Protein AF-A0A1V1TR47-F1 (afdb_monomer_lite)

Sequence (413 aa):
MALYGMLAWFSEFFIKKPSTKQRSQVPQNDSPTQLPVIQLMAPPERRSTASLETPLEGPSAFPPPSKTPSEALLAFPSSLDAPSTLAPSPQTPLEDPATLLSSSETSARTSRCYPDLIQFRRHVTSKYIKLQGGEKDFLPINLQKELVTRDSVLSAFKAIGETESAELDRIVDFVLRKGERVFLILVLMTYNNAEKVSALREFERAGVGDDKLPLELSNEELLKLMPKGWEDNDFELFRVHQWPLMAPTFGTNFVYHLHESQPLPYVELPSKPKGQGFFGEVSRAEIHEAHIIEKVRPAENARANNHPNGIAVAIKKAKDSQELTEFFNQEVEGLRRTNELDSPHIIKIIAAYQRGSDKCLLFLWADGGNFADYWREHNETRNMPETIRWSMEQVVCLCGALRDIHQNNGYVA

Secondary structure (DSSP, 8-state):
-HHHHHHHHGGG-BPPPP-----PPPPP----------PPPPPPP---------------PPPPPPP-----------------------------------------------HHHHHHHHHHHHTPBPPSTTPPPB--HHHHHHH--HHHHHHHHHHTT----HHHHHHHHHHHHH-HHHHHHHHHT-BTTB--GGGHHHHHHHT--GGG-S--TT-HHHHTTSPTT--HHHHHHHHHHHGGG----BTSSSEEEE-TTSPP-EEEPPPPPS-EETTEEEEEEEEEGGGB-GGGSPPGGG---SSTTEEEEEEEEPPS-HHHHHHHHHHHHHHHHHHHS--TTSPPEEEEEEETTEEEEEEE--TT-BHHHHHHHTTTTTTSHHHHHHHHHHHHHHHHHHHHHHHHHTT--

Structure (mmCIF, N/CA/C/O backbone):
data_AF-A0A1V1TR47-F1
#
_entry.id   AF-A0A1V1TR47-F1
#
loop_
_atom_site.group_PDB
_atom_site.id
_atom_site.type_symbol
_atom_site.label_atom_id
_atom_site.label_alt_id
_atom_site.label_comp_id
_atom_site.label_asym_id
_atom_site.label_entity_id
_atom_site.label_seq_id
_atom_site.pdbx_PDB_ins_code
_atom_site.Cartn_x
_atom_site.Cartn_y
_atom_site.Cartn_z
_atom_site.occupancy
_atom_site.B_iso_or_equiv
_atom_site.auth_seq_id
_atom_site.auth_comp_id
_atom_site.auth_asym_id
_atom_site.auth_atom_id
_atom_site.pdbx_PDB_model_num
ATOM 1 N N . MET A 1 1 ? 0.805 8.706 -34.583 1.00 30.09 1 MET A N 1
ATOM 2 C CA . MET A 1 1 ? 1.179 9.342 -33.298 1.00 30.09 1 MET A CA 1
ATOM 3 C C . MET A 1 1 ? 1.438 8.323 -32.186 1.00 30.09 1 MET A C 1
ATOM 5 O O . MET A 1 1 ? 2.530 8.353 -31.641 1.00 30.09 1 MET A O 1
ATOM 9 N N . ALA A 1 2 ? 0.547 7.357 -31.911 1.00 29.30 2 ALA A N 1
ATOM 10 C CA . ALA A 1 2 ? 0.787 6.317 -30.887 1.00 29.30 2 ALA A CA 1
ATOM 11 C C . ALA A 1 2 ? 2.051 5.454 -31.128 1.00 29.30 2 ALA A C 1
ATOM 13 O O . ALA A 1 2 ? 2.745 5.098 -30.180 1.00 29.30 2 ALA A O 1
ATOM 14 N N . LEU A 1 3 ? 2.403 5.184 -32.395 1.00 30.50 3 LEU A N 1
ATOM 15 C CA . LEU A 1 3 ? 3.641 4.473 -32.749 1.00 30.50 3 LEU A CA 1
ATOM 16 C C . LEU A 1 3 ? 4.918 5.262 -32.405 1.00 30.50 3 LEU A C 1
ATOM 18 O O . LEU A 1 3 ? 5.924 4.651 -32.077 1.00 30.50 3 LEU A O 1
ATOM 22 N N . TYR A 1 4 ? 4.885 6.600 -32.452 1.00 29.94 4 TYR A N 1
ATOM 23 C CA . TYR A 1 4 ? 6.047 7.440 -32.126 1.00 29.94 4 TYR A CA 1
ATOM 24 C C . TYR A 1 4 ? 6.319 7.459 -30.614 1.00 29.94 4 TYR A C 1
ATOM 26 O O . TYR A 1 4 ? 7.476 7.412 -30.211 1.00 29.94 4 TYR A O 1
ATOM 34 N N . GLY A 1 5 ? 5.266 7.433 -29.786 1.00 33.56 5 GLY A N 1
ATOM 35 C CA . GLY A 1 5 ? 5.393 7.249 -28.335 1.00 33.56 5 GLY A CA 1
ATOM 36 C C . GLY A 1 5 ? 5.932 5.864 -27.956 1.00 33.56 5 GLY A C 1
ATOM 37 O O . GLY A 1 5 ? 6.795 5.762 -27.091 1.00 33.56 5 GLY A O 1
ATOM 38 N N . MET A 1 6 ? 5.500 4.808 -28.659 1.00 34.94 6 MET A N 1
ATOM 39 C CA . MET A 1 6 ? 6.012 3.438 -28.478 1.00 34.94 6 MET A CA 1
ATOM 40 C C . MET A 1 6 ? 7.450 3.243 -28.998 1.00 34.94 6 MET A C 1
ATOM 42 O O . MET A 1 6 ? 8.230 2.524 -28.384 1.00 34.94 6 MET A O 1
ATOM 46 N N . LEU A 1 7 ? 7.837 3.891 -30.103 1.00 34.62 7 LEU A N 1
ATOM 47 C CA . LEU A 1 7 ? 9.195 3.803 -30.663 1.00 34.62 7 LEU A CA 1
ATOM 48 C C . LEU A 1 7 ? 10.224 4.633 -29.884 1.00 34.62 7 LEU A C 1
ATOM 50 O O . LEU A 1 7 ? 11.370 4.210 -29.770 1.00 34.62 7 LEU A O 1
ATOM 54 N N . ALA A 1 8 ? 9.826 5.762 -29.290 1.00 35.09 8 ALA A N 1
ATOM 55 C CA . ALA A 1 8 ? 10.679 6.509 -28.361 1.00 35.09 8 ALA A CA 1
ATOM 56 C C . ALA A 1 8 ? 10.956 5.730 -27.059 1.00 35.09 8 ALA A C 1
ATOM 58 O O . ALA A 1 8 ? 11.968 5.951 -26.406 1.00 35.09 8 ALA A O 1
ATOM 59 N N . TRP A 1 9 ? 10.084 4.783 -26.704 1.00 41.44 9 TRP A N 1
ATOM 60 C CA . TRP A 1 9 ? 10.283 3.846 -25.594 1.00 41.44 9 TRP A CA 1
ATOM 61 C C . TRP A 1 9 ? 11.318 2.765 -25.909 1.00 41.44 9 TRP A C 1
ATOM 63 O O . TRP A 1 9 ? 12.092 2.355 -25.047 1.00 41.44 9 TRP A O 1
ATOM 73 N N . PHE A 1 10 ? 11.388 2.357 -27.173 1.00 38.62 10 PHE A N 1
ATOM 74 C CA . PHE A 1 10 ? 12.374 1.401 -27.649 1.00 38.62 10 PHE A CA 1
ATOM 75 C C . PHE A 1 10 ? 13.815 1.941 -27.655 1.00 38.62 10 PHE A C 1
ATOM 77 O O . PHE A 1 10 ? 14.732 1.159 -27.860 1.00 38.62 10 PHE A O 1
ATOM 84 N N . SER A 1 11 ? 14.085 3.227 -27.394 1.00 32.88 11 SER A N 1
ATOM 85 C CA . SER A 1 11 ? 15.477 3.662 -27.168 1.00 32.88 11 SER A CA 1
ATOM 86 C C . SER A 1 11 ? 16.002 3.311 -25.771 1.00 32.88 11 SER A C 1
ATOM 88 O O . SER A 1 11 ? 17.212 3.315 -25.561 1.00 32.88 11 SER A O 1
ATOM 90 N N . GLU A 1 12 ? 15.118 2.959 -24.833 1.00 39.66 12 GLU A N 1
ATOM 91 C CA . GLU A 1 12 ? 15.466 2.466 -23.497 1.00 39.66 12 GLU A CA 1
ATOM 92 C C . GLU A 1 12 ? 15.141 0.971 -23.380 1.00 39.66 12 GLU A C 1
ATOM 94 O O . GLU A 1 12 ? 14.421 0.533 -22.483 1.00 39.66 12 GLU A O 1
ATOM 99 N N . PHE A 1 13 ? 15.671 0.154 -24.303 1.00 44.59 13 PHE A N 1
ATOM 100 C CA . PHE A 1 13 ? 15.720 -1.292 -24.076 1.00 44.59 13 PHE A CA 1
ATOM 101 C C . PHE A 1 13 ? 16.507 -1.554 -22.814 1.00 44.59 13 PHE A C 1
ATOM 103 O O . PHE A 1 13 ? 17.738 -1.472 -22.812 1.00 44.59 13 PHE A O 1
ATOM 110 N N . PHE A 1 14 ? 15.780 -1.886 -21.759 1.00 48.22 14 PHE A N 1
ATOM 111 C CA . PHE A 1 14 ? 16.411 -2.419 -20.591 1.00 48.22 14 PHE A CA 1
ATOM 112 C C . PHE A 1 14 ? 16.936 -3.814 -20.891 1.00 48.22 14 PHE A C 1
ATOM 114 O O . PHE A 1 14 ? 16.216 -4.717 -21.321 1.00 48.22 14 PHE A O 1
ATOM 121 N N . ILE A 1 15 ? 18.225 -3.967 -20.672 1.00 49.09 15 ILE A N 1
ATOM 122 C CA . ILE A 1 15 ? 18.946 -5.187 -20.942 1.00 49.09 15 ILE A CA 1
ATOM 123 C C . ILE A 1 15 ? 18.702 -6.192 -19.811 1.00 49.09 15 ILE A C 1
ATOM 125 O O . ILE A 1 15 ? 18.734 -5.845 -18.631 1.00 49.09 15 ILE A O 1
ATOM 129 N N . LYS A 1 16 ? 18.554 -7.471 -20.165 1.00 48.44 16 LYS A N 1
ATOM 130 C CA . LYS A 1 16 ? 18.774 -8.583 -19.234 1.00 48.44 16 LYS A CA 1
ATOM 131 C C . LYS A 1 16 ? 20.250 -8.973 -19.309 1.00 48.44 16 LYS A C 1
ATOM 133 O O . LYS A 1 16 ? 20.740 -9.270 -20.402 1.00 48.44 16 LYS A O 1
ATOM 138 N N . LYS A 1 17 ? 20.978 -8.938 -18.185 1.00 46.53 17 LYS A N 1
ATOM 139 C CA . LYS A 1 17 ? 22.417 -9.258 -18.183 1.00 46.53 17 LYS A CA 1
ATOM 140 C C . LYS A 1 17 ? 22.698 -10.633 -18.813 1.00 46.53 17 LYS A C 1
ATOM 142 O O . LYS A 1 17 ? 21.895 -11.557 -18.648 1.00 46.53 17 LYS A O 1
ATOM 147 N N . PRO A 1 18 ? 23.840 -10.802 -19.507 1.00 38.94 18 PRO A N 1
ATOM 148 C CA . PRO A 1 18 ? 24.266 -12.113 -19.976 1.00 38.94 18 PRO A CA 1
ATOM 149 C C . PRO A 1 18 ? 24.402 -13.072 -18.788 1.00 38.94 18 PRO A C 1
ATOM 151 O O . PRO A 1 18 ? 24.930 -12.708 -17.737 1.00 38.94 18 PRO A O 1
ATOM 154 N N . SER A 1 19 ? 23.912 -14.305 -18.948 1.00 35.81 19 SER A N 1
ATOM 155 C CA . SER A 1 19 ? 24.029 -15.347 -17.926 1.00 35.81 19 SER A CA 1
ATOM 156 C C . SER A 1 19 ? 25.505 -15.676 -17.698 1.00 35.81 19 SER A C 1
ATOM 158 O O . SER A 1 19 ? 26.128 -16.401 -18.473 1.00 35.81 19 SER A O 1
ATOM 160 N N . THR A 1 20 ? 26.079 -15.160 -16.616 1.00 34.38 20 THR A N 1
ATOM 161 C CA . THR A 1 20 ? 27.362 -15.626 -16.102 1.00 34.38 20 THR A CA 1
ATOM 162 C C . THR A 1 20 ? 27.140 -16.976 -15.437 1.00 34.38 20 THR A C 1
ATOM 164 O O . THR A 1 20 ? 26.911 -17.080 -14.234 1.00 34.38 20 THR A O 1
ATOM 167 N N . LYS A 1 21 ? 27.237 -18.059 -16.216 1.00 30.62 21 LYS A N 1
ATOM 168 C CA . LYS A 1 21 ? 27.599 -19.347 -15.621 1.00 30.62 21 LYS A CA 1
ATOM 169 C C . LYS A 1 21 ? 28.973 -19.157 -14.985 1.00 30.62 21 LYS A C 1
ATOM 171 O O . LYS A 1 21 ? 29.970 -19.051 -15.697 1.00 30.62 21 LYS A O 1
ATOM 176 N N . GLN A 1 22 ? 29.019 -19.077 -13.654 1.00 27.86 22 GLN A N 1
ATOM 177 C CA . GLN A 1 22 ? 30.261 -19.233 -12.907 1.00 27.86 22 GLN A CA 1
ATOM 178 C C . GLN A 1 22 ? 30.921 -20.522 -13.392 1.00 27.86 22 GLN A C 1
ATOM 180 O O . GLN A 1 22 ? 30.385 -21.621 -13.239 1.00 27.86 22 GLN A O 1
ATOM 185 N N . ARG A 1 23 ? 32.071 -20.374 -14.045 1.00 27.69 23 ARG A N 1
ATOM 186 C CA . ARG A 1 23 ? 32.917 -21.488 -14.444 1.00 27.69 23 ARG A CA 1
ATOM 187 C C . ARG A 1 23 ? 33.600 -21.991 -13.175 1.00 27.69 23 ARG A C 1
ATOM 189 O O . ARG A 1 23 ? 34.722 -21.597 -12.877 1.00 27.69 23 ARG A O 1
ATOM 196 N N . SER A 1 24 ? 32.894 -22.813 -12.401 1.00 27.42 24 SER A N 1
ATOM 197 C CA . SER A 1 24 ? 33.524 -23.628 -11.366 1.00 27.42 24 SER A CA 1
ATOM 198 C C . SER A 1 24 ? 34.592 -24.484 -12.035 1.00 27.42 24 SER A C 1
ATOM 200 O O . SER A 1 24 ? 34.338 -25.141 -13.048 1.00 27.42 24 SER A O 1
ATOM 202 N N . GLN A 1 25 ? 35.806 -24.400 -11.502 1.00 29.16 25 GLN A N 1
ATOM 203 C CA . GLN A 1 25 ? 36.953 -25.182 -11.934 1.00 29.16 25 GLN A CA 1
ATOM 204 C C . GLN A 1 25 ? 36.593 -26.673 -11.906 1.00 29.16 25 GLN A C 1
ATOM 206 O O . GLN A 1 25 ? 36.196 -27.199 -10.870 1.00 29.16 25 GLN A O 1
ATOM 211 N N . VAL A 1 26 ? 36.729 -27.346 -13.049 1.00 27.19 26 VAL A N 1
ATOM 212 C CA . VAL A 1 26 ? 36.689 -28.810 -13.142 1.00 27.19 26 VAL A CA 1
ATOM 213 C C . VAL A 1 26 ? 38.139 -29.286 -13.260 1.00 27.19 26 VAL A C 1
ATOM 215 O O . VAL A 1 26 ? 38.839 -28.799 -14.153 1.00 27.19 26 VAL A O 1
ATOM 218 N N . PRO A 1 27 ? 38.622 -30.186 -12.385 1.00 26.03 27 PRO A N 1
ATOM 219 C CA . PRO A 1 27 ? 39.948 -30.769 -12.523 1.00 26.03 27 PRO A CA 1
ATOM 220 C C . PRO A 1 27 ? 39.969 -31.802 -13.657 1.00 26.03 27 PRO A C 1
ATOM 222 O O . PRO A 1 27 ? 38.988 -32.504 -13.906 1.00 26.03 27 PRO A O 1
ATOM 225 N N . GLN A 1 28 ? 41.108 -31.859 -14.347 1.00 27.06 28 GLN A N 1
ATOM 226 C CA . GLN A 1 28 ? 41.418 -32.799 -15.422 1.00 27.06 28 GLN A CA 1
ATOM 227 C C . GLN A 1 28 ? 41.229 -34.254 -14.977 1.00 27.06 28 GLN A C 1
ATOM 229 O O . GLN A 1 28 ? 41.732 -34.645 -13.925 1.00 27.06 28 GLN A O 1
ATOM 234 N N . ASN A 1 29 ? 40.584 -35.062 -15.819 1.00 26.83 29 ASN A N 1
ATOM 235 C CA . ASN A 1 29 ? 40.902 -36.481 -15.914 1.00 26.83 29 ASN A CA 1
ATOM 236 C C . ASN A 1 29 ? 40.583 -37.033 -17.309 1.00 26.83 29 ASN A C 1
ATOM 238 O O . ASN A 1 29 ? 39.640 -36.599 -17.972 1.00 26.83 29 ASN A O 1
ATOM 242 N N . ASP A 1 30 ? 41.442 -37.954 -17.731 1.00 26.92 30 ASP A N 1
ATOM 243 C CA . ASP A 1 30 ? 41.648 -38.429 -19.092 1.00 26.92 30 ASP A CA 1
ATOM 244 C C . ASP A 1 30 ? 40.591 -39.410 -19.640 1.00 26.92 30 ASP A C 1
ATOM 246 O O . ASP A 1 30 ? 40.035 -40.240 -18.925 1.00 26.92 30 ASP A O 1
ATOM 250 N N . SER A 1 31 ? 40.523 -39.397 -20.979 1.00 25.73 31 SER A N 1
ATOM 251 C CA . SER A 1 31 ? 40.200 -40.493 -21.915 1.00 25.73 31 SER A CA 1
ATOM 252 C C . SER A 1 31 ? 38.751 -40.719 -22.401 1.00 25.73 31 SER A C 1
ATOM 254 O O . SER A 1 31 ? 37.783 -40.439 -21.701 1.00 25.73 31 SER A O 1
ATOM 256 N N . PRO A 1 32 ? 38.591 -41.171 -23.670 1.00 28.08 32 PRO A N 1
ATOM 257 C CA . PRO A 1 32 ? 37.538 -40.694 -24.561 1.00 28.08 32 PRO A CA 1
ATOM 258 C C . PRO A 1 32 ? 36.427 -41.726 -24.779 1.00 28.08 32 PRO A C 1
ATOM 260 O O . PRO A 1 32 ? 36.678 -42.920 -24.909 1.00 28.08 32 PRO A O 1
ATOM 263 N N . THR A 1 33 ? 35.184 -41.265 -24.913 1.00 26.05 33 THR A N 1
ATOM 264 C CA . THR A 1 33 ? 34.094 -42.079 -25.470 1.00 26.05 33 THR A CA 1
ATOM 265 C C . THR A 1 33 ? 33.410 -41.294 -26.580 1.00 26.05 33 THR A C 1
ATOM 267 O O . THR A 1 33 ? 32.922 -40.184 -26.377 1.00 26.05 33 THR A O 1
ATOM 270 N N . GLN A 1 34 ? 33.462 -41.870 -27.779 1.00 25.47 34 GLN A N 1
ATOM 271 C CA . GLN A 1 34 ? 32.890 -41.353 -29.015 1.00 25.47 34 GLN A CA 1
ATOM 272 C C . GLN A 1 34 ? 31.360 -41.264 -28.924 1.00 25.47 34 GLN A C 1
ATOM 274 O O . GLN A 1 34 ? 30.703 -42.215 -28.508 1.00 25.47 34 GLN A O 1
ATOM 279 N N . LEU A 1 35 ? 30.799 -40.153 -29.403 1.00 25.27 35 LEU A N 1
ATOM 280 C CA . LEU A 1 35 ? 29.401 -40.042 -29.823 1.00 25.27 35 LEU A CA 1
ATOM 281 C C . LEU A 1 35 ? 29.341 -39.388 -31.215 1.00 25.27 35 LEU A C 1
ATOM 283 O O . LEU A 1 35 ? 30.277 -38.681 -31.599 1.00 25.27 35 LEU A O 1
ATOM 287 N N . PRO A 1 36 ? 28.303 -39.698 -32.009 1.00 25.28 36 PRO A N 1
ATOM 288 C CA . PRO A 1 36 ? 28.412 -39.750 -33.457 1.00 25.28 36 PRO A CA 1
ATOM 289 C C . PRO A 1 36 ? 28.246 -38.394 -34.147 1.00 25.28 36 PRO A C 1
ATOM 291 O O . PRO A 1 36 ? 27.531 -37.499 -33.703 1.00 25.28 36 PRO A O 1
ATOM 294 N N . VAL A 1 37 ? 28.909 -38.322 -35.298 1.00 24.39 37 VAL A N 1
ATOM 295 C CA . VAL A 1 37 ? 28.846 -37.290 -36.331 1.00 24.39 37 VAL A CA 1
ATOM 296 C C . VAL A 1 37 ? 27.405 -37.105 -36.817 1.00 24.39 37 VAL A C 1
ATOM 298 O O . VAL A 1 37 ? 26.799 -38.054 -37.311 1.00 24.39 37 VAL A O 1
ATOM 301 N N . ILE A 1 38 ? 26.884 -35.876 -36.753 1.00 24.88 38 ILE A N 1
ATOM 302 C CA . ILE A 1 38 ? 25.770 -35.440 -37.604 1.00 24.88 38 ILE A CA 1
ATOM 303 C C . ILE A 1 38 ? 26.258 -34.276 -38.464 1.00 24.88 38 ILE A C 1
ATOM 305 O O . ILE A 1 38 ? 26.750 -33.256 -37.986 1.00 24.88 38 ILE A O 1
ATOM 309 N N . GLN A 1 39 ? 26.153 -34.529 -39.761 1.00 24.38 39 GLN A N 1
ATOM 310 C CA . GLN A 1 39 ? 26.636 -33.776 -40.904 1.00 24.38 39 GLN A CA 1
ATOM 311 C C . GLN A 1 39 ? 26.031 -32.364 -40.970 1.00 24.38 39 GLN A C 1
ATOM 313 O O . GLN A 1 39 ? 24.812 -32.204 -41.018 1.00 24.38 39 GLN A O 1
ATOM 318 N N . LEU A 1 40 ? 26.891 -31.345 -41.050 1.00 21.98 40 LEU A N 1
ATOM 319 C CA . LEU A 1 40 ? 26.523 -30.014 -41.535 1.00 21.98 40 LEU A CA 1
ATOM 320 C C . LEU A 1 40 ? 26.125 -30.138 -43.016 1.00 21.98 40 LEU A C 1
ATOM 322 O O . LEU A 1 40 ? 26.964 -30.482 -43.850 1.00 21.98 40 LEU A O 1
ATOM 326 N N . MET A 1 41 ? 24.870 -29.843 -43.358 1.00 22.23 41 MET A N 1
ATOM 327 C CA . MET A 1 41 ? 24.498 -29.579 -44.749 1.00 22.23 41 MET A CA 1
ATOM 328 C C . MET A 1 41 ? 24.778 -28.112 -45.079 1.00 22.23 41 MET A C 1
ATOM 330 O O . MET A 1 41 ? 24.249 -27.200 -44.446 1.00 22.23 41 MET A O 1
ATOM 334 N N . ALA A 1 42 ? 25.651 -27.916 -46.066 1.00 26.08 42 ALA A N 1
ATOM 335 C CA . ALA A 1 42 ? 25.962 -26.635 -46.677 1.00 26.08 42 ALA A CA 1
ATOM 336 C C . ALA A 1 42 ? 24.759 -26.087 -47.482 1.00 26.08 42 ALA A C 1
ATOM 338 O O . ALA A 1 42 ? 23.975 -26.874 -48.019 1.00 26.08 42 ALA A O 1
ATOM 339 N N . PRO A 1 43 ? 24.612 -24.755 -47.598 1.00 26.25 43 PRO A N 1
ATOM 340 C CA . PRO A 1 43 ? 23.559 -24.129 -48.397 1.00 26.25 43 PRO A CA 1
ATOM 341 C C . PRO A 1 43 ? 23.895 -24.162 -49.901 1.00 26.25 43 PRO A C 1
ATOM 343 O O . PRO A 1 43 ? 25.073 -24.063 -50.256 1.00 26.25 43 PRO A O 1
ATOM 346 N N . PRO A 1 44 ? 22.898 -24.252 -50.804 1.00 27.34 44 PRO A N 1
ATOM 347 C CA . PRO A 1 44 ? 23.142 -24.148 -52.234 1.00 27.34 44 PRO A CA 1
ATOM 348 C C . PRO A 1 44 ? 23.382 -22.699 -52.675 1.00 27.34 44 PRO A C 1
ATOM 350 O O . PRO A 1 44 ? 22.904 -21.729 -52.084 1.00 27.34 44 PRO A O 1
ATOM 353 N N . GLU A 1 45 ? 24.173 -22.608 -53.736 1.00 26.91 45 GLU A N 1
ATOM 354 C CA . GLU A 1 45 ? 24.828 -21.431 -54.280 1.00 26.91 45 GLU A CA 1
ATOM 355 C C . GLU A 1 45 ? 23.915 -20.392 -54.953 1.00 26.91 45 GLU A C 1
ATOM 357 O O . GLU A 1 45 ? 22.791 -20.636 -55.390 1.00 26.91 45 GLU A O 1
ATOM 362 N N . ARG A 1 46 ? 24.526 -19.210 -55.062 1.00 25.89 46 ARG A N 1
ATOM 363 C CA . ARG A 1 46 ? 24.161 -17.977 -55.764 1.00 25.89 46 ARG A CA 1
ATOM 364 C C . ARG A 1 46 ? 23.514 -18.173 -57.144 1.00 25.89 46 ARG A C 1
ATOM 366 O O . ARG A 1 46 ? 24.016 -18.913 -57.985 1.00 25.89 46 ARG A O 1
ATOM 373 N N . ARG A 1 47 ? 22.575 -17.275 -57.465 1.00 25.61 47 ARG A N 1
ATOM 374 C CA . ARG A 1 47 ? 22.469 -16.680 -58.807 1.00 25.61 47 ARG A CA 1
ATOM 375 C C . ARG A 1 47 ? 22.542 -15.157 -58.723 1.00 25.61 47 ARG A C 1
ATOM 377 O O . ARG A 1 47 ? 21.868 -14.527 -57.918 1.00 25.61 47 ARG A O 1
ATOM 384 N N . SER A 1 48 ? 23.436 -14.634 -59.552 1.00 24.56 48 SER A N 1
ATOM 385 C CA . SER A 1 48 ? 23.769 -13.236 -59.816 1.00 24.56 48 SER A CA 1
ATOM 386 C C . SER A 1 48 ? 22.863 -12.667 -60.909 1.00 24.56 48 SER A C 1
ATOM 388 O O . SER A 1 48 ? 22.560 -13.407 -61.838 1.00 24.56 48 SER A O 1
ATOM 390 N N . THR A 1 49 ? 22.494 -11.385 -60.782 1.00 28.19 49 THR A N 1
ATOM 391 C CA . THR A 1 49 ? 22.248 -10.334 -61.806 1.00 28.19 49 THR A CA 1
ATOM 392 C C . THR A 1 49 ? 21.378 -9.261 -61.134 1.00 28.19 49 THR A C 1
ATOM 394 O O . THR A 1 49 ? 20.466 -9.629 -60.408 1.00 28.19 49 THR A O 1
ATOM 397 N N . ALA A 1 50 ? 21.505 -7.952 -61.306 1.00 25.95 50 ALA A N 1
ATOM 398 C CA . ALA A 1 50 ? 22.383 -7.094 -62.081 1.00 25.95 50 ALA A CA 1
ATOM 399 C C . ALA A 1 50 ? 22.311 -5.690 -61.444 1.00 25.95 50 ALA A C 1
ATOM 401 O O . ALA A 1 50 ? 21.350 -5.351 -60.756 1.00 25.95 50 ALA A O 1
ATOM 402 N N . SER A 1 51 ? 23.357 -4.913 -61.686 1.00 24.16 51 SER A N 1
ATOM 403 C CA . SER A 1 51 ? 23.609 -3.552 -61.227 1.00 24.16 51 SER A CA 1
ATOM 404 C C . SER A 1 51 ? 22.568 -2.527 -61.682 1.00 24.16 51 SER A C 1
ATOM 406 O O . SER A 1 51 ? 22.140 -2.562 -62.832 1.00 24.16 51 SER A O 1
ATOM 408 N N . LEU A 1 52 ? 22.288 -1.534 -60.835 1.00 27.92 52 LEU A N 1
ATOM 409 C CA . LEU A 1 52 ? 22.012 -0.166 -61.275 1.00 27.92 52 LEU A CA 1
ATOM 410 C C . LEU A 1 52 ? 22.410 0.804 -60.153 1.00 27.92 52 LEU A C 1
ATOM 412 O O . LEU A 1 52 ? 21.755 0.895 -59.118 1.00 27.92 52 LEU A O 1
ATOM 416 N N . GLU A 1 53 ? 23.539 1.477 -60.358 1.00 26.25 53 GLU A N 1
ATOM 417 C CA . GLU A 1 53 ? 23.986 2.623 -59.573 1.00 26.25 53 GLU A CA 1
ATOM 418 C C . GLU A 1 53 ? 23.271 3.883 -60.066 1.00 26.25 53 GLU A C 1
ATOM 420 O O . GLU A 1 53 ? 23.168 4.109 -61.272 1.00 26.25 53 GLU A O 1
ATOM 425 N N . THR A 1 54 ? 22.846 4.753 -59.150 1.00 28.78 54 THR A N 1
ATOM 426 C CA . THR A 1 54 ? 23.066 6.205 -59.278 1.00 28.78 54 THR A CA 1
ATOM 427 C C . THR A 1 54 ? 22.890 6.895 -57.912 1.00 28.78 54 THR A C 1
ATOM 429 O O . THR A 1 54 ? 22.051 6.456 -57.124 1.00 28.78 54 THR A O 1
ATOM 432 N N . PRO A 1 55 ? 23.697 7.927 -57.588 1.00 28.98 55 PRO A N 1
ATOM 433 C CA . PRO A 1 55 ? 23.871 8.452 -56.232 1.00 28.98 55 PRO A CA 1
ATOM 434 C C . PRO A 1 55 ? 23.107 9.765 -56.010 1.00 28.98 55 PRO A C 1
ATOM 436 O O . PRO A 1 55 ? 23.079 10.602 -56.906 1.00 28.98 55 PRO A O 1
ATOM 439 N N . LEU A 1 56 ? 22.579 10.002 -54.805 1.00 30.70 56 LEU A N 1
ATOM 440 C CA . LEU A 1 56 ? 22.119 11.334 -54.390 1.00 30.70 56 LEU A CA 1
ATOM 441 C C . LEU A 1 56 ? 22.427 11.599 -52.905 1.00 30.70 56 LEU A C 1
ATOM 443 O O . LEU A 1 56 ? 21.873 10.969 -52.010 1.00 30.70 56 LEU A O 1
ATOM 447 N N . GLU A 1 57 ? 23.394 12.502 -52.725 1.00 29.27 57 GLU A N 1
ATOM 448 C CA . GLU A 1 57 ? 23.514 13.590 -51.742 1.00 29.27 57 GLU A CA 1
ATOM 449 C C . GLU A 1 57 ? 22.895 13.430 -50.339 1.00 29.27 57 GLU A C 1
ATOM 451 O O . GLU A 1 57 ? 21.683 13.364 -50.153 1.00 29.27 57 GLU A O 1
ATOM 456 N N . GLY A 1 58 ? 23.757 13.500 -49.317 1.00 28.19 58 GLY A N 1
ATOM 457 C CA . GLY A 1 58 ? 23.347 13.778 -47.938 1.00 28.19 58 GLY A CA 1
ATOM 458 C C . GLY A 1 58 ? 23.278 15.282 -47.639 1.00 28.19 58 GLY A C 1
ATOM 459 O O . GLY A 1 58 ? 23.771 16.087 -48.427 1.00 28.19 58 GLY A O 1
ATOM 460 N N . PRO A 1 59 ? 22.780 15.674 -46.453 1.00 34.75 59 PRO A N 1
ATOM 461 C CA . PRO A 1 59 ? 23.120 16.962 -45.874 1.00 34.75 59 PRO A CA 1
ATOM 462 C C . PRO A 1 59 ? 23.827 16.828 -44.518 1.00 34.75 59 PRO A C 1
ATOM 464 O O . PRO A 1 59 ? 23.324 16.245 -43.563 1.00 34.75 59 PRO A O 1
ATOM 467 N N . SER A 1 60 ? 25.017 17.427 -44.497 1.00 29.59 60 SER A N 1
ATOM 468 C CA . SER A 1 60 ? 25.553 18.350 -43.491 1.00 29.59 60 SER A CA 1
ATOM 469 C C . SER A 1 60 ? 25.310 18.075 -42.002 1.00 29.59 60 SER A C 1
ATOM 471 O O . SER A 1 60 ? 24.224 18.260 -41.458 1.00 29.59 60 SER A O 1
ATOM 473 N N . ALA A 1 61 ? 26.425 17.811 -41.323 1.00 30.09 61 ALA A N 1
ATOM 474 C CA . ALA A 1 61 ? 26.606 17.955 -39.888 1.00 30.09 61 ALA A CA 1
ATOM 475 C C . ALA A 1 61 ? 26.327 19.396 -39.411 1.00 30.09 61 ALA A C 1
ATOM 477 O O . ALA A 1 61 ? 26.728 20.362 -40.063 1.00 30.09 61 ALA A O 1
ATOM 478 N N . PHE A 1 62 ? 25.696 19.529 -38.243 1.00 31.89 62 PHE A N 1
ATOM 479 C CA . PHE A 1 62 ? 25.648 20.770 -37.463 1.00 31.89 62 PHE A CA 1
ATOM 480 C C . PHE A 1 62 ? 26.698 20.723 -36.332 1.00 31.89 62 PHE A C 1
ATOM 482 O O . PHE A 1 62 ? 26.919 19.651 -35.762 1.00 31.89 62 PHE A O 1
ATOM 489 N N . PRO A 1 63 ? 27.362 21.850 -36.002 1.00 36.62 63 PRO A N 1
ATOM 490 C CA . PRO A 1 63 ? 28.443 21.896 -35.016 1.00 36.62 63 PRO A CA 1
ATOM 491 C C . PRO A 1 63 ? 27.947 21.975 -33.549 1.00 36.62 63 PRO A C 1
ATOM 493 O O . PRO A 1 63 ? 26.794 22.335 -33.306 1.00 36.62 63 PRO A O 1
ATOM 496 N N . PRO A 1 64 ? 28.811 21.646 -32.561 1.00 33.81 64 PRO A N 1
ATOM 497 C CA . PRO A 1 64 ? 28.471 21.567 -31.132 1.00 33.81 64 PRO A CA 1
ATOM 498 C C . PRO A 1 64 ? 28.416 22.939 -30.413 1.00 33.81 64 PRO A C 1
ATOM 500 O O . PRO A 1 64 ? 28.911 23.933 -30.947 1.00 33.81 64 PRO A O 1
ATOM 503 N N . PRO A 1 65 ? 27.844 23.010 -29.187 1.00 32.97 65 PRO A N 1
ATOM 504 C CA . PRO A 1 65 ? 27.505 24.269 -28.521 1.00 32.97 65 PRO A CA 1
ATOM 505 C C . PRO A 1 65 ? 28.684 24.928 -27.784 1.00 32.97 65 PRO A C 1
ATOM 507 O O . PRO A 1 65 ? 29.491 24.269 -27.125 1.00 32.97 65 PRO A O 1
ATOM 510 N N . SER A 1 66 ? 28.731 26.261 -27.846 1.00 29.80 66 SER A N 1
ATOM 511 C CA . SER A 1 66 ? 29.675 27.137 -27.142 1.00 29.80 66 SER A CA 1
ATOM 512 C C . SER A 1 66 ? 29.197 27.518 -25.732 1.00 29.80 66 SER A C 1
ATOM 514 O O . SER A 1 66 ? 28.019 27.793 -25.512 1.00 29.80 66 SER A O 1
ATOM 516 N N . LYS A 1 67 ? 30.141 27.574 -24.786 1.00 30.05 67 LYS A N 1
ATOM 517 C CA . LYS A 1 67 ? 29.970 27.942 -23.370 1.00 30.05 67 LYS A CA 1
ATOM 518 C C . LYS A 1 67 ? 30.052 29.469 -23.137 1.00 30.05 67 LYS A C 1
ATOM 520 O O . LYS A 1 67 ? 31.020 30.059 -23.596 1.00 30.05 67 LYS A O 1
ATOM 525 N N . THR A 1 68 ? 29.117 29.999 -22.320 1.00 27.70 68 THR A N 1
ATOM 526 C CA . THR A 1 68 ? 29.231 31.037 -21.235 1.00 27.70 68 THR A CA 1
ATOM 527 C C . THR A 1 68 ? 29.832 32.436 -21.513 1.00 27.70 68 THR A C 1
ATOM 529 O O . THR A 1 68 ? 30.628 32.570 -22.432 1.00 27.70 68 THR A O 1
ATOM 532 N N . PRO A 1 69 ? 29.701 33.429 -20.596 1.00 36.25 69 PRO A N 1
ATOM 533 C CA . PRO A 1 69 ? 28.580 33.841 -19.723 1.00 36.25 69 PRO A CA 1
ATOM 534 C C . PRO A 1 69 ? 28.303 35.372 -19.815 1.00 36.25 69 PRO A C 1
ATOM 536 O O . PRO A 1 69 ? 29.129 36.119 -20.328 1.00 36.25 69 PRO A O 1
ATOM 539 N N . SER A 1 70 ? 27.196 35.875 -19.248 1.00 28.44 70 SER A N 1
ATOM 540 C CA . SER A 1 70 ? 27.149 37.269 -18.763 1.00 28.44 70 SER A CA 1
ATOM 541 C C . SER A 1 70 ? 26.081 37.469 -17.689 1.00 28.44 70 SER A C 1
ATOM 543 O O . SER A 1 70 ? 24.932 37.062 -17.846 1.00 28.44 70 SER A O 1
ATOM 545 N N . GLU A 1 71 ? 26.513 38.106 -16.605 1.00 26.78 71 GLU A N 1
ATOM 546 C CA . GLU A 1 71 ? 25.754 38.563 -15.444 1.00 26.78 71 GLU A CA 1
ATOM 547 C C . GLU A 1 71 ? 24.816 39.731 -15.784 1.00 26.78 71 GLU A C 1
ATOM 549 O O . GLU A 1 71 ? 25.120 40.550 -16.654 1.00 26.78 71 GLU A O 1
ATOM 554 N N . ALA A 1 72 ? 23.739 39.869 -15.008 1.00 26.66 72 ALA A N 1
ATOM 555 C CA . ALA A 1 72 ? 23.151 41.164 -14.686 1.00 26.66 72 ALA A CA 1
ATOM 556 C C . ALA A 1 72 ? 22.561 41.124 -13.266 1.00 26.66 72 ALA A C 1
ATOM 558 O O . ALA A 1 72 ? 21.698 40.311 -12.941 1.00 26.66 72 ALA A O 1
ATOM 559 N N . LEU A 1 73 ? 23.103 42.014 -12.439 1.00 24.62 73 LEU A N 1
ATOM 560 C CA . LEU A 1 73 ? 22.709 42.388 -11.085 1.00 24.62 73 LEU A CA 1
ATOM 561 C C . LEU A 1 73 ? 21.254 42.872 -11.026 1.00 24.62 73 LEU A C 1
ATOM 563 O O . LEU A 1 73 ? 20.836 43.569 -11.940 1.00 24.62 73 LEU A O 1
ATOM 567 N N . LEU A 1 74 ? 20.558 42.637 -9.907 1.00 27.73 74 LEU A N 1
ATOM 568 C CA . LEU A 1 74 ? 19.858 43.683 -9.145 1.00 27.73 74 LEU A CA 1
ATOM 569 C C . LEU A 1 74 ? 19.549 43.190 -7.716 1.00 27.73 74 LEU A C 1
ATOM 571 O O . LEU A 1 74 ? 19.143 42.054 -7.489 1.00 27.73 74 LEU A O 1
ATOM 575 N N . ALA A 1 75 ? 19.833 44.079 -6.769 1.00 24.45 75 ALA A N 1
ATOM 576 C CA . ALA A 1 75 ? 19.849 43.920 -5.319 1.00 24.45 75 ALA A CA 1
ATOM 577 C C . ALA A 1 75 ? 18.456 43.977 -4.669 1.00 24.45 75 ALA A C 1
ATOM 579 O O . ALA A 1 75 ? 17.546 44.512 -5.284 1.00 24.45 75 ALA A O 1
ATOM 580 N N . PHE A 1 76 ? 18.340 43.522 -3.411 1.00 26.75 76 PHE A N 1
ATOM 581 C CA . PHE A 1 76 ? 17.752 44.242 -2.257 1.00 26.75 76 PHE A CA 1
ATOM 582 C C . PHE A 1 76 ? 18.043 43.464 -0.943 1.00 26.75 76 PHE A C 1
ATOM 584 O O . PHE A 1 76 ? 18.389 42.283 -1.007 1.00 26.75 76 PHE A O 1
ATOM 591 N N . PRO A 1 77 ? 18.019 44.115 0.240 1.00 29.67 77 PRO A N 1
ATOM 592 C CA . PRO A 1 77 ? 18.926 43.814 1.340 1.00 29.67 77 PRO A CA 1
ATOM 593 C C . PRO A 1 77 ? 18.266 43.103 2.526 1.00 29.67 77 PRO A C 1
ATOM 595 O O . PRO A 1 77 ? 17.077 43.238 2.802 1.00 29.67 77 PRO A O 1
ATOM 598 N N . SER A 1 78 ? 19.112 42.395 3.272 1.00 25.44 78 SER A N 1
ATOM 599 C CA . SER A 1 78 ? 18.859 41.924 4.633 1.00 25.44 78 SER A CA 1
ATOM 600 C C . SER A 1 78 ? 19.237 43.018 5.635 1.00 25.44 78 SER A C 1
ATOM 602 O O . SER A 1 78 ? 20.327 43.574 5.534 1.00 25.44 78 SER A O 1
ATOM 604 N N . SER A 1 79 ? 18.385 43.284 6.626 1.00 27.75 79 SER A N 1
ATOM 605 C CA . SER A 1 79 ? 18.805 43.887 7.895 1.00 27.75 79 SER A CA 1
ATOM 606 C C . SER A 1 79 ? 17.989 43.279 9.030 1.00 27.75 79 SER A C 1
ATOM 608 O O . SER A 1 79 ? 16.764 43.384 9.059 1.00 27.75 79 SER A O 1
ATOM 610 N N . LEU A 1 80 ? 18.703 42.593 9.916 1.00 30.73 80 LEU A N 1
ATOM 611 C CA . LEU A 1 80 ? 18.275 42.137 11.230 1.00 30.73 80 LEU A CA 1
ATOM 612 C C . LEU A 1 80 ? 18.636 43.245 12.216 1.00 30.73 80 LEU A C 1
ATOM 614 O O . LEU A 1 80 ? 19.808 43.589 12.301 1.00 30.73 80 LEU A O 1
ATOM 618 N N . ASP A 1 81 ? 17.667 43.725 12.989 1.00 30.05 81 ASP A N 1
ATOM 619 C CA . ASP A 1 81 ? 17.927 44.489 14.207 1.00 30.05 81 ASP A CA 1
ATOM 620 C C . ASP A 1 81 ? 17.084 43.917 15.353 1.00 30.05 81 ASP A C 1
ATOM 622 O O . ASP A 1 81 ? 15.857 43.838 15.282 1.00 30.05 81 ASP A O 1
ATOM 626 N N . ALA A 1 82 ? 17.775 43.511 16.417 1.00 32.69 82 ALA A N 1
ATOM 627 C CA . ALA A 1 82 ? 17.242 43.451 17.775 1.00 32.69 82 ALA A CA 1
ATOM 628 C C . ALA A 1 82 ? 17.475 44.819 18.444 1.00 32.69 82 ALA A C 1
ATOM 630 O O . ALA A 1 82 ? 18.397 45.536 18.048 1.00 32.69 82 ALA A O 1
ATOM 631 N N . PRO A 1 83 ? 16.722 45.176 19.502 1.00 35.66 83 PRO A N 1
ATOM 632 C CA . PRO A 1 83 ? 17.391 45.153 20.807 1.00 35.66 83 PRO A CA 1
ATOM 633 C C . PRO A 1 83 ? 16.505 44.803 22.022 1.00 35.66 83 PRO A C 1
ATOM 635 O O . PRO A 1 83 ? 15.291 44.985 22.048 1.00 35.66 83 PRO A O 1
ATOM 638 N N . SER A 1 84 ? 17.202 44.336 23.060 1.00 28.86 84 SER A N 1
ATOM 639 C CA . SER A 1 84 ? 16.796 44.095 24.451 1.00 28.86 84 SER A CA 1
ATOM 640 C C . SER A 1 84 ? 16.229 45.318 25.182 1.00 28.86 84 SER A C 1
ATOM 642 O O . SER A 1 84 ? 16.707 46.422 24.944 1.00 28.86 84 SER A O 1
ATOM 644 N N . THR A 1 85 ? 15.385 45.122 26.211 1.00 28.38 85 THR A N 1
ATOM 645 C CA . THR A 1 85 ? 15.401 45.926 27.462 1.00 28.38 85 THR A CA 1
ATOM 646 C C . THR A 1 85 ? 14.792 45.150 28.654 1.00 28.38 85 THR A C 1
ATOM 648 O O . THR A 1 85 ? 13.874 44.352 28.489 1.00 28.38 85 THR A O 1
ATOM 651 N N . LEU A 1 86 ? 15.375 45.376 29.839 1.00 28.17 86 LEU A N 1
ATOM 652 C CA . LEU A 1 86 ? 15.167 44.763 31.160 1.00 28.17 86 LEU A CA 1
ATOM 653 C C . LEU A 1 86 ? 13.862 45.161 31.908 1.00 28.17 86 LEU A C 1
ATOM 655 O O . LEU A 1 86 ? 13.473 46.317 31.818 1.00 28.17 86 LEU A O 1
ATOM 659 N N . ALA A 1 87 ? 13.321 44.200 32.697 1.00 29.33 87 ALA A N 1
ATOM 660 C CA . ALA A 1 87 ? 12.790 44.173 34.102 1.00 29.33 87 ALA A CA 1
ATOM 661 C C . ALA A 1 87 ? 12.047 45.396 34.743 1.00 29.33 87 ALA A C 1
ATOM 663 O O . ALA A 1 87 ? 12.244 46.506 34.266 1.00 29.33 87 ALA A O 1
ATOM 664 N N . PRO A 1 88 ? 11.293 45.284 35.884 1.00 39.28 88 PRO A N 1
ATOM 665 C CA . PRO A 1 88 ? 11.142 44.169 36.851 1.00 39.28 88 PRO A CA 1
ATOM 666 C C . PRO A 1 88 ? 9.695 43.855 37.355 1.00 39.28 88 PRO A C 1
ATOM 668 O O . PRO A 1 88 ? 8.726 44.542 37.047 1.00 39.28 88 PRO A O 1
ATOM 671 N N . SER A 1 89 ? 9.582 42.804 38.181 1.00 31.95 89 SER A N 1
ATOM 672 C CA . SER A 1 89 ? 8.394 42.350 38.939 1.00 31.95 89 SER A CA 1
ATOM 673 C C . SER A 1 89 ? 7.973 43.279 40.095 1.00 31.95 89 SER A C 1
ATOM 675 O O . SER A 1 89 ? 8.788 44.066 40.579 1.00 31.95 89 SER A O 1
ATOM 677 N N . PRO A 1 90 ? 6.770 43.063 40.668 1.00 37.69 90 PRO A N 1
ATOM 678 C CA . PRO A 1 90 ? 6.642 43.026 42.129 1.00 37.69 90 PRO A CA 1
ATOM 679 C C . PRO A 1 90 ? 5.788 41.863 42.681 1.00 37.69 90 PRO A C 1
ATOM 681 O O . PRO A 1 90 ? 5.124 41.128 41.959 1.00 37.69 90 PRO A O 1
ATOM 684 N N . GLN A 1 91 ? 5.910 41.699 43.998 1.00 30.14 91 GLN A N 1
ATOM 685 C CA . GLN A 1 91 ? 5.604 40.546 44.846 1.00 30.14 91 GLN A CA 1
ATOM 686 C C . GLN A 1 91 ? 4.138 40.453 45.341 1.00 30.14 91 GLN A C 1
ATOM 688 O O . GLN A 1 91 ? 3.393 41.426 45.329 1.00 30.14 91 GLN A O 1
ATOM 693 N N . THR A 1 92 ? 3.815 39.242 45.814 1.00 33.16 92 THR A N 1
ATOM 694 C CA . THR A 1 92 ? 2.698 38.687 46.625 1.00 33.16 92 THR A CA 1
ATOM 695 C C . THR A 1 92 ? 2.081 39.564 47.735 1.00 33.16 92 THR A C 1
ATOM 697 O O . THR A 1 92 ? 2.715 40.509 48.200 1.00 33.16 92 THR A O 1
ATOM 700 N N . PRO A 1 93 ? 0.906 39.162 48.275 1.00 35.16 93 PRO A N 1
ATOM 701 C CA . PRO A 1 93 ? 0.923 38.529 49.609 1.00 35.16 93 PRO A CA 1
ATOM 702 C C . PRO A 1 93 ? 0.031 37.278 49.775 1.00 35.16 93 PRO A C 1
ATOM 704 O O . PRO A 1 93 ? -0.998 37.121 49.124 1.00 35.16 93 PRO A O 1
ATOM 707 N N . LEU A 1 94 ? 0.475 36.412 50.694 1.00 31.20 94 LEU A N 1
ATOM 708 C CA . LEU A 1 94 ? -0.231 35.275 51.288 1.00 31.20 94 LEU A CA 1
ATOM 709 C C . LEU A 1 94 ? -1.368 35.723 52.227 1.00 31.20 94 LEU A C 1
ATOM 711 O O . LEU A 1 94 ? -1.181 36.681 52.972 1.00 31.20 94 LEU A O 1
ATOM 715 N N . GLU A 1 95 ? -2.442 34.932 52.304 1.00 32.59 95 GLU A N 1
ATOM 716 C CA . GLU A 1 95 ? -3.250 34.749 53.520 1.00 32.59 95 GLU A CA 1
ATOM 717 C C . GLU A 1 95 ? -3.496 33.249 53.777 1.00 32.59 95 GLU A C 1
ATOM 719 O O . GLU A 1 95 ? -3.511 32.432 52.855 1.00 32.59 95 GLU A O 1
ATOM 724 N N . ASP A 1 96 ? -3.595 32.927 55.066 1.00 31.23 96 ASP A N 1
ATOM 725 C CA . ASP A 1 96 ? -3.382 31.637 55.740 1.00 31.23 96 ASP A CA 1
ATOM 726 C C . ASP A 1 96 ? -4.749 30.982 56.141 1.00 31.23 96 ASP A C 1
ATOM 728 O O . ASP A 1 96 ? -5.787 31.430 55.650 1.00 31.23 96 ASP A O 1
ATOM 732 N N . PRO A 1 97 ? -4.848 29.900 56.952 1.00 47.56 97 PRO A N 1
ATOM 733 C CA . PRO A 1 97 ? -5.691 28.745 56.643 1.00 47.56 97 PRO A CA 1
ATOM 734 C C . PRO A 1 97 ? -6.849 28.503 57.642 1.00 47.56 97 PRO A C 1
ATOM 736 O O . PRO A 1 97 ? -7.006 29.186 58.649 1.00 47.56 97 PRO A O 1
ATOM 739 N N . ALA A 1 98 ? -7.588 27.416 57.384 1.00 30.95 98 ALA A N 1
ATOM 740 C CA . ALA A 1 98 ? -8.539 26.712 58.258 1.00 30.95 98 ALA A CA 1
ATOM 741 C C . ALA A 1 98 ? -9.989 27.233 58.309 1.00 30.95 98 ALA A C 1
ATOM 743 O O . ALA A 1 98 ? -10.287 28.233 58.945 1.00 30.95 98 ALA A O 1
ATOM 744 N N . THR A 1 99 ? -10.930 26.433 57.783 1.00 31.97 99 THR A N 1
ATOM 745 C CA . THR A 1 99 ? -12.042 25.875 58.580 1.00 31.97 99 THR A CA 1
ATOM 746 C C . THR A 1 99 ? -12.581 24.586 57.933 1.00 31.97 99 THR A C 1
ATOM 748 O O . THR A 1 99 ? -13.093 24.558 56.822 1.00 31.97 99 THR A O 1
ATOM 751 N N . LEU A 1 100 ? -12.373 23.522 58.698 1.00 29.62 100 LEU A N 1
ATOM 752 C CA . LEU A 1 100 ? -12.953 22.184 58.780 1.00 29.62 100 LEU A CA 1
ATOM 753 C C . LEU A 1 100 ? -14.301 21.827 58.095 1.00 29.62 100 LEU A C 1
ATOM 755 O O . LEU A 1 100 ? -15.318 22.480 58.292 1.00 29.62 100 LEU A O 1
ATOM 759 N N . LEU A 1 101 ? -14.269 20.593 57.560 1.00 30.28 101 LEU A N 1
ATOM 760 C CA . LEU A 1 101 ? -15.224 19.473 57.706 1.00 30.28 101 LEU A CA 1
ATOM 761 C C . LEU A 1 101 ? -16.333 19.229 56.660 1.00 30.28 101 LEU A C 1
ATOM 763 O O . LEU A 1 101 ? -17.314 19.949 56.548 1.00 30.28 101 LEU A O 1
ATOM 767 N N . SER A 1 102 ? -16.236 18.002 56.123 1.00 31.31 102 SER A N 1
ATOM 768 C CA . SER A 1 102 ? -17.329 17.036 55.944 1.00 31.31 102 SER A CA 1
ATOM 769 C C . SER A 1 102 ? -18.160 17.098 54.659 1.00 31.31 102 SER A C 1
ATOM 771 O O . SER A 1 102 ? -19.308 17.531 54.658 1.00 31.31 102 SER A O 1
ATOM 773 N N . SER A 1 103 ? -17.660 16.408 53.636 1.00 34.81 103 SER A N 1
ATOM 774 C CA . SER A 1 103 ? -18.486 15.446 52.896 1.00 34.81 103 SER A CA 1
ATOM 775 C C . SER A 1 103 ? -17.586 14.376 52.285 1.00 34.81 103 SER A C 1
ATOM 777 O O . SER A 1 103 ? -16.937 14.556 51.258 1.00 34.81 103 SER A O 1
ATOM 779 N N . SER A 1 104 ? -17.509 13.272 53.016 1.00 42.25 104 SER A N 1
ATOM 780 C CA . SER A 1 104 ? -17.021 11.973 52.588 1.00 42.25 104 SER A CA 1
ATOM 781 C C . SER A 1 104 ? -17.798 11.484 51.372 1.00 42.25 104 SER A C 1
ATOM 783 O O . SER A 1 104 ? -18.959 11.123 51.507 1.00 42.25 104 SER A O 1
ATOM 785 N N . GLU A 1 105 ? -17.135 11.422 50.223 1.00 35.78 105 GLU A N 1
ATOM 786 C CA . GLU A 1 105 ? -17.459 10.503 49.131 1.00 35.78 105 GLU A CA 1
ATOM 787 C C . GLU A 1 105 ? -16.211 10.357 48.254 1.00 35.78 105 GLU A C 1
ATOM 789 O O . GLU A 1 105 ? -16.122 10.805 47.113 1.00 35.78 105 GLU A O 1
ATOM 794 N N . THR A 1 106 ? -15.178 9.730 48.818 1.00 35.66 106 THR A N 1
ATOM 795 C CA . THR A 1 106 ? -14.046 9.238 48.032 1.00 35.66 106 THR A CA 1
ATOM 796 C C . THR A 1 106 ? -14.524 8.019 47.247 1.00 35.66 106 THR A C 1
ATOM 798 O O . THR A 1 106 ? -14.228 6.875 47.586 1.00 35.66 106 THR A O 1
ATOM 801 N N . SER A 1 107 ? -15.299 8.257 46.186 1.00 39.34 107 SER A N 1
ATOM 802 C CA . SER A 1 107 ? -15.393 7.314 45.081 1.00 39.34 107 SER A CA 1
ATOM 803 C C . SER A 1 107 ? -13.995 7.249 44.483 1.00 39.34 107 SER A C 1
ATOM 805 O O . SER A 1 107 ? -13.577 8.125 43.723 1.00 39.34 107 SER A O 1
ATOM 807 N N . ALA A 1 108 ? -13.221 6.246 44.893 1.00 38.50 108 ALA A N 1
ATOM 808 C CA . ALA A 1 108 ? -12.033 5.851 44.168 1.00 38.50 108 ALA A CA 1
ATOM 809 C C . ALA A 1 108 ? -12.501 5.428 42.769 1.00 38.50 108 ALA A C 1
ATOM 811 O O . ALA A 1 108 ? -12.821 4.265 42.532 1.00 38.50 108 ALA A O 1
ATOM 812 N N . ARG A 1 109 ? -12.589 6.392 41.842 1.00 43.47 109 ARG A N 1
ATOM 813 C CA . ARG A 1 109 ? -12.615 6.141 40.403 1.00 43.47 109 ARG A CA 1
ATOM 814 C C . ARG A 1 109 ? -11.326 5.389 40.111 1.00 43.47 109 ARG A C 1
ATOM 816 O O . ARG A 1 109 ? -10.289 5.993 39.848 1.00 43.47 109 ARG A O 1
ATOM 823 N N . THR A 1 110 ? -11.372 4.064 40.197 1.00 50.41 110 THR A N 1
ATOM 824 C CA . THR A 1 110 ? -10.385 3.207 39.559 1.00 50.41 110 THR A CA 1
ATOM 825 C C . THR A 1 110 ? -10.425 3.600 38.091 1.00 50.41 110 THR A C 1
ATOM 827 O O . THR A 1 110 ? -11.373 3.248 37.386 1.00 50.41 110 THR A O 1
ATOM 830 N N . SER A 1 111 ? -9.474 4.430 37.654 1.00 68.69 111 SER A N 1
ATOM 831 C CA . SER A 1 111 ? -9.321 4.732 36.236 1.00 68.69 111 SER A CA 1
ATOM 832 C C . SER A 1 111 ? -9.147 3.393 35.547 1.00 68.69 111 SER A C 1
ATOM 834 O O . SER A 1 111 ? -8.166 2.692 35.804 1.00 68.69 111 SER A O 1
ATOM 836 N N . ARG A 1 112 ? -10.144 2.998 34.749 1.00 80.69 112 ARG A N 1
ATOM 837 C CA . ARG A 1 112 ? -10.037 1.798 33.924 1.00 80.69 112 ARG A CA 1
ATOM 838 C C . ARG A 1 112 ? -8.775 1.947 33.087 1.00 80.69 112 ARG A C 1
ATOM 840 O O . ARG A 1 112 ? -8.544 3.011 32.518 1.00 80.69 112 ARG A O 1
ATOM 847 N N . CYS A 1 113 ? -7.952 0.909 33.088 1.00 89.81 113 CYS A N 1
ATOM 848 C CA . CYS A 1 113 ? -6.724 0.847 32.316 1.00 89.81 113 CYS A CA 1
ATOM 849 C C . CYS A 1 113 ? -6.803 -0.349 31.368 1.00 89.81 113 CYS A C 1
ATOM 851 O O . CYS A 1 113 ? -7.322 -1.392 31.766 1.00 89.81 113 CYS A O 1
ATOM 853 N N . TYR A 1 114 ? -6.273 -0.213 30.154 1.00 93.81 114 TYR A N 1
ATOM 854 C CA . TYR A 1 114 ? -6.330 -1.248 29.116 1.00 93.81 114 TYR A CA 1
ATOM 855 C C . TYR A 1 114 ? -4.924 -1.737 28.719 1.00 93.81 114 TYR A C 1
ATOM 857 O O . TYR A 1 114 ? -4.493 -1.520 27.585 1.00 93.81 114 TYR A O 1
ATOM 865 N N . PRO A 1 115 ? -4.163 -2.376 29.629 1.00 93.94 115 PRO A N 1
ATOM 866 C CA . PRO A 1 115 ? -2.771 -2.753 29.372 1.00 93.94 115 PRO A CA 1
ATOM 867 C C . PRO A 1 115 ? -2.619 -3.699 28.173 1.00 93.94 115 PRO A C 1
ATOM 869 O O . PRO A 1 115 ? -1.715 -3.501 27.363 1.00 93.94 115 PRO A O 1
ATOM 872 N N . ASP A 1 116 ? -3.534 -4.657 28.009 1.00 94.50 116 ASP A N 1
ATOM 873 C CA . ASP A 1 116 ? -3.491 -5.635 26.916 1.00 94.50 116 ASP A CA 1
ATOM 874 C C . ASP A 1 116 ? -3.741 -4.973 25.552 1.00 94.50 116 ASP A C 1
ATOM 876 O O . ASP A 1 116 ? -3.027 -5.246 24.585 1.00 94.50 116 ASP A O 1
ATOM 880 N N . LEU A 1 117 ? -4.684 -4.022 25.474 1.00 95.88 117 LEU A N 1
ATOM 881 C CA . LEU A 1 117 ? -4.895 -3.227 24.258 1.00 95.88 117 LEU A CA 1
ATOM 882 C C . LEU A 1 117 ? -3.687 -2.351 23.941 1.00 95.88 117 LEU A C 1
ATOM 884 O O . LEU A 1 117 ? -3.320 -2.204 22.778 1.00 95.88 117 LEU A O 1
ATOM 888 N N . ILE A 1 118 ? -3.031 -1.793 24.957 1.00 96.50 118 ILE A N 1
ATOM 889 C CA . ILE A 1 118 ? -1.821 -0.991 24.765 1.00 96.50 118 ILE A CA 1
ATOM 890 C C . ILE A 1 118 ? -0.658 -1.855 24.292 1.00 96.50 118 ILE A C 1
ATOM 892 O O . ILE A 1 118 ? 0.106 -1.431 23.420 1.00 96.50 118 ILE A O 1
ATOM 896 N N . GLN A 1 119 ? -0.531 -3.075 24.807 1.00 96.69 119 GLN A N 1
ATOM 897 C CA . GLN A 1 119 ? 0.432 -4.041 24.300 1.00 96.69 119 GLN A CA 1
ATOM 898 C C . GLN A 1 119 ? 0.137 -4.390 22.839 1.00 96.69 119 GLN A C 1
ATOM 900 O O . GLN A 1 119 ? 1.058 -4.372 22.019 1.00 96.69 119 GLN A O 1
ATOM 905 N N . PHE A 1 120 ? -1.128 -4.635 22.490 1.00 97.94 120 PHE A N 1
ATOM 906 C CA . PHE A 1 120 ? -1.513 -4.933 21.115 1.00 97.94 120 PHE A CA 1
ATOM 907 C C . PHE A 1 120 ? -1.255 -3.747 20.179 1.00 97.94 120 PHE A C 1
ATOM 909 O O . PHE A 1 120 ? -0.593 -3.908 19.158 1.00 97.94 120 PHE A O 1
ATOM 916 N N . ARG A 1 121 ? -1.634 -2.529 20.574 1.00 97.75 121 ARG A N 1
ATOM 917 C CA . ARG A 1 121 ? -1.303 -1.290 19.858 1.00 97.75 121 ARG A CA 1
ATOM 918 C C . ARG A 1 121 ? 0.199 -1.159 19.616 1.00 97.75 121 ARG A C 1
ATOM 920 O O . ARG A 1 121 ? 0.615 -0.879 18.498 1.00 97.75 121 ARG A O 1
ATOM 927 N N . ARG A 1 122 ? 1.035 -1.393 20.634 1.00 97.44 122 ARG A N 1
ATOM 928 C CA . ARG A 1 122 ? 2.503 -1.368 20.484 1.00 97.44 122 ARG A CA 1
ATOM 929 C C . ARG A 1 122 ? 2.994 -2.434 19.510 1.00 97.44 122 ARG A C 1
ATOM 931 O O . ARG A 1 122 ? 3.916 -2.159 18.745 1.00 97.44 122 ARG A O 1
ATOM 938 N N . HIS A 1 123 ? 2.388 -3.619 19.529 1.00 98.00 123 HIS A N 1
ATOM 939 C CA . HIS A 1 123 ? 2.695 -4.677 18.577 1.00 98.00 123 HIS A CA 1
ATOM 940 C C . HIS A 1 123 ? 2.355 -4.248 17.144 1.00 98.00 123 HIS A C 1
ATOM 942 O O . HIS A 1 123 ? 3.233 -4.310 16.286 1.00 98.00 123 HIS A O 1
ATOM 948 N N . VAL A 1 124 ? 1.156 -3.708 16.904 1.00 98.06 124 VAL A N 1
ATOM 949 C CA . VAL A 1 124 ? 0.745 -3.153 15.603 1.00 98.06 124 VAL A CA 1
ATOM 950 C C . VAL A 1 124 ? 1.726 -2.068 15.146 1.00 98.06 124 VAL A C 1
ATOM 952 O O . VAL A 1 124 ? 2.303 -2.183 14.068 1.00 98.06 124 VAL A O 1
ATOM 955 N N . THR A 1 125 ? 2.023 -1.073 15.988 1.00 97.31 125 THR A N 1
ATOM 956 C CA . THR A 1 125 ? 2.976 0.006 15.666 1.00 97.31 125 THR A CA 1
ATOM 957 C C . THR A 1 125 ? 4.381 -0.516 15.354 1.00 97.31 125 THR A C 1
ATOM 959 O O . THR A 1 125 ? 5.080 0.058 14.523 1.00 97.31 125 THR A O 1
ATOM 962 N N . SER A 1 126 ? 4.817 -1.611 15.985 1.00 97.25 126 SER A N 1
ATOM 963 C CA . SER A 1 126 ? 6.139 -2.202 15.722 1.00 97.25 126 SER A CA 1
ATOM 964 C C . SER A 1 126 ? 6.279 -2.813 14.324 1.00 97.25 126 SER A C 1
ATOM 966 O O . SER A 1 126 ? 7.399 -3.016 13.865 1.00 97.25 126 SER A O 1
ATOM 968 N N . LYS A 1 127 ? 5.158 -3.099 13.650 1.00 97.50 127 LYS A N 1
ATOM 969 C CA . LYS A 1 127 ? 5.110 -3.701 12.311 1.00 97.50 127 LYS A CA 1
ATOM 970 C C . LYS A 1 127 ? 5.113 -2.674 11.177 1.00 97.50 127 LYS A C 1
ATOM 972 O O . LYS A 1 127 ? 5.172 -3.063 10.014 1.00 97.50 127 LYS A O 1
ATOM 977 N N . TYR A 1 128 ? 5.047 -1.384 11.502 1.00 96.88 128 TYR A N 1
ATOM 978 C CA . TYR A 1 128 ? 5.104 -0.320 10.507 1.00 96.88 128 TYR A CA 1
ATOM 979 C C . TYR A 1 128 ? 6.478 -0.280 9.848 1.00 96.88 128 TYR A C 1
ATOM 981 O O . TYR A 1 128 ? 7.511 -0.327 10.522 1.00 96.88 128 TYR A O 1
ATOM 989 N N . ILE A 1 129 ? 6.479 -0.119 8.530 1.00 95.31 129 ILE A N 1
ATOM 990 C CA . ILE A 1 129 ? 7.680 0.230 7.786 1.00 95.31 129 ILE A CA 1
ATOM 991 C C . ILE A 1 129 ? 7.858 1.732 7.915 1.00 95.31 129 ILE A C 1
ATOM 993 O O . ILE A 1 129 ? 7.005 2.510 7.484 1.00 95.31 129 ILE A O 1
ATOM 997 N N . LYS A 1 130 ? 8.967 2.114 8.550 1.00 91.31 130 LYS A N 1
ATOM 998 C CA . LYS A 1 130 ? 9.322 3.511 8.769 1.00 91.31 130 LYS A CA 1
ATOM 999 C C . LYS A 1 130 ? 10.189 4.007 7.632 1.00 91.31 130 LYS A C 1
ATOM 1001 O O . LYS A 1 130 ? 11.277 3.470 7.416 1.00 91.31 130 LYS A O 1
ATOM 1006 N N . LEU A 1 131 ? 9.718 5.030 6.933 1.00 84.38 131 LEU A N 1
ATOM 1007 C CA . LEU A 1 131 ? 10.454 5.637 5.832 1.00 84.38 131 LEU A CA 1
ATOM 1008 C C . LEU A 1 131 ? 11.126 6.928 6.301 1.00 84.38 131 LEU A C 1
ATOM 1010 O O . LEU A 1 131 ? 10.579 7.704 7.078 1.00 84.38 131 LEU A O 1
ATOM 1014 N N . GLN A 1 132 ? 12.356 7.152 5.843 1.00 75.25 132 GLN A N 1
ATOM 1015 C CA . GLN A 1 132 ? 13.028 8.443 6.011 1.00 75.25 132 GLN A CA 1
ATOM 1016 C C . GLN A 1 132 ? 12.712 9.354 4.817 1.00 75.25 132 GLN A C 1
ATOM 1018 O O . GLN A 1 132 ? 12.122 8.908 3.844 1.00 75.25 132 GLN A O 1
ATOM 1023 N N . GLY A 1 133 ? 13.102 10.631 4.859 1.00 68.69 133 GLY A N 1
ATOM 1024 C CA . GLY A 1 133 ? 13.057 11.498 3.671 1.00 68.69 133 GLY A CA 1
ATOM 1025 C C . GLY A 1 133 ? 11.679 12.048 3.277 1.00 68.69 133 GLY A C 1
ATOM 1026 O O . GLY A 1 133 ? 11.518 12.481 2.142 1.00 68.69 133 GLY A O 1
ATOM 1027 N N . GLY A 1 134 ? 10.705 12.067 4.193 1.00 70.81 134 GLY A N 1
ATOM 1028 C CA . GLY A 1 134 ? 9.411 12.738 3.998 1.00 70.81 134 GLY A CA 1
ATOM 1029 C C . GLY A 1 134 ? 8.298 11.876 3.393 1.00 70.81 134 GLY A C 1
ATOM 1030 O O . GLY A 1 134 ? 7.167 12.349 3.291 1.00 70.81 134 GLY A O 1
ATOM 1031 N N . GLU A 1 135 ? 8.576 10.619 3.034 1.00 84.31 135 GLU A N 1
ATOM 1032 C CA . GLU A 1 135 ? 7.514 9.649 2.739 1.00 84.31 135 GLU A CA 1
ATOM 1033 C C . GLU A 1 135 ? 6.828 9.162 4.018 1.00 84.31 135 GLU A C 1
ATOM 1035 O O . GLU A 1 135 ? 7.379 9.226 5.118 1.00 84.31 135 GLU A O 1
ATOM 1040 N N . LYS A 1 136 ? 5.589 8.696 3.857 1.00 89.62 136 LYS A N 1
ATOM 1041 C CA . LYS A 1 136 ? 4.711 8.311 4.965 1.00 89.62 136 LYS A CA 1
ATOM 1042 C C . LYS A 1 136 ? 4.915 6.847 5.335 1.00 89.62 136 LYS A C 1
ATOM 1044 O O . LYS A 1 136 ? 4.943 5.985 4.459 1.00 89.62 136 LYS A O 1
ATOM 1049 N N . ASP A 1 137 ? 4.987 6.579 6.636 1.00 94.50 137 ASP A N 1
ATOM 1050 C CA . ASP A 1 137 ? 4.993 5.221 7.173 1.00 94.50 137 ASP A CA 1
ATOM 1051 C C . ASP A 1 137 ? 3.726 4.465 6.752 1.00 94.50 137 ASP A C 1
ATOM 1053 O O . ASP A 1 137 ? 2.645 5.047 6.605 1.00 94.50 137 ASP A O 1
ATOM 1057 N N . PHE A 1 138 ? 3.841 3.148 6.617 1.00 97.25 138 PHE A N 1
ATOM 1058 C CA . PHE A 1 138 ? 2.694 2.292 6.337 1.00 97.25 138 PHE A CA 1
ATOM 1059 C C . PHE A 1 138 ? 2.830 0.923 6.995 1.00 97.25 138 PHE A C 1
ATOM 1061 O O . PHE A 1 138 ? 3.927 0.472 7.332 1.00 97.25 138 PHE A O 1
ATOM 1068 N N . LEU A 1 139 ? 1.693 0.250 7.161 1.00 97.81 139 LEU A N 1
ATOM 1069 C CA . LEU A 1 139 ? 1.627 -1.138 7.596 1.00 97.81 139 LEU A CA 1
ATOM 1070 C C . LEU A 1 139 ? 1.360 -2.031 6.373 1.00 97.81 139 LEU A C 1
ATOM 1072 O O . LEU A 1 139 ? 0.290 -1.902 5.770 1.00 97.81 139 LEU A O 1
ATOM 1076 N N . PRO A 1 140 ? 2.288 -2.926 5.987 1.00 97.75 140 PRO A N 1
ATOM 1077 C CA . PRO A 1 140 ? 2.097 -3.816 4.848 1.00 97.75 140 PRO A CA 1
ATOM 1078 C C . PRO A 1 140 ? 0.817 -4.648 4.915 1.00 97.75 140 PRO A C 1
ATOM 1080 O O . PRO A 1 140 ? 0.480 -5.187 5.966 1.00 97.75 140 PRO A O 1
ATOM 1083 N N . ILE A 1 141 ? 0.135 -4.818 3.780 1.00 96.62 141 ILE A N 1
ATOM 1084 C CA . ILE A 1 141 ? -1.171 -5.497 3.716 1.00 96.62 141 ILE A CA 1
ATOM 1085 C C . ILE A 1 141 ? -1.134 -6.957 4.195 1.00 96.62 141 ILE A C 1
ATOM 1087 O O . ILE A 1 141 ? -2.112 -7.444 4.747 1.00 96.62 141 ILE A O 1
ATOM 1091 N N . ASN A 1 142 ? -0.018 -7.671 4.021 1.00 97.00 142 ASN A N 1
ATOM 1092 C CA . ASN A 1 142 ? 0.123 -9.021 4.572 1.00 97.00 142 ASN A CA 1
ATOM 1093 C C . ASN A 1 142 ? 0.204 -9.003 6.104 1.00 97.00 142 ASN A C 1
ATOM 1095 O O . ASN A 1 142 ? -0.384 -9.860 6.751 1.00 97.00 142 ASN A O 1
ATOM 1099 N N . LEU A 1 143 ? 0.870 -7.998 6.681 1.00 97.81 143 LEU A N 1
ATOM 1100 C CA . LEU A 1 143 ? 0.985 -7.856 8.130 1.00 97.81 143 LEU A CA 1
ATOM 1101 C C . LEU A 1 143 ? -0.332 -7.398 8.759 1.00 97.81 143 LEU A C 1
ATOM 1103 O O . LEU A 1 143 ? -0.633 -7.823 9.868 1.00 97.81 143 LEU A O 1
ATOM 1107 N N . GLN A 1 144 ? -1.133 -6.582 8.061 1.00 97.88 144 GLN A N 1
ATOM 1108 C CA . GLN A 1 144 ? -2.498 -6.265 8.503 1.00 97.88 144 GLN A CA 1
ATOM 1109 C C . GLN A 1 144 ? -3.303 -7.572 8.694 1.00 97.88 144 GLN A C 1
ATOM 1111 O O . GLN A 1 144 ? -3.815 -7.822 9.788 1.00 97.88 144 GLN A O 1
ATOM 1116 N N . LYS A 1 145 ? -3.258 -8.478 7.705 1.00 95.94 145 LYS A N 1
ATOM 1117 C CA . LYS A 1 145 ? -3.946 -9.783 7.749 1.00 95.94 145 LYS A CA 1
ATOM 1118 C C . LYS A 1 145 ? -3.418 -10.716 8.835 1.00 95.94 145 LYS A C 1
ATOM 1120 O O . LYS A 1 145 ? -4.182 -11.472 9.420 1.00 95.94 145 LYS A O 1
ATOM 1125 N N . GLU A 1 146 ? -2.114 -10.689 9.100 1.00 97.25 146 GLU A N 1
ATOM 1126 C CA . GLU A 1 146 ? -1.504 -11.472 10.184 1.00 97.25 146 GLU A CA 1
ATOM 1127 C C . GLU A 1 146 ? -1.907 -10.957 11.575 1.00 97.25 146 GLU A C 1
ATOM 1129 O O . GLU A 1 146 ? -2.038 -11.742 12.513 1.00 97.25 146 GLU A O 1
ATOM 1134 N N . LEU A 1 147 ? -2.092 -9.642 11.723 1.00 98.25 147 LEU A N 1
ATOM 1135 C CA . LEU A 1 147 ? -2.445 -9.004 12.994 1.00 98.25 147 LEU A CA 1
ATOM 1136 C C . LEU A 1 147 ? -3.929 -9.167 13.342 1.00 98.25 147 LEU A C 1
ATOM 1138 O O . LEU A 1 147 ? -4.286 -9.230 14.524 1.00 98.25 147 LEU A O 1
ATOM 1142 N N . VAL A 1 148 ? -4.797 -9.210 12.333 1.00 98.06 148 VAL A N 1
ATOM 1143 C CA . VAL A 1 148 ? -6.246 -9.301 12.519 1.00 98.06 148 VAL A CA 1
ATOM 1144 C C . VAL A 1 148 ? -6.696 -10.750 12.394 1.00 98.06 148 VAL A C 1
ATOM 1146 O O . VAL A 1 148 ? -6.950 -11.273 11.313 1.00 98.06 148 VAL A O 1
ATOM 1149 N N . THR A 1 149 ? -6.816 -11.403 13.544 1.00 98.06 149 THR A N 1
ATOM 1150 C CA . THR A 1 149 ? -7.281 -12.781 13.672 1.00 98.06 149 THR A CA 1
ATOM 1151 C C . THR A 1 149 ? -8.503 -12.824 14.576 1.00 98.06 149 THR A C 1
ATOM 1153 O O . THR A 1 149 ? -8.769 -11.889 15.335 1.00 98.06 149 THR A O 1
ATOM 1156 N N . ARG A 1 150 ? -9.252 -13.933 14.537 1.00 97.50 150 ARG A N 1
ATOM 1157 C CA . ARG A 1 150 ? -10.368 -14.146 15.471 1.00 97.50 150 ARG A CA 1
ATOM 1158 C C . ARG A 1 150 ? -9.918 -13.939 16.920 1.00 97.50 150 ARG A C 1
ATOM 1160 O O . ARG A 1 150 ? -10.580 -13.232 17.672 1.00 97.50 150 ARG A O 1
ATOM 1167 N N . ASP A 1 151 ? -8.762 -14.492 17.272 1.00 97.06 151 ASP A N 1
ATOM 1168 C CA . ASP A 1 151 ? -8.217 -14.431 18.625 1.00 97.06 151 ASP A CA 1
ATOM 1169 C C . ASP A 1 151 ? -7.781 -13.017 19.018 1.00 97.06 151 ASP A C 1
ATOM 1171 O O . ASP A 1 151 ? -7.998 -12.623 20.165 1.00 97.06 151 ASP A O 1
ATOM 1175 N N . SER A 1 152 ? -7.206 -12.228 18.100 1.00 97.75 152 SER A N 1
ATOM 1176 C CA . SER A 1 152 ? -6.808 -10.850 18.418 1.00 97.75 152 SER A CA 1
ATOM 1177 C C . SER A 1 152 ? -8.019 -9.943 18.637 1.00 97.75 152 SER A C 1
ATOM 1179 O O . SER A 1 152 ? -8.017 -9.152 19.582 1.00 97.75 152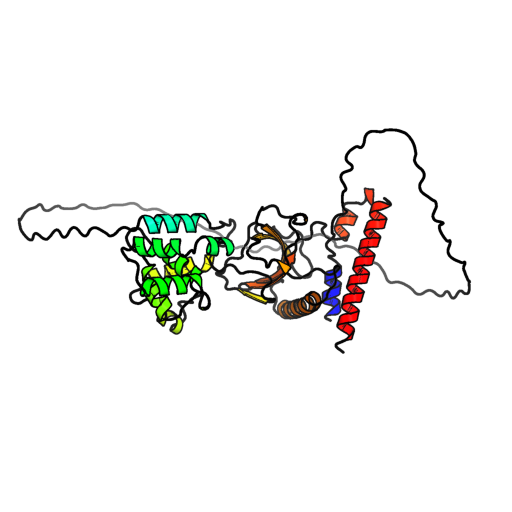 SER A O 1
ATOM 1181 N N . VAL A 1 153 ? -9.095 -10.119 17.859 1.00 97.62 153 VAL A N 1
ATOM 1182 C CA . VAL A 1 153 ? -10.360 -9.393 18.064 1.00 97.62 153 VAL A CA 1
ATOM 1183 C C . VAL A 1 153 ? -11.023 -9.809 19.381 1.00 97.62 153 VAL A C 1
ATOM 1185 O O . VAL A 1 153 ? -11.354 -8.948 20.194 1.00 97.62 153 VAL A O 1
ATOM 1188 N N . LEU A 1 154 ? -11.157 -11.113 19.651 1.00 97.00 154 LEU A N 1
ATOM 1189 C CA . LEU A 1 154 ? -11.727 -11.607 20.912 1.00 97.00 154 LEU A CA 1
ATOM 1190 C C . LEU A 1 154 ? -10.924 -11.128 22.129 1.00 97.00 154 LEU A C 1
ATOM 1192 O O . LEU A 1 154 ? -11.504 -10.699 23.126 1.00 97.00 154 LEU A O 1
ATOM 1196 N N . SER A 1 155 ? -9.593 -11.148 22.039 1.00 96.06 155 SER A N 1
ATOM 1197 C CA . SER A 1 155 ? -8.711 -10.662 23.105 1.00 96.06 155 SER A CA 1
ATOM 1198 C C . SER A 1 155 ? -8.869 -9.159 23.337 1.00 96.06 155 SER A C 1
ATOM 1200 O O . SER A 1 155 ? -8.886 -8.721 24.487 1.00 96.06 155 SER A O 1
ATOM 1202 N N . ALA A 1 156 ? -9.043 -8.368 22.273 1.00 96.81 156 ALA A N 1
ATOM 1203 C CA . ALA A 1 156 ? -9.288 -6.933 22.378 1.00 96.81 156 ALA A CA 1
ATOM 1204 C C . ALA A 1 156 ? -10.607 -6.623 23.109 1.00 96.81 156 ALA A C 1
ATOM 1206 O O . ALA A 1 156 ? -10.640 -5.756 23.981 1.00 96.81 156 ALA A O 1
ATOM 1207 N N . PHE A 1 157 ? -11.672 -7.374 22.819 1.00 96.38 157 PHE A N 1
ATOM 1208 C CA . PHE A 1 157 ? -12.959 -7.228 23.505 1.00 96.38 157 PHE A CA 1
ATOM 1209 C C . PHE A 1 157 ? -12.928 -7.738 24.952 1.00 96.38 157 PHE A C 1
ATOM 1211 O O . PHE A 1 157 ? -13.450 -7.092 25.864 1.00 96.38 157 PHE A O 1
ATOM 1218 N N . LYS A 1 158 ? -12.219 -8.839 25.209 1.00 94.81 158 LYS A N 1
ATOM 1219 C CA . LYS A 1 158 ? -11.974 -9.317 26.574 1.00 94.81 158 LYS A CA 1
ATOM 1220 C C . LYS A 1 158 ? -11.238 -8.274 27.421 1.00 94.81 158 LYS A C 1
ATOM 1222 O O . LYS A 1 158 ? -11.573 -8.093 28.591 1.00 94.81 158 LYS A O 1
ATOM 1227 N N . ALA A 1 159 ? -10.278 -7.556 26.836 1.00 93.69 159 ALA A N 1
ATOM 1228 C CA . ALA A 1 159 ? -9.509 -6.518 27.522 1.00 93.69 159 ALA A CA 1
ATOM 1229 C C . ALA A 1 159 ? -10.360 -5.317 27.976 1.00 93.69 159 ALA A C 1
ATOM 1231 O O . ALA A 1 159 ? -9.984 -4.634 28.929 1.00 93.69 159 ALA A O 1
ATOM 1232 N N . ILE A 1 160 ? -11.517 -5.074 27.349 1.00 94.00 160 ILE A N 1
ATOM 1233 C CA . ILE A 1 160 ? -12.471 -4.032 27.770 1.00 94.00 160 ILE A CA 1
ATOM 1234 C C . ILE A 1 160 ? -13.565 -4.566 28.712 1.00 94.00 160 ILE A C 1
ATOM 1236 O O . ILE A 1 160 ? -14.494 -3.842 29.067 1.00 94.00 160 ILE A O 1
ATOM 1240 N N . GLY A 1 161 ? -13.427 -5.815 29.172 1.00 91.38 161 GLY A N 1
ATOM 1241 C CA . GLY A 1 161 ? -14.337 -6.460 30.119 1.00 91.38 161 GLY A CA 1
ATOM 1242 C C . GLY A 1 161 ? -15.557 -7.108 29.471 1.00 91.38 161 GLY A C 1
ATOM 1243 O O . GLY A 1 161 ? -16.506 -7.452 30.177 1.00 91.38 161 GLY A O 1
ATOM 1244 N N . GLU A 1 162 ? -15.555 -7.278 28.150 1.00 89.06 162 GLU A N 1
ATOM 1245 C CA . GLU A 1 162 ? -16.636 -7.963 27.460 1.00 89.06 162 GLU A CA 1
ATOM 1246 C C . GLU A 1 162 ? -16.431 -9.477 27.423 1.00 89.06 162 GLU A C 1
ATOM 1248 O O . GLU A 1 162 ? -15.315 -9.996 27.416 1.00 89.06 162 GLU A O 1
ATOM 1253 N N . THR A 1 163 ? -17.551 -10.193 27.416 1.00 87.69 163 THR A N 1
ATOM 1254 C CA . THR A 1 163 ? -17.595 -11.656 27.396 1.00 87.69 163 THR A CA 1
ATOM 1255 C C . THR A 1 163 ? -18.194 -12.150 26.087 1.00 87.69 163 THR A C 1
ATOM 1257 O O . THR A 1 163 ? -18.823 -11.391 25.343 1.00 87.69 163 THR A O 1
ATOM 1260 N N . GLU A 1 164 ? -17.974 -13.431 25.793 1.00 84.81 164 GLU A N 1
ATOM 1261 C CA . GLU A 1 164 ? -18.517 -14.069 24.598 1.00 84.81 164 GLU A CA 1
ATOM 1262 C C . GLU A 1 164 ? -20.038 -13.912 24.535 1.00 84.81 164 GLU A C 1
ATOM 1264 O O . GLU A 1 164 ? -20.771 -14.194 25.484 1.00 84.81 164 GLU A O 1
ATOM 1269 N N . SER A 1 165 ? -20.510 -13.420 23.395 1.00 90.75 165 SER A N 1
ATOM 1270 C CA . SER A 1 165 ? -21.921 -13.197 23.118 1.00 90.75 165 SER A CA 1
ATOM 1271 C C . SER A 1 165 ? -22.167 -13.325 21.620 1.00 90.75 165 SER A C 1
ATOM 1273 O O . SER A 1 165 ? -21.271 -13.086 20.811 1.00 90.75 165 SER A O 1
ATOM 1275 N N . ALA A 1 166 ? -23.413 -13.610 21.237 1.00 91.38 166 ALA A N 1
ATOM 1276 C CA . ALA A 1 166 ? -23.801 -13.650 19.827 1.00 91.38 166 ALA A CA 1
ATOM 1277 C C . ALA A 1 166 ? -23.579 -12.304 19.105 1.00 91.38 166 ALA A C 1
ATOM 1279 O O . ALA A 1 166 ? -23.508 -12.267 17.881 1.00 91.38 166 ALA A O 1
ATOM 1280 N N . GLU A 1 167 ? -23.513 -11.186 19.837 1.00 92.25 167 GLU A N 1
ATOM 1281 C CA . GLU A 1 167 ? -23.140 -9.889 19.265 1.00 92.25 167 GLU A CA 1
ATOM 1282 C C . GLU A 1 167 ? -21.634 -9.798 19.010 1.00 92.25 167 GLU A C 1
ATOM 1284 O O . GLU A 1 167 ? -21.241 -9.360 17.933 1.00 92.25 167 GLU A O 1
ATOM 1289 N N . LEU A 1 168 ? -20.799 -10.265 19.945 1.00 94.62 168 LEU A N 1
ATOM 1290 C CA . LEU A 1 168 ? -19.350 -10.310 19.752 1.00 94.62 168 LEU A CA 1
ATOM 1291 C C . LEU A 1 168 ? -18.970 -11.190 18.555 1.00 94.62 168 LEU A C 1
ATOM 1293 O O . LEU A 1 168 ? -18.145 -10.777 17.745 1.00 94.62 168 LEU A O 1
ATOM 1297 N N . ASP A 1 169 ? -19.620 -12.344 18.380 1.00 95.31 169 ASP A N 1
ATOM 1298 C CA . ASP A 1 169 ? -19.392 -13.191 17.204 1.00 95.31 169 ASP A CA 1
ATOM 1299 C C . ASP A 1 169 ? -19.719 -12.458 15.893 1.00 95.31 169 ASP A C 1
ATOM 1301 O O . ASP A 1 169 ? -18.944 -12.549 14.944 1.00 95.31 169 ASP A O 1
ATOM 1305 N N . ARG A 1 170 ? -20.803 -11.662 15.844 1.00 95.94 170 ARG A N 1
ATOM 1306 C CA . ARG A 1 170 ? -21.123 -10.830 14.665 1.00 95.94 170 ARG A CA 1
ATOM 1307 C C . ARG A 1 170 ? -20.061 -9.769 14.392 1.00 95.94 170 ARG A C 1
ATOM 1309 O O . ARG A 1 170 ? -19.741 -9.523 13.232 1.00 95.94 170 ARG A O 1
ATOM 1316 N N . ILE A 1 171 ? -19.509 -9.154 15.435 1.00 97.12 171 ILE A N 1
ATOM 1317 C CA . ILE A 1 171 ? -18.454 -8.141 15.298 1.00 97.12 171 ILE A CA 1
ATOM 1318 C C . ILE A 1 171 ? -17.160 -8.776 14.793 1.00 97.12 171 ILE A C 1
ATOM 1320 O O . ILE A 1 171 ? -16.545 -8.253 13.868 1.00 97.12 171 ILE A O 1
ATOM 1324 N N . VAL A 1 172 ? -16.760 -9.914 15.361 1.00 97.75 172 VAL A N 1
ATOM 1325 C CA . VAL A 1 172 ? -15.601 -10.692 14.898 1.00 97.75 172 VAL A CA 1
ATOM 1326 C C . VAL A 1 172 ? -15.753 -11.023 13.416 1.00 97.75 172 VAL A C 1
ATOM 1328 O O . VAL A 1 172 ? -14.863 -10.753 12.613 1.00 97.75 172 VAL A O 1
ATOM 1331 N N . ASP A 1 173 ? -16.917 -11.537 13.040 1.00 97.50 173 ASP A N 1
ATOM 1332 C CA . ASP A 1 173 ? -17.283 -11.846 11.665 1.00 97.50 173 ASP A CA 1
ATOM 1333 C C . ASP A 1 173 ? -17.236 -10.625 10.734 1.00 97.50 173 ASP A C 1
ATOM 1335 O O . ASP A 1 173 ? -16.792 -10.722 9.588 1.00 97.50 173 ASP A O 1
ATOM 1339 N N . PHE A 1 174 ? -17.701 -9.468 11.206 1.00 98.00 174 PHE A N 1
ATOM 1340 C CA . PHE A 1 174 ? -17.627 -8.205 10.478 1.00 98.00 174 PHE A CA 1
ATOM 1341 C C . PHE A 1 174 ? -16.171 -7.786 10.237 1.00 98.00 174 PHE A C 1
ATOM 1343 O O . PHE A 1 174 ? -15.806 -7.498 9.093 1.00 98.00 174 PHE A O 1
ATOM 1350 N N . VAL A 1 175 ? -15.336 -7.811 11.282 1.00 98.06 175 VAL A N 1
ATOM 1351 C CA . VAL A 1 175 ? -13.920 -7.426 11.208 1.00 98.06 175 VAL A CA 1
ATOM 1352 C C . VAL A 1 175 ? -13.177 -8.322 10.220 1.00 98.06 175 VAL A C 1
ATOM 1354 O O . VAL A 1 175 ? -12.555 -7.812 9.292 1.00 98.06 175 VAL A O 1
ATOM 1357 N N . LEU A 1 176 ? -13.312 -9.644 10.354 1.00 97.44 176 LEU A N 1
ATOM 1358 C CA . LEU A 1 176 ? -12.597 -10.611 9.514 1.00 97.44 176 LEU A CA 1
ATOM 1359 C C . LEU A 1 176 ? -13.022 -10.583 8.040 1.00 97.44 176 LEU A C 1
ATOM 1361 O O . LEU A 1 176 ? -12.246 -10.984 7.176 1.00 97.44 176 LEU A O 1
ATOM 1365 N N . ARG A 1 177 ? -14.250 -10.145 7.731 1.00 96.25 177 ARG A N 1
ATOM 1366 C CA . ARG A 1 177 ? -14.739 -10.082 6.343 1.00 96.25 177 ARG A CA 1
ATOM 1367 C C . ARG A 1 177 ? -14.461 -8.751 5.664 1.00 96.25 177 ARG A C 1
ATOM 1369 O O . ARG A 1 177 ? -14.206 -8.744 4.462 1.00 96.25 177 ARG A O 1
ATOM 1376 N N . LYS A 1 178 ? -14.615 -7.637 6.382 1.00 96.25 178 LYS A N 1
ATOM 1377 C CA . LYS A 1 178 ? -14.603 -6.306 5.762 1.00 96.25 178 LYS A CA 1
ATOM 1378 C C . LYS A 1 178 ? -14.165 -5.160 6.672 1.00 96.25 178 LYS A C 1
ATOM 1380 O O . LYS A 1 178 ? -14.337 -4.025 6.260 1.00 96.25 178 LYS A O 1
ATOM 1385 N N . GLY A 1 179 ? -13.679 -5.402 7.886 1.00 96.69 179 GLY A N 1
ATOM 1386 C CA . GLY A 1 179 ? -13.401 -4.342 8.869 1.00 96.69 179 GLY A CA 1
ATOM 1387 C C . GLY A 1 179 ? -12.005 -4.420 9.480 1.00 96.69 179 GLY A C 1
ATOM 1388 O O . GLY A 1 179 ? -11.821 -4.005 10.623 1.00 96.69 179 GLY A O 1
ATOM 1389 N N . GLU A 1 180 ? -11.047 -4.999 8.757 1.00 97.81 180 GLU A N 1
ATOM 1390 C CA . GLU A 1 180 ? -9.678 -5.238 9.210 1.00 97.81 180 GLU A CA 1
ATOM 1391 C C . GLU A 1 180 ? -8.982 -3.920 9.564 1.00 97.81 180 GLU A C 1
ATOM 1393 O O . GLU A 1 180 ? -8.462 -3.748 10.671 1.00 97.81 180 GLU A O 1
ATOM 1398 N N . ARG A 1 181 ? -9.033 -2.948 8.649 1.00 98.19 181 ARG A N 1
ATOM 1399 C CA . ARG A 1 181 ? -8.421 -1.631 8.847 1.00 98.19 181 ARG A CA 1
ATOM 1400 C C . ARG A 1 181 ? -9.176 -0.830 9.886 1.00 98.19 181 ARG A C 1
ATOM 1402 O O . ARG A 1 181 ? -8.529 -0.237 10.742 1.00 98.19 181 ARG A O 1
ATOM 1409 N N . VAL A 1 182 ? -10.511 -0.836 9.859 1.00 97.81 182 VAL A N 1
ATOM 1410 C CA . VAL A 1 182 ? -11.318 -0.146 10.882 1.00 97.81 182 VAL A CA 1
ATOM 1411 C C . VAL A 1 182 ? -10.943 -0.636 12.285 1.00 97.81 182 VAL A C 1
ATOM 1413 O O . VAL A 1 182 ? -10.675 0.181 13.163 1.00 97.81 182 VAL A O 1
ATOM 1416 N N . PHE A 1 183 ? -10.827 -1.950 12.495 1.00 98.56 183 PHE A N 1
ATOM 1417 C CA . PHE A 1 183 ? -10.376 -2.507 13.773 1.00 98.56 183 PHE A CA 1
ATOM 1418 C C . PHE A 1 183 ? -8.975 -2.021 14.166 1.00 98.56 183 PHE A C 1
ATOM 1420 O O . PHE A 1 183 ? -8.785 -1.540 15.285 1.00 98.56 183 PHE A O 1
ATOM 1427 N N . LEU A 1 184 ? -8.001 -2.092 13.252 1.00 98.69 184 LEU A N 1
ATOM 1428 C CA . LEU A 1 184 ? -6.636 -1.630 13.521 1.00 98.69 184 LEU A CA 1
ATOM 1429 C C . LEU A 1 184 ? -6.578 -0.129 13.840 1.00 98.69 184 LEU A C 1
ATOM 1431 O O . LEU A 1 184 ? -5.845 0.259 14.748 1.00 98.69 184 LEU A O 1
ATOM 1435 N N . ILE A 1 185 ? -7.367 0.711 13.161 1.00 98.31 185 ILE A N 1
ATOM 1436 C CA . ILE A 1 185 ? -7.467 2.150 13.458 1.00 98.31 185 ILE A CA 1
ATOM 1437 C C . ILE A 1 185 ? -7.925 2.353 14.904 1.00 98.31 185 ILE A C 1
ATOM 1439 O O . ILE A 1 185 ? -7.278 3.078 15.656 1.00 98.31 185 ILE A O 1
ATOM 1443 N N . LEU A 1 186 ? -8.983 1.664 15.332 1.00 98.12 186 LEU A N 1
ATOM 1444 C CA . LEU A 1 186 ? -9.523 1.793 16.690 1.00 98.12 186 LEU A CA 1
ATOM 1445 C C . LEU A 1 186 ? -8.551 1.290 17.766 1.00 98.12 186 LEU A C 1
ATOM 1447 O O . LEU A 1 186 ? -8.423 1.893 18.836 1.00 98.12 186 LEU A O 1
ATOM 1451 N N . VAL A 1 187 ? -7.797 0.230 17.472 1.00 98.25 187 VAL A N 1
ATOM 1452 C CA . VAL A 1 187 ? -6.694 -0.224 18.330 1.00 98.25 187 VAL A CA 1
ATOM 1453 C C . VAL A 1 187 ? -5.606 0.850 18.427 1.00 98.25 187 VAL A C 1
ATOM 1455 O O . VAL A 1 187 ? -5.120 1.140 19.520 1.00 98.25 187 VAL A O 1
ATOM 1458 N N . LEU A 1 188 ? -5.235 1.484 17.313 1.00 98.00 188 LEU A N 1
ATOM 1459 C CA . LEU A 1 188 ? -4.212 2.536 17.279 1.00 98.00 188 LEU A CA 1
ATOM 1460 C C . LEU A 1 188 ? -4.637 3.813 18.014 1.00 98.00 188 LEU A C 1
ATOM 1462 O O . LEU A 1 188 ? -3.783 4.455 18.634 1.00 98.00 188 LEU A O 1
ATOM 1466 N N . MET A 1 189 ? -5.935 4.123 18.007 1.00 96.38 189 MET A N 1
ATOM 1467 C CA . MET A 1 189 ? -6.550 5.227 18.753 1.00 96.38 189 MET A CA 1
ATOM 1468 C C . MET A 1 189 ? -6.660 4.969 20.265 1.00 96.38 189 MET A C 1
ATOM 1470 O O . MET A 1 189 ? -7.040 5.869 21.009 1.00 96.38 189 MET A O 1
ATOM 1474 N N . THR A 1 190 ? -6.360 3.758 20.745 1.00 92.88 190 THR A N 1
ATOM 1475 C CA . THR A 1 190 ? -6.505 3.414 22.166 1.00 92.88 190 THR A CA 1
ATOM 1476 C C . THR A 1 190 ? -5.358 3.978 23.020 1.00 92.88 190 THR A C 1
ATOM 1478 O O . THR A 1 190 ? -4.171 3.829 22.707 1.00 92.88 190 THR A O 1
ATOM 1481 N N . TYR A 1 191 ? -5.723 4.573 24.157 1.00 89.81 191 TYR A N 1
ATOM 1482 C CA . TYR A 1 191 ? -4.832 5.071 25.208 1.00 89.81 191 TYR A CA 1
ATOM 1483 C C . TYR A 1 191 ? -5.052 4.312 26.514 1.00 89.81 191 TYR A C 1
ATOM 1485 O O . TYR A 1 191 ? -6.018 3.567 26.662 1.00 89.81 191 TYR A O 1
ATOM 1493 N N . ASN A 1 192 ? -4.147 4.503 27.481 1.00 85.69 192 ASN A N 1
ATOM 1494 C CA . ASN A 1 192 ? -4.156 3.740 28.732 1.00 85.69 192 ASN A CA 1
ATOM 1495 C C . ASN A 1 192 ? -5.534 3.735 29.400 1.00 85.69 192 ASN A C 1
ATOM 1497 O O . ASN A 1 192 ? -5.955 2.689 29.865 1.00 85.69 192 ASN A O 1
ATOM 1501 N N . ASN A 1 193 ? -6.233 4.869 29.411 1.00 87.56 193 ASN A N 1
ATOM 1502 C CA . ASN A 1 193 ? -7.515 5.069 30.083 1.00 87.56 193 ASN A CA 1
ATOM 1503 C C . ASN A 1 193 ? -8.716 5.256 29.138 1.00 87.56 193 ASN A C 1
ATOM 1505 O O . ASN A 1 193 ? -9.818 5.522 29.615 1.00 87.56 193 ASN A O 1
ATOM 1509 N N . ALA A 1 194 ? -8.527 5.125 27.823 1.00 90.94 194 ALA A N 1
ATOM 1510 C CA . ALA A 1 194 ? -9.578 5.323 26.829 1.00 90.94 194 ALA A CA 1
ATOM 1511 C C . ALA A 1 194 ? -9.416 4.325 25.679 1.00 90.94 194 ALA A C 1
ATOM 1513 O O . ALA A 1 194 ? -8.461 4.407 24.909 1.00 90.94 194 ALA A O 1
ATOM 1514 N N . GLU A 1 195 ? -10.350 3.385 25.574 1.00 93.69 195 GLU A N 1
ATOM 1515 C CA . GLU A 1 195 ? -10.433 2.430 24.469 1.00 93.69 195 GLU A CA 1
ATOM 1516 C C . GLU A 1 195 ? -11.377 2.948 23.381 1.00 93.69 195 GLU A C 1
ATOM 1518 O O . GLU A 1 195 ? -12.295 3.719 23.669 1.00 93.69 195 GLU A O 1
ATOM 1523 N N . LYS A 1 196 ? -11.131 2.545 22.132 1.00 95.50 196 LYS A N 1
ATOM 1524 C CA . LYS A 1 196 ? -11.998 2.871 20.987 1.00 95.50 196 LYS A CA 1
ATOM 1525 C C . LYS A 1 196 ? -12.522 1.631 20.262 1.00 95.50 196 LYS A C 1
ATOM 1527 O O . LYS A 1 196 ? -13.262 1.761 19.296 1.00 95.50 196 LYS A O 1
ATOM 1532 N N . VAL A 1 197 ? -12.169 0.430 20.714 1.00 96.62 197 VAL A N 1
ATOM 1533 C CA . VAL A 1 197 ? -12.540 -0.840 20.071 1.00 96.62 197 VAL A CA 1
ATOM 1534 C C . VAL A 1 197 ? -14.048 -1.086 20.162 1.00 96.62 197 VAL A C 1
ATOM 1536 O O . VAL A 1 197 ? -14.632 -1.590 19.203 1.00 96.62 197 VAL A O 1
ATOM 1539 N N . SER A 1 198 ? -14.710 -0.658 21.242 1.00 95.25 198 SER A N 1
ATOM 1540 C CA . SER A 1 198 ? -16.173 -0.756 21.390 1.00 95.25 198 SER A CA 1
ATOM 1541 C C . SER A 1 198 ? -16.955 -0.045 20.276 1.00 95.25 198 SER A C 1
ATOM 1543 O O . SER A 1 198 ? -18.065 -0.467 19.935 1.00 95.25 198 SER A O 1
ATOM 1545 N N . ALA A 1 199 ? -16.352 0.963 19.634 1.00 96.12 199 ALA A N 1
ATOM 1546 C CA . ALA A 1 199 ? -16.930 1.673 18.498 1.00 96.12 199 ALA A CA 1
ATOM 1547 C C . ALA A 1 199 ? -17.166 0.775 17.269 1.00 96.12 199 ALA A C 1
ATOM 1549 O O . ALA A 1 199 ? -17.986 1.113 16.414 1.00 96.12 199 ALA A O 1
ATOM 1550 N N . LEU A 1 200 ? -16.523 -0.400 17.192 1.00 96.56 200 LEU A N 1
ATOM 1551 C CA . LEU A 1 200 ? -16.805 -1.400 16.155 1.00 96.56 200 LEU A CA 1
ATOM 1552 C C . LEU A 1 200 ? -18.284 -1.782 16.087 1.00 96.56 200 LEU A C 1
ATOM 1554 O O . LEU A 1 200 ? -18.771 -2.089 15.006 1.00 96.56 200 LEU A O 1
ATOM 1558 N N . ARG A 1 201 ? -19.014 -1.731 17.208 1.00 95.25 201 ARG A N 1
ATOM 1559 C CA . ARG A 1 201 ? -20.460 -1.993 17.232 1.00 95.25 201 ARG A CA 1
ATOM 1560 C C . ARG A 1 201 ? -21.234 -1.006 16.368 1.00 95.25 201 ARG A C 1
ATOM 1562 O O . ARG A 1 201 ? -22.202 -1.376 15.715 1.00 95.25 201 ARG A O 1
ATOM 1569 N N . GLU A 1 202 ? -20.841 0.261 16.396 1.00 95.12 202 GLU A N 1
ATOM 1570 C CA . GLU A 1 202 ? -21.507 1.306 15.622 1.00 95.12 202 GLU A CA 1
ATOM 1571 C C . GLU A 1 202 ? -21.122 1.219 14.148 1.00 95.12 202 GLU A C 1
ATOM 1573 O O . GLU A 1 202 ? -22.012 1.265 13.303 1.00 95.12 202 GLU A O 1
ATOM 1578 N N . PHE A 1 203 ? -19.843 0.976 13.839 1.00 95.62 203 PHE A N 1
ATOM 1579 C CA . PHE A 1 203 ? -19.408 0.733 12.461 1.00 95.62 203 PHE A CA 1
ATOM 1580 C C . PHE A 1 203 ? -20.060 -0.516 11.852 1.00 95.62 203 PHE A C 1
ATOM 1582 O O . PHE A 1 203 ? -20.489 -0.476 10.699 1.00 95.62 203 PHE A O 1
ATOM 1589 N N . GLU A 1 204 ? -20.201 -1.600 12.619 1.00 95.75 204 GLU A N 1
ATOM 1590 C CA . GLU A 1 204 ? -20.881 -2.823 12.182 1.00 95.75 204 GLU A CA 1
ATOM 1591 C C . GLU A 1 204 ? -22.353 -2.551 11.858 1.00 95.75 204 GLU A C 1
ATOM 1593 O O . GLU A 1 204 ? -22.783 -2.820 10.734 1.00 95.75 204 GLU A O 1
ATOM 1598 N N . ARG A 1 205 ? -23.095 -1.916 12.778 1.00 93.69 205 ARG A N 1
ATOM 1599 C CA . ARG A 1 205 ? -24.508 -1.550 12.567 1.00 93.69 205 ARG A CA 1
ATOM 1600 C C . ARG A 1 205 ? -24.706 -0.570 11.413 1.00 93.69 205 ARG A C 1
ATOM 1602 O O . ARG A 1 205 ? -25.700 -0.668 10.699 1.00 93.69 205 ARG A O 1
ATOM 1609 N N . ALA A 1 206 ? -23.782 0.374 11.234 1.00 92.44 206 ALA A N 1
ATOM 1610 C CA . ALA A 1 206 ? -23.794 1.325 10.124 1.00 92.44 206 ALA A CA 1
ATOM 1611 C C . ALA A 1 206 ? -23.303 0.701 8.803 1.00 92.44 206 ALA A C 1
ATOM 1613 O O . ALA A 1 206 ? -23.418 1.316 7.744 1.00 92.44 206 ALA A O 1
ATOM 1614 N N . GLY A 1 207 ? -22.758 -0.520 8.842 1.00 92.81 207 GLY A N 1
ATOM 1615 C CA . GLY A 1 207 ? -22.233 -1.223 7.677 1.00 92.81 207 GLY A CA 1
ATOM 1616 C C . GLY A 1 207 ? -20.928 -0.646 7.121 1.00 92.81 207 GLY A C 1
ATOM 1617 O O . GLY A 1 207 ? -20.585 -0.956 5.980 1.00 92.81 207 GLY A O 1
ATOM 1618 N N . VAL A 1 208 ? -20.204 0.149 7.906 1.00 93.81 208 VAL A N 1
ATOM 1619 C CA . VAL A 1 208 ? -19.008 0.903 7.508 1.00 93.81 208 VAL A CA 1
ATOM 1620 C C . VAL A 1 208 ? -17.767 0.031 7.662 1.00 93.81 208 VAL A C 1
ATOM 1622 O O . VAL A 1 208 ? -17.168 -0.033 8.732 1.00 93.81 208 VAL A O 1
ATOM 1625 N N . GLY A 1 209 ? -17.404 -0.676 6.595 1.00 94.56 209 GLY A N 1
ATOM 1626 C CA . GLY A 1 209 ? -16.168 -1.449 6.524 1.00 94.56 209 GLY A CA 1
ATOM 1627 C C . GLY A 1 209 ? -15.023 -0.684 5.860 1.00 94.56 209 GLY A C 1
ATOM 1628 O O . GLY A 1 209 ? -15.109 0.504 5.548 1.00 94.56 209 GLY A O 1
ATOM 1629 N N . ASP A 1 210 ? -13.958 -1.418 5.573 1.00 96.19 210 ASP A N 1
ATOM 1630 C CA . ASP A 1 210 ? -12.763 -0.964 4.873 1.00 96.19 210 ASP A CA 1
ATOM 1631 C C . ASP A 1 210 ? -13.060 -0.487 3.441 1.00 96.19 210 ASP A C 1
ATOM 1633 O O . ASP A 1 210 ? -12.270 0.270 2.881 1.00 96.19 210 ASP A O 1
ATOM 1637 N N . ASP A 1 211 ? -14.193 -0.894 2.850 1.00 93.19 211 ASP A N 1
ATOM 1638 C CA . ASP A 1 211 ? -14.677 -0.430 1.542 1.00 93.19 211 ASP A CA 1
ATOM 1639 C C . ASP A 1 211 ? -15.123 1.039 1.548 1.00 93.19 211 ASP A C 1
ATOM 1641 O O . ASP A 1 211 ? -15.216 1.660 0.490 1.00 93.19 211 ASP A O 1
ATOM 1645 N N . LYS A 1 212 ? -15.406 1.591 2.735 1.00 92.12 212 LYS A N 1
ATOM 1646 C CA . LYS A 1 212 ? -15.784 2.996 2.929 1.00 92.12 212 LYS A CA 1
ATOM 1647 C C . LYS A 1 212 ? -14.603 3.892 3.282 1.00 92.12 212 LYS A C 1
ATOM 1649 O O . LYS A 1 212 ? -14.780 5.102 3.354 1.00 92.12 212 LYS A O 1
ATOM 1654 N N . LEU A 1 213 ? -13.417 3.324 3.506 1.00 92.69 213 LEU A N 1
ATOM 1655 C CA . LEU A 1 213 ? -12.206 4.107 3.732 1.00 92.69 213 LEU A CA 1
ATOM 1656 C C . LEU A 1 213 ? -11.685 4.678 2.393 1.00 92.69 213 LEU A C 1
ATOM 1658 O O . LEU A 1 213 ? -11.714 3.972 1.383 1.00 92.69 213 LEU A O 1
ATOM 1662 N N . PRO A 1 214 ? -11.149 5.912 2.369 1.00 92.81 214 PRO A N 1
ATOM 1663 C CA . PRO A 1 214 ? -10.944 6.795 3.513 1.00 92.81 214 PRO A CA 1
ATOM 1664 C C . PRO A 1 214 ? -12.232 7.528 3.904 1.00 92.81 214 PRO A C 1
ATOM 1666 O O . PRO A 1 214 ? -12.995 7.963 3.045 1.00 92.81 214 PRO A O 1
ATOM 1669 N N . LEU A 1 215 ? -12.443 7.717 5.208 1.00 89.31 215 LEU A N 1
ATOM 1670 C CA . LEU A 1 215 ? -13.515 8.590 5.686 1.00 89.31 215 LEU A CA 1
ATOM 1671 C C . LEU A 1 215 ? -12.983 10.022 5.710 1.00 89.31 215 LEU A C 1
ATOM 1673 O O . LEU A 1 215 ? -12.210 10.413 6.592 1.00 89.31 215 LEU A O 1
ATOM 1677 N N . GLU A 1 216 ? -13.362 10.794 4.695 1.00 81.25 216 GLU A N 1
ATOM 1678 C CA . GLU A 1 216 ? -13.057 12.218 4.626 1.00 81.25 216 GLU A CA 1
ATOM 1679 C C . GLU A 1 216 ? -14.022 12.998 5.518 1.00 81.25 216 GLU A C 1
ATOM 1681 O O . GLU A 1 216 ? -15.205 13.148 5.224 1.00 81.25 216 GLU A O 1
ATOM 1686 N N . LEU A 1 217 ? -13.491 13.509 6.625 1.00 72.06 217 LEU A N 1
ATOM 1687 C CA . LEU A 1 217 ? -14.248 14.224 7.656 1.00 72.06 217 LEU A CA 1
ATOM 1688 C C . LEU A 1 217 ? -14.727 15.617 7.218 1.00 72.06 217 LEU A C 1
ATOM 1690 O O . LEU A 1 217 ? -15.442 16.276 7.958 1.00 72.06 217 LEU A O 1
ATOM 1694 N N . SER A 1 218 ? -14.338 16.076 6.028 1.00 74.50 218 SER A N 1
ATOM 1695 C CA . SER A 1 218 ? -14.933 17.246 5.372 1.00 74.50 218 SER A CA 1
ATOM 1696 C C . SER A 1 218 ? -16.313 16.945 4.776 1.00 74.50 218 SER A C 1
ATOM 1698 O O . SER A 1 218 ? -17.029 17.868 4.396 1.00 74.50 218 SER A O 1
ATOM 1700 N N . ASN A 1 219 ? -16.689 15.667 4.667 1.00 80.06 219 ASN A N 1
ATOM 1701 C CA . ASN A 1 219 ? -17.966 15.244 4.122 1.00 80.06 219 ASN A CA 1
ATOM 1702 C C . ASN A 1 219 ? -18.990 15.003 5.244 1.00 80.06 219 ASN A C 1
ATOM 1704 O O . ASN A 1 219 ? -18.927 14.009 5.968 1.00 80.06 219 ASN A O 1
ATOM 1708 N N . GLU A 1 220 ? -19.986 15.887 5.325 1.00 80.50 220 GLU A N 1
ATOM 1709 C CA . GLU A 1 220 ? -21.102 15.837 6.283 1.00 80.50 220 GLU A CA 1
ATOM 1710 C C . GLU A 1 220 ? -21.893 14.517 6.263 1.00 80.50 220 GLU A C 1
ATOM 1712 O O . GLU A 1 220 ? -22.461 14.105 7.275 1.00 80.50 220 GLU A O 1
ATOM 1717 N N . GLU A 1 221 ? -21.961 13.825 5.123 1.00 81.12 221 GLU A N 1
ATOM 1718 C CA . GLU A 1 221 ? -22.626 12.522 5.041 1.00 81.12 221 GLU A CA 1
ATOM 1719 C C . GLU A 1 221 ? -21.785 11.412 5.671 1.00 81.12 221 GLU A C 1
ATOM 1721 O O . GLU A 1 221 ? -22.334 10.539 6.342 1.00 81.12 221 GLU A O 1
ATOM 1726 N N . LEU A 1 222 ? -20.459 11.470 5.510 1.00 78.19 222 LEU A N 1
ATOM 1727 C CA . LEU A 1 222 ? -19.539 10.513 6.125 1.00 78.19 222 LEU A CA 1
ATOM 1728 C C . LEU A 1 222 ? -19.387 10.762 7.627 1.00 78.19 222 LEU A C 1
ATOM 1730 O O . LEU A 1 222 ? -19.286 9.804 8.388 1.00 78.19 222 LEU A O 1
ATOM 1734 N N . LEU A 1 223 ? -19.468 12.017 8.079 1.00 78.44 223 LEU A N 1
ATOM 1735 C CA . LEU A 1 223 ? -19.480 12.352 9.507 1.00 78.44 223 LEU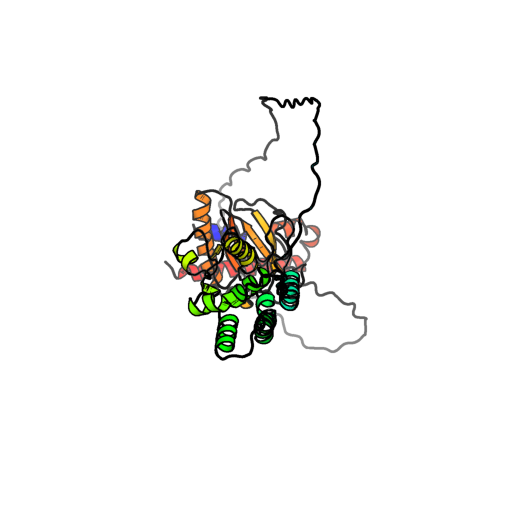 A CA 1
ATOM 1736 C C . LEU A 1 223 ? -20.649 11.694 10.253 1.00 78.44 223 LEU A C 1
ATOM 1738 O O . LEU A 1 223 ? -20.480 11.233 11.379 1.00 78.44 223 LEU A O 1
ATOM 1742 N N . LYS A 1 224 ? -21.822 11.568 9.616 1.00 83.31 224 LYS A N 1
ATOM 1743 C CA . LYS A 1 224 ? -22.993 10.887 10.206 1.00 83.31 224 LYS A CA 1
ATOM 1744 C C . LYS A 1 224 ? -22.784 9.388 10.426 1.00 83.31 224 LYS A C 1
ATOM 1746 O O . LYS A 1 224 ? -23.548 8.783 11.176 1.00 83.31 224 LYS A O 1
ATOM 1751 N N . LEU A 1 225 ? -21.803 8.789 9.753 1.00 85.12 225 LEU A N 1
ATOM 1752 C CA . LEU A 1 225 ? -21.457 7.374 9.890 1.00 85.12 225 LEU A CA 1
ATOM 1753 C C . LEU A 1 225 ? -20.507 7.113 11.063 1.00 85.12 225 LEU A C 1
ATOM 1755 O O . LEU A 1 225 ? -20.253 5.955 11.395 1.00 85.12 225 LEU A O 1
ATOM 1759 N N . MET A 1 226 ? -19.971 8.169 11.674 1.00 87.50 226 MET A N 1
ATOM 1760 C CA . MET A 1 226 ? -19.038 8.043 12.778 1.00 87.50 226 MET A CA 1
ATOM 1761 C C . MET A 1 226 ? -19.751 7.707 14.099 1.00 87.50 226 MET A C 1
ATOM 1763 O O . MET A 1 226 ? -20.911 8.086 14.289 1.00 87.50 226 MET A O 1
ATOM 1767 N N . PRO A 1 227 ? -19.067 7.021 15.034 1.00 91.25 227 PRO A N 1
ATOM 1768 C CA . PRO A 1 227 ? -19.628 6.668 16.330 1.00 91.25 227 PRO A CA 1
ATOM 1769 C C . PRO A 1 227 ? -20.106 7.887 17.117 1.00 91.25 227 PRO A C 1
ATOM 1771 O O . PRO A 1 227 ? -19.486 8.955 17.118 1.00 91.25 227 PRO A O 1
ATOM 1774 N N . LYS A 1 228 ? -21.218 7.716 17.828 1.00 88.12 228 LYS A N 1
ATOM 1775 C CA . LYS A 1 228 ? -21.806 8.783 18.634 1.00 88.12 228 LYS A CA 1
ATOM 1776 C C . LYS A 1 228 ? -20.907 9.118 19.821 1.00 88.12 228 LYS A C 1
ATOM 1778 O O . LYS A 1 228 ? -20.378 8.239 20.494 1.00 88.12 228 LYS A O 1
ATOM 1783 N N . GLY A 1 229 ? -20.795 10.410 20.122 1.00 87.69 229 GLY A N 1
ATOM 1784 C CA . GLY A 1 229 ? -19.999 10.899 21.250 1.00 87.69 229 GLY A CA 1
ATOM 1785 C C . GLY A 1 229 ? -18.499 10.992 20.973 1.00 87.69 229 GLY A C 1
ATOM 1786 O O . GLY A 1 229 ? -17.747 11.270 21.901 1.00 87.69 229 GLY A O 1
ATOM 1787 N N . TRP A 1 230 ? -18.062 10.774 19.729 1.00 91.06 230 TRP A N 1
ATOM 1788 C CA . TRP A 1 230 ? -16.724 11.174 19.303 1.00 91.06 230 TRP A CA 1
ATOM 1789 C C . TRP A 1 230 ? -16.615 12.694 19.235 1.00 91.06 230 TRP A C 1
ATOM 1791 O O . TRP A 1 230 ? -17.526 13.376 18.762 1.00 91.06 230 TRP A O 1
ATOM 1801 N N . GLU A 1 231 ? -15.490 13.202 19.721 1.00 89.69 231 GLU A N 1
ATOM 1802 C CA . GLU A 1 231 ? -15.133 14.619 19.681 1.00 89.69 231 GLU A CA 1
ATOM 1803 C C . GLU A 1 231 ? -14.131 14.891 18.547 1.00 89.69 231 GLU A C 1
ATOM 1805 O O . GLU A 1 231 ? -13.560 13.962 17.974 1.00 89.69 231 GLU A O 1
ATOM 1810 N N . ASP A 1 232 ? -13.853 16.166 18.264 1.00 88.25 232 ASP A N 1
ATOM 1811 C CA . ASP A 1 232 ?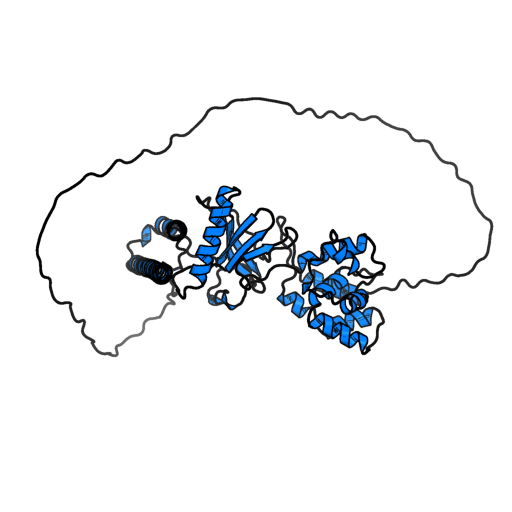 -12.888 16.619 17.243 1.00 88.25 232 ASP A CA 1
ATOM 1812 C C . ASP A 1 232 ? -11.559 15.853 17.285 1.00 88.25 232 ASP A C 1
ATOM 1814 O O . ASP A 1 232 ? -11.053 15.405 16.256 1.00 88.25 232 ASP A O 1
ATOM 1818 N N . ASN A 1 233 ? -11.030 15.607 18.486 1.00 91.06 233 ASN A N 1
ATOM 1819 C CA . ASN A 1 233 ? -9.798 14.841 18.663 1.00 91.06 233 ASN A CA 1
ATOM 1820 C C . ASN A 1 233 ? -9.915 13.381 18.205 1.00 91.06 233 ASN A C 1
ATOM 1822 O O . ASN A 1 233 ? -8.953 12.834 17.672 1.00 91.06 233 ASN A O 1
ATOM 1826 N N . ASP A 1 234 ? -11.065 12.736 18.398 1.00 92.56 234 ASP A N 1
ATOM 1827 C CA . ASP A 1 234 ? -11.278 11.356 17.960 1.00 92.56 234 ASP A CA 1
ATOM 1828 C C . ASP A 1 234 ? -11.329 11.268 16.438 1.00 92.56 234 ASP A C 1
ATOM 1830 O O . ASP A 1 234 ? -10.724 10.373 15.845 1.00 92.56 234 ASP A O 1
ATOM 1834 N N . PHE A 1 235 ? -11.993 12.233 15.800 1.00 91.00 235 PHE A N 1
ATOM 1835 C CA . PHE A 1 235 ? -12.018 12.342 14.348 1.00 91.00 235 PHE A CA 1
ATOM 1836 C C . PHE A 1 235 ? -10.605 12.558 13.796 1.00 91.00 235 PHE A C 1
ATOM 1838 O O . PHE A 1 235 ? -10.164 11.837 12.900 1.00 91.00 235 PHE A O 1
ATOM 1845 N N . GLU A 1 236 ? -9.851 13.487 14.377 1.00 91.00 236 GLU A N 1
ATOM 1846 C CA . GLU A 1 236 ? -8.470 13.755 13.985 1.00 91.00 236 GLU A CA 1
ATOM 1847 C C . GLU A 1 236 ? -7.557 12.533 14.157 1.00 91.00 236 GLU A C 1
ATOM 1849 O O . GLU A 1 236 ? -6.790 12.190 13.251 1.00 91.00 236 GLU A O 1
ATOM 1854 N N . LEU A 1 237 ? -7.683 11.804 15.267 1.00 93.94 237 LEU A N 1
ATOM 1855 C CA . LEU A 1 237 ? -6.928 10.574 15.501 1.00 93.94 237 LEU A CA 1
ATOM 1856 C C . LEU A 1 237 ? -7.296 9.466 14.518 1.00 93.94 237 LEU A C 1
ATOM 1858 O O . LEU A 1 237 ? -6.400 8.802 13.988 1.00 93.94 237 LEU A O 1
ATOM 1862 N N . PHE A 1 238 ? -8.586 9.289 14.230 1.00 95.06 238 PHE A N 1
ATOM 1863 C CA . PHE A 1 238 ? -9.033 8.354 13.202 1.00 95.06 238 PHE A CA 1
ATOM 1864 C C . PHE A 1 238 ? -8.426 8.725 11.848 1.00 95.06 238 PHE A C 1
ATOM 1866 O O . PHE A 1 238 ? -7.845 7.875 11.169 1.00 95.06 238 PHE A O 1
ATOM 1873 N N . ARG A 1 239 ? -8.471 10.014 11.486 1.00 92.62 239 ARG A N 1
ATOM 1874 C CA . ARG A 1 239 ? -7.914 10.521 10.230 1.00 92.62 239 ARG A CA 1
ATOM 1875 C C . ARG A 1 239 ? -6.418 10.268 10.121 1.00 92.62 239 ARG A C 1
ATOM 1877 O O . ARG A 1 239 ? -5.951 9.906 9.047 1.00 92.62 239 ARG A O 1
ATOM 1884 N N . VAL A 1 240 ? -5.661 10.466 11.195 1.00 93.75 240 VAL A N 1
ATOM 1885 C CA . VAL A 1 240 ? -4.212 10.227 11.210 1.00 93.75 240 VAL A CA 1
ATOM 1886 C C . VAL A 1 240 ? -3.899 8.736 11.083 1.00 93.75 240 VAL A C 1
ATOM 1888 O O . VAL A 1 240 ? -3.014 8.359 10.314 1.00 93.75 240 VAL A O 1
ATOM 1891 N N . HIS A 1 241 ? -4.629 7.879 11.798 1.00 96.12 241 HIS A N 1
ATOM 1892 C CA . HIS A 1 241 ? -4.366 6.441 11.818 1.00 96.12 241 HIS A CA 1
ATOM 1893 C C . HIS A 1 241 ? -4.903 5.683 10.599 1.00 96.12 241 HIS A C 1
ATOM 1895 O O . HIS A 1 241 ? -4.390 4.601 10.315 1.00 96.12 241 HIS A O 1
ATOM 1901 N N . GLN A 1 242 ? -5.854 6.242 9.838 1.00 95.75 242 GLN A N 1
ATOM 1902 C CA . GLN A 1 242 ? -6.361 5.591 8.625 1.00 95.75 242 GLN A CA 1
ATOM 1903 C C . GLN A 1 242 ? -5.280 5.465 7.545 1.00 95.75 242 GLN A C 1
ATOM 1905 O O . GLN A 1 242 ? -5.095 4.396 6.965 1.00 95.75 242 GLN A O 1
ATOM 1910 N N . TRP A 1 243 ? -4.531 6.543 7.289 1.00 95.56 243 TRP A N 1
ATOM 1911 C CA . TRP A 1 243 ? -3.688 6.643 6.098 1.00 95.56 243 TRP A CA 1
ATOM 1912 C C . TRP A 1 243 ? -2.589 5.582 6.024 1.00 95.56 243 TRP A C 1
ATOM 1914 O O . TRP A 1 243 ? -2.455 4.957 4.970 1.00 95.56 243 TRP A O 1
ATOM 1924 N N . PRO A 1 244 ? -1.848 5.288 7.108 1.00 96.69 244 PRO A N 1
ATOM 1925 C CA . PRO A 1 244 ? -0.813 4.260 7.072 1.00 96.69 244 PRO A CA 1
ATOM 1926 C C . PRO A 1 244 ? -1.306 2.849 6.726 1.00 96.69 244 PRO A C 1
ATOM 1928 O O . PRO A 1 244 ? -0.510 1.999 6.333 1.00 96.69 244 PRO A O 1
ATOM 1931 N N . LEU A 1 245 ? -2.605 2.572 6.861 1.00 97.62 245 LEU A N 1
ATOM 1932 C CA . LEU A 1 245 ? -3.189 1.267 6.536 1.00 97.62 245 LEU A CA 1
ATOM 1933 C C . LEU A 1 245 ? -3.649 1.166 5.075 1.00 97.62 245 LEU A C 1
ATOM 1935 O O . LEU A 1 245 ? -4.071 0.100 4.623 1.00 97.62 245 LEU A O 1
ATOM 1939 N N . MET A 1 246 ? -3.563 2.263 4.322 1.00 96.00 246 MET A N 1
ATOM 1940 C CA . MET A 1 246 ? -4.184 2.412 3.007 1.00 96.00 246 MET A CA 1
ATOM 1941 C C . MET A 1 246 ? -3.198 2.365 1.837 1.00 96.00 246 MET A C 1
ATOM 1943 O O . MET A 1 246 ? -3.567 2.724 0.720 1.00 96.00 246 MET A O 1
ATOM 1947 N N . ALA A 1 247 ? -1.957 1.919 2.038 1.00 96.19 247 ALA A N 1
ATOM 1948 C CA . ALA A 1 247 ? -1.002 1.800 0.936 1.00 96.19 247 ALA A CA 1
ATOM 1949 C C . ALA A 1 247 ? -1.573 0.930 -0.216 1.00 96.19 247 ALA A C 1
ATOM 1951 O O . ALA A 1 247 ? -2.106 -0.158 0.040 1.00 96.19 247 ALA A O 1
ATOM 1952 N N . PRO A 1 248 ? -1.495 1.381 -1.485 1.00 96.25 248 PRO A N 1
ATOM 1953 C CA . PRO A 1 248 ? -2.095 0.679 -2.618 1.00 96.25 248 PRO A CA 1
ATOM 1954 C C . PRO A 1 248 ? -1.443 -0.685 -2.860 1.00 96.25 248 PRO A C 1
ATOM 1956 O O . PRO A 1 248 ? -0.279 -0.899 -2.535 1.00 96.25 248 PRO A O 1
ATOM 1959 N N . THR A 1 249 ? -2.188 -1.610 -3.465 1.00 96.62 249 THR A N 1
ATOM 1960 C CA . THR A 1 249 ? -1.632 -2.840 -4.052 1.00 96.62 249 THR A CA 1
ATOM 1961 C C . THR A 1 249 ? -1.653 -2.694 -5.568 1.00 96.62 249 THR A C 1
ATOM 1963 O O . THR A 1 249 ? -2.730 -2.596 -6.157 1.00 96.62 249 THR A O 1
ATOM 1966 N N . PHE A 1 250 ? -0.479 -2.644 -6.191 1.00 96.06 250 PHE A N 1
ATOM 1967 C CA . PHE A 1 250 ? -0.304 -2.405 -7.618 1.00 96.06 250 PHE A CA 1
ATOM 1968 C C . PHE A 1 250 ? -0.482 -3.672 -8.464 1.00 96.06 250 PHE A C 1
ATOM 1970 O O . PHE A 1 250 ? -0.110 -4.778 -8.064 1.00 96.06 250 PHE A O 1
ATOM 1977 N N . GLY A 1 251 ? -1.036 -3.481 -9.662 1.00 90.50 251 GLY A N 1
ATOM 1978 C CA . GLY A 1 251 ? -1.322 -4.520 -10.650 1.00 90.50 251 GLY A CA 1
ATOM 1979 C C . GLY A 1 251 ? -2.736 -5.108 -10.569 1.00 90.50 251 GLY A C 1
ATOM 1980 O O . GLY A 1 251 ? -3.124 -5.848 -11.467 1.00 90.50 251 GLY A O 1
ATOM 1981 N N . THR A 1 252 ? -3.530 -4.767 -9.546 1.00 87.19 252 THR A N 1
ATOM 1982 C CA . THR A 1 252 ? -4.971 -5.091 -9.506 1.00 87.19 252 THR A CA 1
ATOM 1983 C C . THR A 1 252 ? -5.772 -4.249 -10.496 1.00 87.19 252 THR A C 1
ATOM 1985 O O . THR A 1 252 ? -6.661 -4.763 -11.167 1.00 87.19 252 THR A O 1
ATOM 1988 N N . ASN A 1 253 ? -5.420 -2.970 -10.606 1.00 89.06 253 ASN A N 1
ATOM 1989 C CA . ASN A 1 253 ? -5.943 -2.018 -11.571 1.00 89.06 253 ASN A CA 1
ATOM 1990 C C . ASN A 1 253 ? -4.797 -1.529 -12.458 1.00 89.06 253 ASN A C 1
ATOM 1992 O O . ASN A 1 253 ? -3.625 -1.626 -12.095 1.00 89.06 253 ASN A O 1
ATOM 1996 N N . PHE A 1 254 ? -5.136 -0.970 -13.616 1.00 88.31 254 PHE A N 1
ATOM 1997 C CA . PHE A 1 254 ? -4.139 -0.365 -14.496 1.00 88.31 254 PHE A CA 1
ATOM 1998 C C . PHE A 1 254 ? -3.815 1.082 -14.093 1.00 88.31 254 PHE A C 1
ATOM 2000 O O . PHE A 1 254 ? -2.652 1.476 -14.105 1.00 88.31 254 PHE A O 1
ATOM 2007 N N . VAL A 1 255 ? -4.838 1.854 -13.703 1.00 92.56 255 VAL A N 1
ATOM 2008 C CA . VAL A 1 255 ? -4.723 3.264 -13.296 1.00 92.56 255 VAL A CA 1
ATOM 2009 C C . VAL A 1 255 ? -5.189 3.433 -11.853 1.00 92.56 255 VAL A C 1
ATOM 2011 O O . VAL A 1 255 ? -6.254 2.938 -11.484 1.00 92.56 255 VAL A O 1
ATOM 2014 N N . TYR A 1 256 ? -4.416 4.167 -11.056 1.00 94.81 256 TYR A N 1
ATOM 2015 C CA . TYR A 1 256 ? -4.729 4.500 -9.668 1.00 94.81 256 TYR A CA 1
ATOM 2016 C C . TYR A 1 256 ? -4.803 6.016 -9.479 1.00 94.81 256 TYR A C 1
ATOM 2018 O O . TYR A 1 256 ? -3.887 6.739 -9.862 1.00 94.81 256 TYR A O 1
ATOM 2026 N N . HIS A 1 257 ? -5.860 6.485 -8.821 1.00 93.75 257 HIS A N 1
ATOM 2027 C CA . HIS A 1 257 ? -5.954 7.856 -8.322 1.00 93.75 257 HIS A CA 1
ATOM 2028 C C . HIS A 1 257 ? -5.782 7.795 -6.809 1.00 93.75 257 HIS A C 1
ATOM 2030 O O . HIS A 1 257 ? -6.639 7.268 -6.105 1.00 93.75 257 HIS A O 1
ATOM 2036 N N . LEU A 1 258 ? -4.625 8.240 -6.334 1.00 94.31 258 LEU A N 1
ATOM 2037 C CA . LEU A 1 258 ? -4.213 8.133 -4.944 1.00 94.31 258 LEU A CA 1
ATOM 2038 C C . LEU A 1 258 ? -4.351 9.494 -4.273 1.00 94.31 258 LEU A C 1
ATOM 2040 O O . LEU A 1 258 ? -3.906 10.515 -4.802 1.00 94.31 258 LEU A O 1
ATOM 2044 N N . HIS A 1 259 ? -4.924 9.494 -3.075 1.00 92.56 259 HIS A N 1
ATOM 2045 C CA . HIS A 1 259 ? -4.974 10.695 -2.254 1.00 92.56 259 HIS A CA 1
ATOM 2046 C C . HIS A 1 259 ? -3.552 11.079 -1.799 1.00 92.56 259 HIS A C 1
ATOM 2048 O O . HIS A 1 259 ? -2.718 10.209 -1.544 1.00 92.56 259 HIS A O 1
ATOM 2054 N N . GLU A 1 260 ? -3.252 12.371 -1.643 1.00 90.94 260 GLU A N 1
ATOM 2055 C CA . GLU A 1 260 ? -1.917 12.850 -1.229 1.00 90.94 260 GLU A CA 1
ATOM 2056 C C . GLU A 1 260 ? -1.484 12.307 0.142 1.00 90.94 260 GLU A C 1
ATOM 2058 O O . GLU A 1 260 ? -0.299 12.110 0.429 1.00 90.94 260 GLU A O 1
ATOM 2063 N N . SER A 1 261 ? -2.461 12.034 1.005 1.00 91.56 261 SER A N 1
ATOM 2064 C CA . SER A 1 261 ? -2.264 11.399 2.310 1.00 91.56 261 SER A CA 1
ATOM 2065 C C . SER A 1 261 ? -1.980 9.905 2.262 1.00 91.56 261 SER A C 1
ATOM 2067 O O . SER A 1 261 ? -1.461 9.373 3.238 1.00 91.56 261 SER A O 1
ATOM 2069 N N . GLN A 1 262 ? -2.244 9.244 1.139 1.00 93.50 262 GLN A N 1
ATOM 2070 C CA . GLN A 1 262 ? -2.024 7.816 1.000 1.00 93.50 262 GLN A CA 1
ATOM 2071 C C . GLN A 1 262 ? -0.517 7.519 0.860 1.00 93.50 262 GLN A C 1
ATOM 2073 O O . GLN A 1 262 ? 0.136 8.036 -0.059 1.00 93.50 262 GLN A O 1
ATOM 2078 N N . PRO A 1 263 ? 0.068 6.706 1.759 1.00 95.06 263 PRO A N 1
ATOM 2079 C CA . PRO A 1 263 ? 1.462 6.304 1.648 1.00 95.06 263 PRO A CA 1
ATOM 2080 C C . PRO A 1 263 ? 1.662 5.434 0.408 1.00 95.06 263 PRO A C 1
ATOM 2082 O O . PRO A 1 263 ? 0.796 4.635 0.039 1.00 95.06 263 PRO A O 1
ATOM 2085 N N . LEU A 1 264 ? 2.828 5.563 -0.219 1.00 95.31 264 LEU A N 1
ATOM 2086 C CA . LEU A 1 264 ? 3.276 4.599 -1.215 1.00 95.31 264 LEU A CA 1
ATOM 2087 C C . LEU A 1 264 ? 4.040 3.470 -0.506 1.00 95.31 264 LEU A C 1
ATOM 2089 O O . LEU A 1 264 ? 4.785 3.745 0.433 1.00 95.31 264 LEU A O 1
ATOM 2093 N N . PRO A 1 265 ? 3.873 2.207 -0.932 1.00 96.31 265 PRO A N 1
ATOM 2094 C CA . PRO A 1 265 ? 4.389 1.033 -0.228 1.00 96.31 265 PRO A CA 1
ATOM 2095 C C . PRO A 1 265 ? 5.896 0.811 -0.454 1.00 96.31 265 PRO A C 1
ATOM 2097 O O . PRO A 1 265 ? 6.320 -0.294 -0.796 1.00 96.31 265 PRO A O 1
ATOM 2100 N N . TYR A 1 266 ? 6.719 1.851 -0.320 1.00 95.44 266 TYR A N 1
ATOM 2101 C CA . TYR A 1 266 ? 8.163 1.757 -0.526 1.00 95.44 266 TYR A CA 1
ATOM 2102 C C . TYR A 1 266 ? 8.866 1.046 0.631 1.00 95.44 266 TYR A C 1
ATOM 2104 O O . TYR A 1 266 ? 8.545 1.250 1.793 1.00 95.44 266 TYR A O 1
ATOM 2112 N N . VAL A 1 267 ? 9.879 0.248 0.313 1.00 93.94 267 VAL A N 1
ATOM 2113 C CA . VAL A 1 267 ? 10.893 -0.235 1.270 1.00 93.94 267 VAL A CA 1
ATOM 2114 C C . VAL A 1 267 ? 12.259 0.391 1.005 1.00 93.94 267 VAL A C 1
ATOM 2116 O O . VAL A 1 267 ? 13.080 0.494 1.910 1.00 93.94 267 VAL A O 1
ATOM 2119 N N . GLU A 1 268 ? 12.471 0.876 -0.218 1.00 91.81 268 GLU A N 1
ATOM 2120 C CA . GLU A 1 268 ? 13.584 1.737 -0.599 1.00 91.81 268 GLU A CA 1
ATOM 2121 C C . GLU A 1 268 ? 13.012 2.911 -1.394 1.00 91.81 268 GLU A C 1
ATOM 2123 O O . GLU A 1 268 ? 12.251 2.714 -2.348 1.00 91.81 268 GLU A O 1
ATOM 2128 N N . LEU A 1 269 ? 13.358 4.132 -0.984 1.00 89.00 269 LEU A N 1
ATOM 2129 C CA . LEU A 1 269 ? 12.868 5.337 -1.640 1.00 89.00 269 LEU A CA 1
ATOM 2130 C C . LEU A 1 269 ? 13.414 5.488 -3.063 1.00 89.00 269 LEU A C 1
ATOM 2132 O O . LEU A 1 269 ? 14.519 5.022 -3.347 1.00 89.00 269 LEU A O 1
ATOM 2136 N N . PRO A 1 270 ? 12.687 6.213 -3.935 1.00 83.38 270 PRO A N 1
ATOM 2137 C CA . PRO A 1 270 ? 13.194 6.584 -5.244 1.00 83.38 270 PRO A CA 1
ATOM 2138 C C . PRO A 1 270 ? 14.565 7.261 -5.145 1.00 83.38 270 PRO A C 1
ATOM 2140 O O . PRO A 1 270 ? 14.725 8.296 -4.493 1.00 83.38 270 PRO A O 1
ATOM 2143 N N . SER A 1 271 ? 15.567 6.689 -5.812 1.00 81.12 271 SER A N 1
ATOM 2144 C CA . SER A 1 271 ? 16.882 7.310 -5.935 1.00 81.12 271 SER A CA 1
ATOM 2145 C C . SER A 1 271 ? 16.770 8.638 -6.685 1.00 81.12 271 SER A C 1
ATOM 2147 O O . SER A 1 271 ? 15.866 8.822 -7.509 1.00 81.12 271 SER A O 1
ATOM 2149 N N . LYS A 1 272 ? 17.745 9.541 -6.493 1.00 73.94 272 LYS A N 1
ATOM 2150 C CA . LYS A 1 272 ? 17.891 10.695 -7.394 1.00 73.94 272 LYS A CA 1
ATOM 2151 C C . LYS A 1 272 ? 17.898 10.188 -8.846 1.00 73.94 272 LYS A C 1
ATOM 2153 O O . LYS A 1 272 ? 18.549 9.166 -9.105 1.00 73.94 272 LYS A O 1
ATOM 2158 N N . PRO A 1 273 ? 17.153 10.832 -9.757 1.00 64.44 273 PRO A N 1
ATOM 2159 C CA . PRO A 1 273 ? 17.040 10.355 -11.125 1.00 64.44 273 PRO A CA 1
ATOM 2160 C C . PRO A 1 273 ? 18.432 10.280 -11.753 1.00 64.44 273 PRO A C 1
ATOM 2162 O O . PRO A 1 273 ? 19.228 11.213 -11.646 1.00 64.44 273 PRO A O 1
ATOM 2165 N N . LYS A 1 274 ? 18.746 9.139 -12.377 1.00 53.47 274 LYS A N 1
ATOM 2166 C CA . LYS A 1 274 ? 20.055 8.909 -13.016 1.00 53.47 274 LYS A CA 1
ATOM 2167 C C . LYS A 1 274 ? 20.195 9.623 -14.368 1.00 53.47 274 LYS A C 1
ATOM 2169 O O . LYS A 1 274 ? 21.265 9.585 -14.963 1.00 53.47 274 LYS A O 1
ATOM 2174 N N . GLY A 1 275 ? 19.148 10.306 -14.826 1.00 51.34 275 GLY A N 1
ATOM 2175 C CA . GLY A 1 275 ? 19.161 11.133 -16.025 1.00 51.34 275 GLY A CA 1
ATOM 2176 C C . GLY A 1 275 ? 17.867 11.932 -16.178 1.00 51.34 275 GLY A C 1
ATOM 2177 O O . GLY A 1 275 ? 16.813 11.526 -15.688 1.00 51.34 275 GLY A O 1
ATOM 2178 N N . GLN A 1 276 ? 17.958 13.070 -16.865 1.00 47.91 276 GLN A N 1
ATOM 2179 C CA . GLN A 1 276 ? 16.803 13.804 -17.379 1.00 47.91 276 GLN A CA 1
ATOM 2180 C C . GLN A 1 276 ? 16.595 13.404 -18.837 1.00 47.91 276 GLN A C 1
ATOM 2182 O O . GLN A 1 276 ? 17.354 13.807 -19.717 1.00 47.91 276 GLN A O 1
ATOM 2187 N N . GLY A 1 277 ? 15.568 12.596 -19.092 1.00 53.72 277 GLY A N 1
ATOM 2188 C CA . GLY A 1 277 ? 15.119 12.320 -20.449 1.00 53.72 277 GLY A CA 1
ATOM 2189 C C . GLY A 1 277 ? 14.282 13.475 -21.003 1.00 53.72 277 GLY A C 1
ATOM 2190 O O . GLY A 1 277 ? 13.789 14.348 -20.274 1.00 53.72 277 GLY A O 1
ATOM 2191 N N . PHE A 1 278 ? 14.043 13.455 -22.314 1.00 43.75 278 PHE A N 1
ATOM 2192 C CA . PHE A 1 278 ? 13.103 14.381 -22.954 1.00 43.75 278 PHE A CA 1
ATOM 2193 C C . PHE A 1 278 ? 11.694 14.264 -22.329 1.00 43.75 278 PHE A C 1
ATOM 2195 O O . PHE A 1 278 ? 11.042 15.278 -22.082 1.00 43.75 278 PHE A O 1
ATOM 2202 N N . PHE A 1 279 ? 11.299 13.049 -21.928 1.00 51.00 279 PHE A N 1
ATOM 2203 C CA . PHE A 1 279 ? 9.940 12.685 -21.506 1.00 51.00 279 PHE A CA 1
ATOM 2204 C C . PHE A 1 279 ? 9.715 12.522 -19.990 1.00 51.00 279 PHE A C 1
ATOM 2206 O O . PHE A 1 279 ? 8.623 12.128 -19.591 1.00 51.00 279 PHE A O 1
ATOM 2213 N N . GLY A 1 280 ? 10.709 12.792 -19.138 1.00 60.78 280 GLY A N 1
ATOM 2214 C CA . GLY A 1 280 ? 10.545 12.663 -17.685 1.00 60.78 280 GLY A CA 1
ATOM 2215 C C . GLY A 1 280 ? 11.807 12.244 -16.944 1.00 60.78 280 GLY A C 1
ATOM 2216 O O . GLY A 1 280 ? 12.877 12.091 -17.537 1.00 60.78 280 GLY A O 1
ATOM 2217 N N . GLU A 1 281 ? 11.652 12.070 -15.637 1.00 72.69 281 GLU A N 1
ATOM 2218 C CA . GLU A 1 281 ? 12.689 11.587 -14.726 1.00 72.69 281 GLU A CA 1
ATOM 2219 C C . GLU A 1 281 ? 12.378 10.134 -14.349 1.00 72.69 281 GLU A C 1
ATOM 2221 O O . GLU A 1 281 ? 11.254 9.826 -13.942 1.00 72.69 281 GLU A O 1
ATOM 2226 N N . VAL A 1 282 ? 13.359 9.239 -14.522 1.00 82.56 282 VAL A N 1
ATOM 2227 C CA . VAL A 1 282 ? 13.249 7.828 -14.127 1.00 82.56 282 VAL A CA 1
ATOM 2228 C C . VAL A 1 282 ? 14.096 7.584 -12.884 1.00 82.56 282 VAL A C 1
ATOM 2230 O O . VAL A 1 282 ? 15.313 7.795 -12.886 1.00 82.56 282 VAL A O 1
ATOM 2233 N N . SER A 1 283 ? 13.447 7.098 -11.832 1.00 88.00 283 SER A N 1
ATOM 2234 C CA . SER A 1 283 ? 14.079 6.739 -10.564 1.00 88.00 283 SER A CA 1
ATOM 2235 C C . SER A 1 283 ? 13.895 5.256 -10.272 1.00 88.00 283 SER A C 1
ATOM 2237 O O . SER A 1 283 ? 12.831 4.688 -10.523 1.00 88.00 283 SER A O 1
ATOM 2239 N N . ARG A 1 284 ? 14.927 4.627 -9.704 1.00 89.69 284 ARG A N 1
ATOM 2240 C CA . ARG A 1 284 ? 14.815 3.282 -9.130 1.00 89.69 284 ARG A CA 1
ATOM 2241 C C . ARG A 1 284 ? 14.240 3.395 -7.723 1.00 89.69 284 ARG A C 1
ATOM 2243 O O . ARG A 1 284 ? 14.714 4.234 -6.966 1.00 89.69 284 ARG A O 1
ATOM 2250 N N . ALA A 1 285 ? 13.296 2.536 -7.366 1.00 92.69 285 ALA A N 1
ATOM 2251 C CA . ALA A 1 285 ? 12.808 2.362 -5.997 1.00 92.69 285 ALA A CA 1
ATOM 2252 C C . ALA A 1 285 ? 12.591 0.871 -5.703 1.00 92.69 285 ALA A C 1
ATOM 2254 O O . ALA A 1 285 ? 12.706 0.035 -6.604 1.00 92.69 285 ALA A O 1
ATOM 2255 N N . GLU A 1 286 ? 12.226 0.535 -4.467 1.00 95.06 286 GLU A N 1
ATOM 2256 C CA . GLU A 1 286 ? 11.730 -0.801 -4.128 1.00 95.06 286 GLU A CA 1
ATOM 2257 C C . GLU A 1 286 ? 10.388 -0.714 -3.420 1.00 95.06 286 GLU A C 1
ATOM 2259 O O . GLU A 1 286 ? 10.226 0.050 -2.470 1.00 95.06 286 GLU A O 1
ATOM 2264 N N . ILE A 1 287 ? 9.429 -1.518 -3.873 1.00 96.12 287 ILE A N 1
ATOM 2265 C CA . ILE A 1 287 ? 8.087 -1.618 -3.293 1.00 96.12 287 ILE A CA 1
ATOM 2266 C C . ILE A 1 287 ? 7.967 -2.924 -2.512 1.00 96.12 287 ILE A C 1
ATOM 2268 O O . ILE A 1 287 ? 8.430 -3.963 -2.975 1.00 96.12 287 ILE A O 1
ATOM 2272 N N . HIS A 1 288 ? 7.319 -2.886 -1.348 1.00 96.38 288 HIS A N 1
ATOM 2273 C CA . HIS A 1 288 ? 7.051 -4.078 -0.551 1.00 96.38 288 HIS A CA 1
ATOM 2274 C C . HIS A 1 288 ? 6.275 -5.121 -1.371 1.00 96.38 288 HIS A C 1
ATOM 2276 O O . HIS A 1 288 ? 5.228 -4.816 -1.940 1.00 96.38 288 HIS A O 1
ATOM 2282 N N . GLU A 1 289 ? 6.738 -6.369 -1.409 1.00 95.75 289 GLU A N 1
ATOM 2283 C CA . GLU A 1 289 ? 6.221 -7.381 -2.337 1.00 95.75 289 GLU A CA 1
ATOM 2284 C C . GLU A 1 289 ? 4.725 -7.665 -2.161 1.00 95.75 289 GLU A C 1
ATOM 2286 O O . GLU A 1 289 ? 4.016 -7.865 -3.146 1.00 95.75 289 GLU A O 1
ATOM 2291 N N . ALA A 1 290 ? 4.212 -7.597 -0.927 1.00 96.44 290 ALA A N 1
ATOM 2292 C CA . ALA A 1 290 ? 2.787 -7.768 -0.637 1.00 96.44 290 ALA A CA 1
ATOM 2293 C C . ALA A 1 290 ? 1.890 -6.726 -1.335 1.00 96.44 290 ALA A C 1
ATOM 2295 O O . ALA A 1 290 ? 0.698 -6.966 -1.501 1.00 96.44 290 ALA A O 1
ATOM 2296 N N . HIS A 1 291 ? 2.467 -5.604 -1.774 1.00 96.94 291 HIS A N 1
ATOM 2297 C CA . HIS A 1 291 ? 1.793 -4.518 -2.482 1.00 96.94 291 HIS A CA 1
ATOM 2298 C C . HIS A 1 291 ? 1.971 -4.570 -4.006 1.00 96.94 291 HIS A C 1
ATOM 2300 O O . HIS A 1 291 ? 1.620 -3.617 -4.696 1.00 96.94 291 HIS A O 1
ATOM 2306 N N . ILE A 1 292 ? 2.478 -5.671 -4.558 1.00 95.44 292 ILE A N 1
ATOM 2307 C CA . ILE A 1 292 ? 2.464 -5.958 -5.998 1.00 95.44 292 ILE A CA 1
ATOM 2308 C C . ILE A 1 292 ? 1.767 -7.300 -6.186 1.00 95.44 292 ILE A C 1
ATOM 2310 O O . ILE A 1 292 ? 2.072 -8.228 -5.447 1.00 95.44 292 ILE A O 1
ATOM 2314 N N . ILE A 1 293 ? 0.840 -7.457 -7.132 1.00 94.19 293 ILE A N 1
ATOM 2315 C CA . ILE A 1 293 ? 0.193 -8.767 -7.331 1.00 94.19 293 ILE A CA 1
ATOM 2316 C C . ILE A 1 293 ? 1.191 -9.825 -7.809 1.00 94.19 293 ILE A C 1
ATOM 2318 O O . ILE A 1 293 ? 2.079 -9.542 -8.607 1.00 94.19 293 ILE A O 1
ATOM 2322 N N . GLU A 1 294 ? 1.011 -11.069 -7.374 1.00 90.62 294 GLU A N 1
ATOM 2323 C CA . GLU A 1 294 ? 1.923 -12.175 -7.689 1.00 90.62 294 GLU A CA 1
ATOM 2324 C C . GLU A 1 294 ? 2.159 -12.355 -9.196 1.00 90.62 294 GLU A C 1
ATOM 2326 O O . GLU A 1 294 ? 3.296 -12.537 -9.619 1.00 90.62 294 GLU A O 1
ATOM 2331 N N . LYS A 1 295 ? 1.110 -12.178 -10.013 1.00 87.62 295 LYS A N 1
ATOM 2332 C CA . LYS A 1 295 ? 1.159 -12.319 -11.478 1.00 87.62 295 LYS A CA 1
ATOM 2333 C C . LYS A 1 295 ? 2.217 -11.438 -12.157 1.00 87.62 295 LYS A C 1
ATOM 2335 O O . LYS A 1 295 ? 2.697 -11.802 -13.225 1.00 87.62 295 LYS A O 1
ATOM 2340 N N . VAL A 1 296 ? 2.547 -10.279 -11.584 1.00 86.00 296 VAL A N 1
ATOM 2341 C CA . VAL A 1 296 ? 3.513 -9.334 -12.175 1.00 86.00 296 VAL A CA 1
ATOM 2342 C C . VAL A 1 296 ? 4.835 -9.289 -11.410 1.00 86.00 296 VAL A C 1
ATOM 2344 O O . VAL A 1 296 ? 5.723 -8.520 -11.774 1.00 86.00 296 VAL A O 1
ATOM 2347 N N . ARG A 1 297 ? 4.994 -10.097 -10.353 1.00 88.00 297 ARG A N 1
ATOM 2348 C CA . ARG A 1 297 ? 6.261 -10.181 -9.624 1.00 88.00 297 ARG A CA 1
ATOM 2349 C C . ARG A 1 297 ? 7.277 -10.987 -10.441 1.00 88.00 297 ARG A C 1
ATOM 2351 O O . ARG A 1 297 ? 6.922 -12.006 -11.032 1.00 88.00 297 ARG A O 1
ATOM 2358 N N . PRO A 1 298 ? 8.558 -10.590 -10.433 1.00 83.25 298 PRO A N 1
ATOM 2359 C CA . PRO A 1 298 ? 9.614 -11.452 -10.928 1.00 83.25 298 PRO A CA 1
ATOM 2360 C C . PRO A 1 298 ? 9.742 -12.693 -10.038 1.00 83.25 298 PRO A C 1
ATOM 2362 O O . PRO A 1 298 ? 9.519 -12.631 -8.821 1.00 83.25 298 PRO A O 1
ATOM 2365 N N . ALA A 1 299 ? 10.150 -13.808 -10.652 1.00 81.00 299 ALA A N 1
ATOM 2366 C CA . ALA A 1 299 ? 10.564 -15.000 -9.922 1.00 81.00 299 ALA A CA 1
ATOM 2367 C C . ALA A 1 299 ? 11.641 -14.630 -8.892 1.00 81.00 299 ALA A C 1
ATOM 2369 O O . ALA A 1 299 ? 12.471 -13.760 -9.152 1.00 81.00 299 ALA A O 1
ATOM 2370 N N . GLU A 1 300 ? 11.623 -15.275 -7.727 1.00 78.50 300 GLU A N 1
ATOM 2371 C CA . GLU A 1 300 ? 12.465 -14.905 -6.583 1.00 78.50 300 GLU A CA 1
ATOM 2372 C C . GLU A 1 300 ? 13.960 -14.853 -6.935 1.00 78.50 300 GLU A C 1
ATOM 2374 O O . GLU A 1 300 ? 14.645 -13.881 -6.633 1.00 78.50 300 GLU A O 1
ATOM 2379 N N . ASN A 1 301 ? 14.436 -15.836 -7.700 1.00 73.62 301 ASN A N 1
ATOM 2380 C CA . ASN A 1 301 ? 15.815 -15.918 -8.188 1.00 73.62 301 ASN A CA 1
ATOM 2381 C C . ASN A 1 301 ? 16.192 -14.863 -9.248 1.00 73.62 301 ASN A C 1
ATOM 2383 O O . ASN A 1 301 ? 17.357 -14.772 -9.628 1.00 73.62 301 ASN A O 1
ATOM 2387 N N . ALA A 1 302 ? 15.220 -14.110 -9.759 1.00 73.25 302 ALA A N 1
ATOM 2388 C CA . ALA A 1 302 ? 15.398 -13.063 -10.759 1.00 73.25 302 ALA A CA 1
ATOM 2389 C C . ALA A 1 302 ? 15.192 -11.653 -10.180 1.00 73.25 302 ALA A C 1
ATOM 2391 O O . ALA A 1 302 ? 15.229 -10.678 -10.933 1.00 73.25 302 ALA A O 1
ATOM 2392 N N . ARG A 1 303 ? 14.948 -11.520 -8.869 1.00 81.12 303 ARG A N 1
ATOM 2393 C CA . ARG A 1 303 ? 14.749 -10.217 -8.229 1.00 81.12 303 ARG A CA 1
ATOM 2394 C C . ARG A 1 303 ? 16.092 -9.491 -8.077 1.00 81.12 303 ARG A C 1
ATOM 2396 O O . ARG A 1 303 ? 17.067 -10.050 -7.589 1.00 81.12 303 ARG A O 1
ATOM 2403 N N . ALA A 1 304 ? 16.129 -8.230 -8.504 1.00 77.75 304 ALA A N 1
ATOM 2404 C CA . ALA A 1 304 ? 17.282 -7.334 -8.372 1.00 77.75 304 ALA A CA 1
ATOM 2405 C C . ALA A 1 304 ? 17.070 -6.318 -7.231 1.00 77.75 304 ALA A C 1
ATOM 2407 O O . ALA A 1 304 ? 17.225 -5.106 -7.418 1.00 77.75 304 ALA A O 1
ATOM 2408 N N . ASN A 1 305 ? 16.620 -6.820 -6.082 1.00 85.06 305 ASN A N 1
ATOM 2409 C CA . ASN A 1 305 ? 16.268 -6.068 -4.881 1.00 85.06 305 ASN A CA 1
ATOM 2410 C C . ASN A 1 305 ? 17.398 -6.087 -3.839 1.00 85.06 305 ASN A C 1
ATOM 2412 O O . ASN A 1 305 ? 18.121 -7.067 -3.688 1.00 85.06 305 ASN A O 1
ATOM 2416 N N . ASN A 1 306 ? 17.509 -4.993 -3.100 1.00 86.00 306 ASN A N 1
ATOM 2417 C CA . ASN A 1 306 ? 18.380 -4.802 -1.953 1.00 86.00 306 ASN A CA 1
ATOM 2418 C C . ASN A 1 306 ? 17.644 -5.175 -0.661 1.00 86.00 306 ASN A C 1
ATOM 2420 O O . ASN A 1 306 ? 18.261 -5.665 0.283 1.00 86.00 306 ASN A O 1
ATOM 2424 N N . HIS A 1 307 ? 16.329 -4.940 -0.604 1.00 87.81 307 HIS A N 1
ATOM 2425 C CA . HIS A 1 307 ? 15.505 -5.243 0.556 1.00 87.81 307 HIS A CA 1
ATOM 2426 C C . HIS A 1 307 ? 14.867 -6.636 0.422 1.00 87.81 307 HIS A C 1
ATOM 2428 O O . HIS A 1 307 ? 14.261 -6.913 -0.613 1.00 87.81 307 HIS A O 1
ATOM 2434 N N . PRO A 1 308 ? 14.898 -7.504 1.455 1.00 88.50 308 PRO A N 1
ATOM 2435 C CA . PRO A 1 308 ? 14.418 -8.891 1.359 1.00 88.50 308 PRO A CA 1
ATOM 2436 C C . PRO A 1 308 ? 12.956 -8.996 0.904 1.00 88.50 308 PRO A C 1
ATOM 2438 O O . PRO A 1 308 ? 12.632 -9.799 0.037 1.00 88.50 308 PRO A O 1
ATOM 2441 N N . ASN A 1 309 ? 12.099 -8.106 1.407 1.00 91.56 309 ASN A N 1
ATOM 2442 C CA . ASN A 1 309 ? 10.678 -8.053 1.043 1.00 91.56 309 ASN A CA 1
ATOM 2443 C C . ASN A 1 309 ? 10.388 -7.012 -0.056 1.00 91.56 309 ASN A C 1
ATOM 2445 O O . ASN A 1 309 ? 9.257 -6.552 -0.184 1.00 91.56 309 ASN A O 1
ATOM 2449 N N . GLY A 1 310 ? 11.413 -6.547 -0.773 1.00 93.75 310 GLY A N 1
ATOM 2450 C CA . GLY A 1 310 ? 11.311 -5.515 -1.802 1.00 93.75 310 GLY A CA 1
ATOM 2451 C C . GLY A 1 310 ? 11.248 -6.085 -3.214 1.00 93.75 310 GLY A C 1
ATOM 2452 O O . GLY A 1 310 ? 11.870 -7.095 -3.528 1.00 93.75 310 GLY A O 1
ATOM 2453 N N . ILE A 1 311 ? 10.521 -5.403 -4.092 1.00 94.25 311 ILE A N 1
ATOM 2454 C CA . ILE A 1 311 ? 10.557 -5.602 -5.538 1.00 94.25 311 ILE A CA 1
ATOM 2455 C C . ILE A 1 311 ? 11.116 -4.331 -6.157 1.00 94.25 311 ILE A C 1
ATOM 2457 O O . ILE A 1 311 ? 10.535 -3.255 -6.002 1.00 94.25 311 ILE A O 1
ATOM 2461 N N . ALA A 1 312 ? 12.237 -4.462 -6.863 1.00 93.25 312 ALA A N 1
ATOM 2462 C CA . ALA A 1 312 ? 12.855 -3.347 -7.559 1.00 93.25 312 ALA A CA 1
ATOM 2463 C C . ALA A 1 312 ? 11.982 -2.883 -8.729 1.00 93.25 312 ALA A C 1
ATOM 2465 O O . ALA A 1 312 ? 11.568 -3.676 -9.579 1.00 93.25 312 ALA A O 1
ATOM 2466 N N . VAL A 1 313 ? 11.727 -1.579 -8.767 1.00 92.62 313 VAL A N 1
ATOM 2467 C CA . VAL A 1 313 ? 10.859 -0.924 -9.745 1.00 92.62 313 VAL A CA 1
ATOM 2468 C C . VAL A 1 313 ? 11.524 0.315 -10.339 1.00 92.62 313 VAL A C 1
ATOM 2470 O O . VAL A 1 313 ? 12.360 0.961 -9.703 1.00 92.62 313 VAL A O 1
ATOM 2473 N N . ALA A 1 314 ? 11.136 0.650 -11.566 1.00 91.12 314 ALA A N 1
ATOM 2474 C CA . ALA A 1 314 ? 11.416 1.934 -12.192 1.00 91.12 314 ALA A CA 1
ATOM 2475 C C . ALA A 1 314 ? 10.156 2.805 -12.132 1.00 91.12 314 ALA A C 1
ATOM 2477 O O . ALA A 1 314 ? 9.073 2.367 -12.524 1.00 91.12 314 ALA A O 1
ATOM 2478 N N . ILE A 1 315 ? 10.303 4.038 -11.655 1.00 91.25 315 ILE A N 1
ATOM 2479 C CA . ILE A 1 315 ? 9.235 5.035 -11.605 1.00 91.25 315 ILE A CA 1
ATOM 2480 C C . ILE A 1 315 ? 9.590 6.131 -12.590 1.00 91.25 315 ILE A C 1
ATOM 2482 O O . ILE A 1 315 ? 10.587 6.827 -12.403 1.00 91.25 315 ILE A O 1
ATOM 2486 N N . LYS A 1 316 ? 8.766 6.291 -13.622 1.00 87.50 316 LYS A N 1
ATOM 2487 C CA . LYS A 1 316 ? 8.867 7.398 -14.569 1.00 87.50 316 LYS A CA 1
ATOM 2488 C C . LYS A 1 316 ? 7.845 8.456 -14.190 1.00 87.50 316 LYS A C 1
ATOM 2490 O O . LYS A 1 316 ? 6.644 8.213 -14.311 1.00 87.50 316 LYS A O 1
ATOM 2495 N N . LYS A 1 317 ? 8.319 9.615 -13.742 1.00 86.94 317 LYS A N 1
ATOM 2496 C CA . LYS A 1 317 ? 7.473 10.764 -13.411 1.00 86.94 317 LYS A CA 1
ATOM 2497 C C . LYS A 1 317 ? 7.330 11.670 -14.632 1.00 86.94 317 LYS A C 1
ATOM 2499 O O . LYS A 1 317 ? 8.330 12.058 -15.244 1.00 86.94 317 LYS A O 1
ATOM 2504 N N . ALA A 1 318 ? 6.090 11.995 -14.988 1.00 81.94 318 ALA A N 1
ATOM 2505 C CA . ALA A 1 318 ? 5.803 12.959 -16.040 1.00 81.94 318 ALA A CA 1
ATOM 2506 C C . ALA A 1 318 ? 6.225 14.368 -15.601 1.00 81.94 318 ALA A C 1
ATOM 2508 O O . ALA A 1 318 ? 6.133 14.722 -14.425 1.00 81.94 318 ALA A O 1
ATOM 2509 N N . LYS A 1 319 ? 6.687 15.181 -16.554 1.00 74.75 319 LYS A N 1
ATOM 2510 C CA . LYS A 1 319 ? 6.961 16.601 -16.306 1.00 74.75 319 LYS A CA 1
ATOM 2511 C C . LYS A 1 319 ? 5.639 17.351 -16.134 1.00 74.75 319 LYS A C 1
ATOM 2513 O O . LYS A 1 319 ? 4.665 17.051 -16.823 1.00 74.75 319 LYS A O 1
ATOM 2518 N N . ASP A 1 320 ? 5.628 18.325 -15.233 1.00 67.00 320 ASP A N 1
ATOM 2519 C CA . ASP A 1 320 ? 4.441 19.125 -14.943 1.00 67.00 320 ASP A CA 1
ATOM 2520 C C . ASP A 1 320 ? 4.220 20.167 -16.052 1.00 67.00 320 ASP A C 1
ATOM 2522 O O . ASP A 1 320 ? 4.842 21.230 -16.078 1.00 67.00 320 ASP A O 1
ATOM 2526 N N . SER A 1 321 ? 3.400 19.816 -17.045 1.00 68.19 321 SER A N 1
ATOM 2527 C CA . SER A 1 321 ? 2.814 20.769 -17.987 1.00 68.19 321 SER A CA 1
ATOM 2528 C C . SER A 1 321 ? 1.450 20.275 -18.477 1.00 68.19 321 SER A C 1
ATOM 2530 O O . SER A 1 321 ? 1.172 19.071 -18.530 1.00 68.19 321 SER A O 1
ATOM 2532 N N . GLN A 1 322 ? 0.575 21.212 -18.846 1.00 63.25 322 GLN A N 1
ATOM 2533 C CA . GLN A 1 322 ? -0.772 20.895 -19.321 1.00 63.25 322 GLN A CA 1
ATOM 2534 C C . GLN A 1 322 ? -0.742 20.088 -20.630 1.00 63.25 322 GLN A C 1
ATOM 2536 O O . GLN A 1 322 ? -1.454 19.095 -20.747 1.00 63.25 322 GLN A O 1
ATOM 2541 N N . GLU A 1 323 ? 0.148 20.433 -21.564 1.00 61.38 323 GLU A N 1
ATOM 2542 C CA . GLU A 1 323 ? 0.360 19.669 -22.804 1.00 61.38 323 GLU A CA 1
ATOM 2543 C C . GLU A 1 323 ? 0.854 18.239 -22.513 1.00 61.38 323 GLU A C 1
ATOM 2545 O O . GLU A 1 323 ? 0.401 17.277 -23.132 1.00 61.38 323 GLU A O 1
ATOM 2550 N N . LEU A 1 324 ? 1.718 18.061 -21.507 1.00 65.50 324 LEU A N 1
ATOM 2551 C CA . LEU A 1 324 ? 2.255 16.755 -21.101 1.00 65.50 324 LEU A CA 1
ATOM 2552 C C . LEU A 1 324 ? 1.204 15.830 -20.466 1.00 65.50 324 LEU A C 1
ATOM 2554 O O . LEU A 1 324 ? 1.375 14.611 -20.478 1.00 65.50 324 LEU A O 1
ATOM 2558 N N . THR A 1 325 ? 0.089 16.372 -19.969 1.00 69.12 325 THR A N 1
ATOM 2559 C CA . THR A 1 325 ? -1.015 15.567 -19.426 1.00 69.12 325 THR A CA 1
ATOM 2560 C C . THR A 1 325 ? -1.717 14.740 -20.500 1.00 69.12 325 THR A C 1
ATOM 2562 O O . THR A 1 325 ? -2.013 13.567 -20.274 1.00 69.12 325 THR A O 1
ATOM 2565 N N . GLU A 1 326 ? -1.980 15.321 -21.670 1.00 71.06 326 GLU A N 1
ATOM 2566 C CA . GLU A 1 326 ? -2.627 14.595 -22.766 1.00 71.06 326 GLU A CA 1
ATOM 2567 C C . GLU A 1 326 ? -1.706 13.508 -23.323 1.00 71.06 326 GLU A C 1
ATOM 2569 O O . GLU A 1 326 ? -2.152 12.383 -23.566 1.00 71.06 326 GLU A O 1
ATOM 2574 N N . PHE A 1 327 ? -0.405 13.802 -23.431 1.00 73.69 327 PHE A N 1
ATOM 2575 C CA . PHE A 1 327 ? 0.604 12.806 -23.792 1.00 73.69 327 PHE A CA 1
ATOM 2576 C C . PHE A 1 327 ? 0.680 11.668 -22.776 1.00 73.69 327 PHE A C 1
ATOM 2578 O O . PHE A 1 327 ? 0.736 10.511 -23.185 1.00 73.69 327 PHE A O 1
ATOM 2585 N N . PHE A 1 328 ? 0.608 11.967 -21.476 1.00 78.94 328 PHE A N 1
ATOM 2586 C CA . PHE A 1 328 ? 0.578 10.940 -20.437 1.00 78.94 328 PHE A CA 1
ATOM 2587 C C . PHE A 1 328 ? -0.634 10.016 -20.592 1.00 78.94 328 PHE A C 1
ATOM 2589 O O . PHE A 1 328 ? -0.486 8.800 -20.557 1.00 78.94 328 PHE A O 1
ATOM 2596 N N . ASN A 1 329 ? -1.830 10.560 -20.833 1.00 81.25 329 ASN A N 1
ATOM 2597 C CA . ASN A 1 329 ? -3.031 9.740 -21.021 1.00 81.25 329 ASN A CA 1
ATOM 2598 C C . ASN A 1 329 ? -2.935 8.851 -22.273 1.00 81.25 329 ASN A C 1
ATOM 2600 O O . ASN A 1 329 ? -3.314 7.679 -22.236 1.00 81.25 329 ASN A O 1
ATOM 2604 N N . GLN A 1 330 ? -2.392 9.382 -23.372 1.00 80.25 330 GLN A N 1
ATOM 2605 C CA . GLN A 1 330 ? -2.127 8.592 -24.578 1.00 80.25 330 GLN A CA 1
ATOM 2606 C C . GLN A 1 330 ? -1.072 7.504 -24.331 1.00 80.25 330 GLN A C 1
ATOM 2608 O O . GLN A 1 330 ? -1.200 6.396 -24.855 1.00 80.25 330 GLN A O 1
ATOM 2613 N N . GLU A 1 331 ? -0.048 7.799 -23.527 1.00 81.19 331 GLU A N 1
ATOM 2614 C CA . GLU A 1 331 ? 1.000 6.855 -23.129 1.00 81.19 331 GLU A CA 1
ATOM 2615 C C . GLU A 1 331 ? 0.430 5.727 -22.261 1.00 81.19 331 GLU A C 1
ATOM 2617 O O . GLU A 1 331 ? 0.658 4.557 -22.565 1.00 81.19 331 GLU A O 1
ATOM 2622 N N . VAL A 1 332 ? -0.382 6.056 -21.253 1.00 86.06 332 VAL A N 1
ATOM 2623 C CA . VAL A 1 332 ? -1.103 5.092 -20.407 1.00 86.06 332 VAL A CA 1
ATOM 2624 C C . VAL A 1 332 ? -1.935 4.145 -21.272 1.00 86.06 332 VAL A C 1
ATOM 2626 O O . VAL A 1 332 ? -1.821 2.929 -21.134 1.00 86.06 332 VAL A O 1
ATOM 2629 N N . GLU A 1 333 ? -2.716 4.667 -22.217 1.00 84.81 333 GLU A N 1
ATOM 2630 C CA . GLU A 1 333 ? -3.547 3.826 -23.083 1.00 84.81 333 GLU A CA 1
ATOM 2631 C C . GLU A 1 333 ? -2.718 2.969 -24.059 1.00 84.81 333 GLU A C 1
ATOM 2633 O O . GLU A 1 333 ? -3.039 1.803 -24.296 1.00 84.81 333 GLU A O 1
ATOM 2638 N N . GLY A 1 334 ? -1.616 3.500 -24.598 1.00 82.25 334 GLY A N 1
ATOM 2639 C CA . GLY A 1 334 ? -0.680 2.718 -25.411 1.00 82.25 334 GLY A CA 1
ATOM 2640 C C . GLY A 1 334 ? -0.058 1.562 -24.622 1.00 82.25 334 GLY A C 1
ATOM 2641 O O . GLY A 1 334 ? -0.005 0.426 -25.103 1.00 82.25 334 GLY A O 1
ATOM 2642 N N . LEU A 1 335 ? 0.354 1.825 -23.382 1.00 84.75 335 LEU A N 1
ATOM 2643 C CA . LEU A 1 335 ? 0.911 0.819 -22.480 1.00 84.75 335 LEU A CA 1
ATOM 2644 C C . LEU A 1 335 ? -0.139 -0.204 -22.040 1.00 84.75 335 LEU A C 1
ATOM 2646 O O . LEU A 1 335 ? 0.195 -1.375 -21.877 1.00 84.75 335 LEU A O 1
ATOM 2650 N N . ARG A 1 336 ? -1.412 0.194 -21.919 1.00 85.06 336 ARG A N 1
ATOM 2651 C CA . ARG A 1 336 ? -2.521 -0.719 -21.609 1.00 85.06 336 ARG A CA 1
ATOM 2652 C C . ARG A 1 336 ? -2.663 -1.788 -22.683 1.00 85.06 336 ARG A C 1
ATOM 2654 O O . ARG A 1 336 ? -2.604 -2.974 -22.373 1.00 85.06 336 ARG A O 1
ATOM 2661 N N . ARG A 1 337 ? -2.730 -1.370 -23.949 1.00 82.81 337 ARG A N 1
ATOM 2662 C CA . ARG A 1 337 ? -2.777 -2.291 -25.100 1.00 82.81 337 ARG A CA 1
ATOM 2663 C C . ARG A 1 337 ? -1.524 -3.153 -25.187 1.00 82.81 337 ARG A C 1
ATOM 2665 O O . ARG A 1 337 ? -1.589 -4.339 -25.479 1.00 82.81 337 ARG A O 1
ATOM 2672 N N . THR A 1 338 ? -0.371 -2.565 -24.888 1.00 80.75 338 THR A N 1
ATOM 2673 C CA . THR A 1 338 ? 0.907 -3.281 -24.890 1.00 80.75 338 THR A CA 1
ATOM 2674 C C . THR A 1 338 ? 0.967 -4.344 -23.788 1.00 80.75 338 THR A C 1
ATOM 2676 O O . THR A 1 338 ? 1.541 -5.417 -23.980 1.00 80.75 338 THR A O 1
ATOM 2679 N N . ASN A 1 339 ? 0.335 -4.098 -22.639 1.00 83.25 339 ASN A N 1
ATOM 2680 C CA . ASN A 1 339 ? 0.217 -5.075 -21.563 1.00 83.25 339 ASN A CA 1
ATOM 2681 C C . ASN A 1 339 ? -0.637 -6.288 -21.949 1.00 83.25 339 ASN A C 1
ATOM 2683 O O . ASN A 1 339 ? -0.323 -7.388 -21.496 1.00 83.25 339 ASN A O 1
ATOM 2687 N N . GLU A 1 340 ? -1.633 -6.108 -22.815 1.00 82.69 340 GLU A N 1
ATOM 2688 C CA . GLU A 1 340 ? -2.497 -7.180 -23.331 1.00 82.69 340 GLU A CA 1
ATOM 2689 C C . GLU A 1 340 ? -1.774 -8.113 -24.323 1.00 82.69 340 GLU A C 1
ATOM 2691 O O . GLU A 1 340 ? -2.210 -9.244 -24.519 1.00 82.69 340 GLU A O 1
ATOM 2696 N N . LEU A 1 341 ? -0.645 -7.687 -24.907 1.00 81.81 341 LEU A N 1
ATOM 2697 C CA . LEU A 1 341 ? 0.153 -8.517 -25.820 1.00 81.81 341 LEU A CA 1
ATOM 2698 C C . LEU A 1 341 ? 0.819 -9.686 -25.088 1.00 81.81 341 LEU A C 1
ATOM 2700 O O . LEU A 1 341 ? 1.551 -9.465 -24.130 1.00 81.81 341 LEU A O 1
ATOM 2704 N N . ASP A 1 342 ? 0.707 -10.916 -25.571 1.00 78.06 342 ASP A N 1
ATOM 2705 C CA . ASP A 1 342 ? 1.515 -12.023 -25.039 1.00 78.06 342 ASP A CA 1
ATOM 2706 C C . ASP A 1 342 ? 2.906 -12.046 -25.695 1.00 78.06 342 ASP A C 1
ATOM 2708 O O . ASP A 1 342 ? 3.212 -12.884 -26.539 1.00 78.06 342 ASP A O 1
ATOM 2712 N N . SER A 1 343 ? 3.734 -11.045 -25.374 1.00 77.69 343 SER A N 1
ATOM 2713 C CA . SER A 1 343 ? 5.095 -10.920 -25.905 1.00 77.69 343 SER A CA 1
ATOM 2714 C C . SER A 1 343 ? 6.128 -10.922 -24.777 1.00 77.69 343 SER A C 1
ATOM 2716 O O . SER A 1 343 ? 6.079 -10.043 -23.908 1.00 77.69 343 SER A O 1
ATOM 2718 N N . PRO A 1 344 ? 7.114 -11.839 -24.798 1.00 76.69 344 PRO A N 1
ATOM 2719 C CA . PRO A 1 344 ? 8.198 -11.865 -23.816 1.00 76.69 344 PRO A CA 1
ATOM 2720 C C . PRO A 1 344 ? 9.228 -10.745 -24.037 1.00 76.69 344 PRO A C 1
ATOM 2722 O O . PRO A 1 344 ? 10.135 -10.576 -23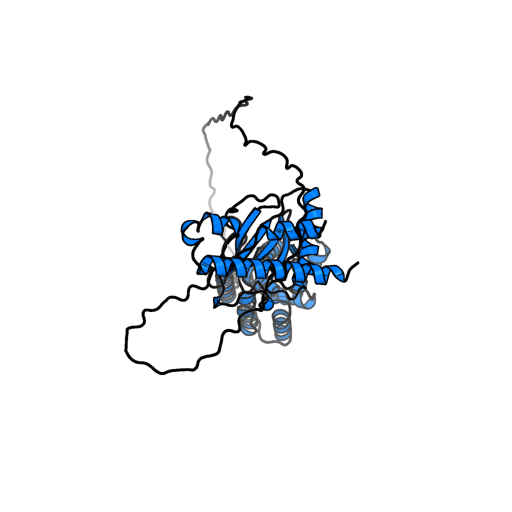.224 1.00 76.69 344 PRO A O 1
ATOM 2725 N N . HIS A 1 345 ? 9.119 -10.003 -25.142 1.00 76.25 345 HIS A N 1
ATOM 2726 C CA . HIS A 1 345 ? 10.090 -8.994 -25.561 1.00 76.25 345 HIS A CA 1
ATOM 2727 C C . HIS A 1 345 ? 9.660 -7.561 -25.239 1.00 76.25 345 HIS A C 1
ATOM 2729 O O . HIS A 1 345 ? 10.397 -6.623 -25.538 1.00 76.25 345 HIS A O 1
ATOM 2735 N N . ILE A 1 346 ? 8.478 -7.381 -24.644 1.00 77.31 346 ILE A N 1
ATOM 2736 C CA . ILE A 1 346 ? 7.943 -6.064 -24.322 1.00 77.31 346 ILE A CA 1
ATOM 2737 C C . ILE A 1 346 ? 7.804 -5.915 -22.813 1.00 77.31 346 ILE A C 1
ATOM 2739 O O . ILE A 1 346 ? 7.189 -6.746 -22.142 1.00 77.31 346 ILE A O 1
ATOM 2743 N N . ILE A 1 347 ? 8.368 -4.828 -22.285 1.00 76.69 347 ILE A N 1
ATOM 2744 C CA . ILE A 1 347 ? 8.251 -4.505 -20.869 1.00 76.69 347 ILE A CA 1
ATOM 2745 C C . ILE A 1 347 ? 6.787 -4.272 -20.501 1.00 76.69 347 ILE A C 1
ATOM 2747 O O . ILE A 1 347 ? 6.053 -3.547 -21.174 1.00 76.69 347 ILE A O 1
ATOM 2751 N N . LYS A 1 348 ? 6.367 -4.907 -19.410 1.00 82.69 348 LYS A N 1
ATOM 2752 C CA . LYS A 1 348 ? 5.026 -4.748 -18.864 1.00 82.69 348 LYS A CA 1
ATOM 2753 C C . LYS A 1 348 ? 5.024 -3.634 -17.836 1.00 82.69 348 LYS A C 1
ATOM 2755 O O . LYS A 1 348 ? 5.853 -3.623 -16.923 1.00 82.69 348 LYS A O 1
ATOM 2760 N N . ILE A 1 349 ? 4.083 -2.709 -17.979 1.00 88.25 349 ILE A N 1
ATOM 2761 C CA . ILE A 1 349 ? 3.803 -1.738 -16.926 1.00 88.25 349 ILE A CA 1
ATOM 2762 C C . ILE A 1 349 ? 3.076 -2.455 -15.784 1.00 88.25 349 ILE A C 1
ATOM 2764 O O . ILE A 1 349 ? 2.197 -3.285 -16.013 1.00 88.25 349 ILE A O 1
ATOM 2768 N N . ILE A 1 350 ? 3.449 -2.146 -14.549 1.00 92.12 350 ILE A N 1
ATOM 2769 C CA . ILE A 1 350 ? 2.778 -2.654 -13.351 1.00 92.12 350 ILE A CA 1
ATOM 2770 C C . ILE A 1 350 ? 1.531 -1.815 -13.072 1.00 92.12 350 ILE A C 1
ATOM 2772 O O . ILE A 1 350 ? 0.462 -2.364 -12.814 1.00 92.12 350 ILE A O 1
ATOM 2776 N N . ALA A 1 351 ? 1.676 -0.489 -13.107 1.00 94.50 351 ALA A N 1
ATOM 2777 C CA 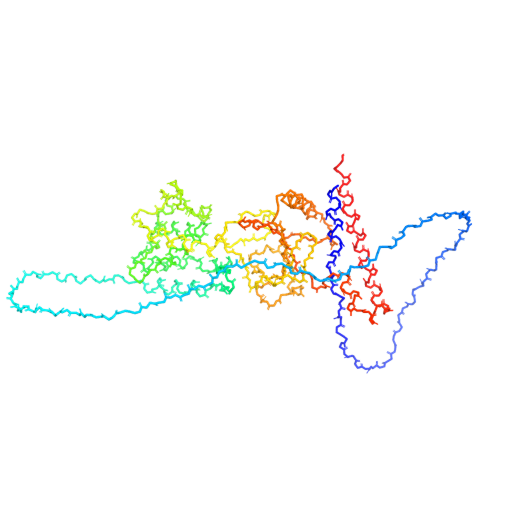. ALA A 1 351 ? 0.597 0.459 -12.860 1.00 94.50 351 ALA A CA 1
ATOM 2778 C C . ALA A 1 351 ? 0.938 1.857 -13.391 1.00 94.50 351 ALA A C 1
ATOM 2780 O O . ALA A 1 351 ? 2.102 2.255 -13.418 1.00 94.50 351 ALA A O 1
ATOM 2781 N N . ALA A 1 352 ? -0.088 2.631 -13.724 1.00 93.81 352 ALA A N 1
ATOM 2782 C CA . ALA A 1 352 ? -0.031 4.085 -13.765 1.00 93.81 352 ALA A CA 1
ATOM 2783 C C . ALA A 1 352 ? -0.710 4.636 -12.508 1.00 93.81 352 ALA A C 1
ATOM 2785 O O . ALA A 1 352 ? -1.754 4.126 -12.095 1.00 93.81 352 ALA A O 1
ATOM 2786 N N . TYR A 1 353 ? -0.152 5.670 -11.887 1.00 94.50 353 TYR A N 1
ATOM 2787 C CA . TYR A 1 353 ? -0.801 6.314 -10.751 1.00 94.50 353 TYR A CA 1
ATOM 2788 C C . TYR A 1 353 ? -0.660 7.830 -10.783 1.00 94.50 353 TYR A C 1
ATOM 2790 O O . TYR A 1 353 ? 0.339 8.369 -11.258 1.00 94.50 353 TYR A O 1
ATOM 2798 N N . GLN A 1 354 ? -1.666 8.501 -10.236 1.00 92.81 354 GLN A N 1
ATOM 2799 C CA . GLN A 1 354 ? -1.628 9.917 -9.918 1.00 92.81 354 GLN A CA 1
ATOM 2800 C C . GLN A 1 354 ? -1.700 10.092 -8.400 1.00 92.81 354 GLN A C 1
ATOM 2802 O O . GLN A 1 354 ? -2.571 9.500 -7.766 1.00 92.81 354 GLN A O 1
ATOM 2807 N N . ARG A 1 355 ? -0.801 10.892 -7.818 1.00 91.81 355 ARG A N 1
ATOM 2808 C CA . ARG A 1 355 ? -0.827 11.277 -6.396 1.00 91.81 355 ARG A CA 1
ATOM 2809 C C . ARG A 1 355 ? -0.554 12.777 -6.285 1.00 91.81 355 ARG A C 1
ATOM 2811 O O . ARG A 1 355 ? 0.567 13.210 -6.534 1.00 91.81 355 ARG A O 1
ATOM 2818 N N . GLY A 1 356 ? -1.571 13.564 -5.937 1.00 86.69 356 GLY A N 1
ATOM 2819 C CA . GLY A 1 356 ? -1.504 15.027 -6.054 1.00 86.69 356 GLY A CA 1
ATOM 2820 C C . GLY A 1 356 ? -1.339 15.461 -7.516 1.00 86.69 356 GLY A C 1
ATOM 2821 O O . GLY A 1 356 ? -2.069 14.985 -8.395 1.00 86.69 356 GLY A O 1
ATOM 2822 N N . SER A 1 357 ? -0.357 16.323 -7.792 1.00 84.56 357 SER A N 1
ATOM 2823 C CA . SER A 1 357 ? 0.031 16.711 -9.159 1.00 84.56 357 SER A CA 1
ATOM 2824 C C . SER A 1 357 ? 0.923 15.680 -9.864 1.00 84.56 357 SER A C 1
ATOM 2826 O O . SER A 1 357 ? 1.068 15.724 -11.087 1.00 84.56 357 SER A O 1
ATOM 2828 N N . ASP A 1 358 ? 1.487 14.717 -9.131 1.00 87.12 358 ASP A N 1
ATOM 2829 C CA . ASP A 1 358 ? 2.440 13.762 -9.684 1.00 87.12 358 ASP A CA 1
ATOM 2830 C C . ASP A 1 358 ? 1.735 12.665 -10.477 1.00 87.12 358 ASP A C 1
ATOM 2832 O O . ASP A 1 358 ? 0.897 11.937 -9.942 1.00 87.12 358 ASP A O 1
ATOM 2836 N N . LYS A 1 359 ? 2.134 12.504 -11.741 1.00 90.00 359 LYS A N 1
ATOM 2837 C CA . LYS A 1 359 ? 1.708 11.414 -12.627 1.00 90.00 359 LYS A CA 1
ATOM 2838 C C . LYS A 1 359 ? 2.886 10.501 -12.910 1.00 90.00 359 LYS A C 1
ATOM 2840 O O . LYS A 1 359 ? 3.909 10.945 -13.435 1.00 90.00 359 LYS A O 1
ATOM 2845 N N . CYS A 1 360 ? 2.735 9.231 -12.567 1.00 91.12 360 CYS A N 1
ATOM 2846 C CA . CYS A 1 360 ? 3.821 8.269 -12.587 1.00 91.12 360 CYS A CA 1
ATOM 2847 C C . CYS A 1 360 ? 3.428 6.984 -13.308 1.00 91.12 360 CYS A C 1
ATOM 2849 O O . CYS A 1 360 ? 2.300 6.499 -13.201 1.00 91.12 360 CYS A O 1
ATOM 2851 N N . LEU A 1 361 ? 4.405 6.401 -13.994 1.00 91.88 361 LEU A N 1
ATOM 2852 C CA . LEU A 1 361 ? 4.336 5.062 -14.562 1.00 91.88 361 LEU A CA 1
ATOM 2853 C C . LEU A 1 361 ? 5.306 4.157 -13.801 1.00 91.88 361 LEU A C 1
ATOM 2855 O O . LEU A 1 361 ? 6.455 4.535 -13.566 1.00 91.88 361 LEU A O 1
ATOM 2859 N N . LEU A 1 362 ? 4.836 2.974 -13.418 1.00 93.19 362 LEU A N 1
ATOM 2860 C CA . LEU A 1 362 ? 5.556 2.017 -12.587 1.00 93.19 362 LEU A CA 1
ATOM 2861 C C . LEU A 1 362 ? 5.889 0.757 -13.388 1.00 93.19 362 LEU A C 1
ATOM 2863 O O . LEU A 1 362 ? 4.985 0.046 -13.823 1.00 93.19 362 LEU A O 1
ATOM 2867 N N . PHE A 1 363 ? 7.172 0.438 -13.525 1.00 90.69 363 PHE A N 1
ATOM 2868 C CA . PHE A 1 363 ? 7.670 -0.743 -14.238 1.00 90.69 363 PHE A CA 1
ATOM 2869 C C . PHE A 1 363 ? 8.522 -1.606 -13.318 1.00 90.69 363 PHE A C 1
ATOM 2871 O O . PHE A 1 363 ? 9.039 -1.125 -12.310 1.00 90.69 363 PHE A O 1
ATOM 2878 N N . LEU A 1 364 ? 8.729 -2.870 -13.686 1.00 89.38 364 LEU A N 1
ATOM 2879 C CA . LEU A 1 364 ? 9.794 -3.654 -13.065 1.00 89.38 364 LEU A CA 1
ATOM 2880 C C . LEU A 1 364 ? 11.148 -3.018 -13.384 1.00 89.38 364 LEU A C 1
ATOM 2882 O O . LEU A 1 364 ? 11.385 -2.569 -14.506 1.00 89.38 364 LEU A O 1
ATOM 2886 N N . TRP A 1 365 ? 12.035 -2.981 -12.393 1.00 87.38 365 TRP A N 1
ATOM 2887 C CA . TRP A 1 365 ? 13.407 -2.554 -12.619 1.00 87.38 365 TRP A CA 1
ATOM 2888 C C . TRP A 1 365 ? 14.129 -3.600 -13.456 1.00 87.38 365 TRP A C 1
ATOM 2890 O O . TRP A 1 365 ? 14.068 -4.794 -13.157 1.00 87.38 365 TRP A O 1
ATOM 2900 N N . ALA A 1 366 ? 14.856 -3.147 -14.467 1.00 79.31 366 ALA A N 1
ATOM 2901 C CA . ALA A 1 366 ? 15.647 -4.023 -15.301 1.00 79.31 366 ALA A CA 1
ATOM 2902 C C . ALA A 1 366 ? 17.130 -3.659 -15.175 1.00 79.31 366 ALA A C 1
ATOM 2904 O O . ALA A 1 366 ? 17.574 -2.536 -15.417 1.00 79.31 366 ALA A O 1
ATOM 2905 N N . ASP A 1 367 ? 17.882 -4.634 -14.675 1.00 73.31 367 ASP A N 1
ATOM 2906 C CA . ASP A 1 367 ? 19.192 -4.453 -14.058 1.00 73.31 367 ASP A CA 1
ATOM 2907 C C . ASP A 1 367 ? 20.327 -4.192 -15.052 1.00 73.31 367 ASP A C 1
ATOM 2909 O O . ASP A 1 367 ? 21.382 -3.693 -14.655 1.00 73.31 367 ASP A O 1
ATOM 2913 N N . GLY A 1 368 ? 20.130 -4.523 -16.328 1.00 68.75 368 GLY A N 1
ATOM 2914 C CA . GLY A 1 368 ? 21.136 -4.337 -17.366 1.00 68.75 368 GLY A CA 1
ATOM 2915 C C . GLY A 1 368 ? 21.219 -2.918 -17.924 1.00 68.75 368 GLY A C 1
ATOM 2916 O O . GLY A 1 368 ? 22.092 -2.672 -18.751 1.00 68.75 368 GLY A O 1
ATOM 2917 N N . GLY A 1 369 ? 20.363 -1.988 -17.483 1.00 72.44 369 GLY A N 1
ATOM 2918 C CA . GLY A 1 369 ? 20.365 -0.608 -17.984 1.00 72.44 369 GLY A CA 1
ATOM 2919 C C . GLY A 1 369 ? 20.010 -0.524 -19.471 1.00 72.44 369 GLY A C 1
ATOM 2920 O O . GLY A 1 369 ? 19.458 -1.473 -20.022 1.00 72.44 369 GLY A O 1
ATOM 2921 N N . ASN A 1 370 ? 20.301 0.604 -20.127 1.00 76.12 370 ASN A N 1
ATOM 2922 C CA . ASN A 1 370 ? 20.014 0.767 -21.555 1.00 76.12 370 ASN A CA 1
ATOM 2923 C C . ASN A 1 370 ? 21.183 0.305 -22.444 1.00 76.12 370 ASN A C 1
ATOM 2925 O O . ASN A 1 370 ? 22.352 0.321 -22.050 1.00 76.12 370 ASN A O 1
ATOM 2929 N N . PHE A 1 371 ? 20.857 -0.081 -23.680 1.00 74.12 371 PHE A N 1
ATOM 2930 C CA . PHE A 1 371 ? 21.822 -0.605 -24.651 1.00 74.12 371 PHE A CA 1
ATOM 2931 C C . PHE A 1 371 ? 22.955 0.382 -24.974 1.00 74.12 371 PHE A C 1
ATOM 2933 O O . PHE A 1 371 ? 24.097 -0.035 -25.165 1.00 74.12 371 PHE A O 1
ATOM 2940 N N . ALA A 1 372 ? 22.667 1.686 -25.014 1.00 74.25 372 ALA A N 1
ATOM 2941 C CA . ALA A 1 372 ? 23.663 2.705 -25.341 1.00 74.25 372 ALA A CA 1
ATOM 2942 C C . ALA A 1 372 ? 24.743 2.826 -24.255 1.00 74.25 372 ALA A C 1
ATOM 2944 O O . ALA A 1 372 ? 25.932 2.882 -24.580 1.00 74.25 372 ALA A O 1
ATOM 2945 N N . ASP A 1 373 ? 24.339 2.823 -22.986 1.00 77.50 373 ASP A N 1
ATOM 2946 C CA . ASP A 1 373 ? 25.253 2.850 -21.846 1.00 77.50 373 ASP A CA 1
ATOM 2947 C C . ASP A 1 373 ? 26.046 1.547 -21.762 1.00 77.50 373 ASP A C 1
ATOM 2949 O O . ASP A 1 373 ? 27.270 1.592 -21.642 1.00 77.50 373 ASP A O 1
ATOM 2953 N N . TYR A 1 374 ? 25.396 0.397 -21.974 1.00 76.75 374 TYR A N 1
ATOM 2954 C CA . TYR A 1 374 ? 26.088 -0.892 -22.029 1.00 76.75 374 TYR A CA 1
ATOM 2955 C C . TYR A 1 374 ? 27.243 -0.880 -23.038 1.00 76.75 374 TYR A C 1
ATOM 2957 O O . TYR A 1 374 ? 28.367 -1.246 -22.692 1.00 76.75 374 TYR A O 1
ATOM 2965 N N . TRP A 1 375 ? 27.008 -0.400 -24.264 1.00 76.88 375 TRP A N 1
ATOM 2966 C CA . TRP A 1 375 ? 28.060 -0.313 -25.282 1.00 76.88 375 TRP A CA 1
ATOM 2967 C C . TRP A 1 375 ? 29.166 0.677 -24.951 1.00 76.88 375 TRP A C 1
ATOM 2969 O O . TRP A 1 375 ? 30.313 0.461 -25.344 1.00 76.88 375 TRP A O 1
ATOM 2979 N N . ARG A 1 376 ? 28.828 1.769 -24.264 1.00 80.06 376 ARG A N 1
ATOM 2980 C CA . ARG A 1 376 ? 29.807 2.768 -23.836 1.00 80.06 376 ARG A CA 1
ATOM 2981 C C . ARG A 1 376 ? 30.729 2.204 -22.760 1.00 80.06 376 ARG A C 1
ATOM 2983 O O . ARG A 1 376 ? 31.929 2.456 -22.800 1.00 80.06 376 ARG A O 1
ATOM 2990 N N . GLU A 1 377 ? 30.170 1.433 -21.835 1.00 80.50 377 GLU A N 1
ATOM 2991 C CA . GLU A 1 377 ? 30.884 0.850 -20.699 1.00 80.50 377 GLU A CA 1
ATOM 2992 C C . GLU A 1 377 ? 31.681 -0.410 -21.078 1.00 80.50 377 GLU A C 1
ATOM 2994 O O . GLU A 1 377 ? 32.731 -0.666 -20.498 1.00 80.50 377 GLU A O 1
ATOM 2999 N N . HIS A 1 378 ? 31.240 -1.170 -22.086 1.00 78.00 378 HIS A N 1
ATOM 3000 C CA . HIS A 1 378 ? 31.831 -2.461 -22.474 1.00 78.00 378 HIS A CA 1
ATOM 3001 C C . HIS A 1 378 ? 32.608 -2.393 -23.800 1.00 78.00 378 HIS A C 1
ATOM 3003 O O . HIS A 1 378 ? 32.554 -3.306 -24.628 1.00 78.00 378 HIS A O 1
ATOM 3009 N N . ASN A 1 379 ? 33.346 -1.303 -24.029 1.00 74.50 379 ASN A N 1
ATOM 3010 C CA . ASN A 1 379 ? 34.075 -1.097 -25.286 1.00 74.50 379 ASN A CA 1
ATOM 3011 C C . ASN A 1 379 ? 35.161 -2.169 -25.529 1.00 74.50 379 ASN A C 1
ATOM 3013 O O . ASN A 1 379 ? 35.375 -2.605 -26.657 1.00 74.50 379 ASN A O 1
ATOM 3017 N N . GLU A 1 380 ? 35.810 -2.648 -24.466 1.00 75.94 380 GLU A N 1
ATOM 3018 C CA . GLU A 1 380 ? 36.914 -3.617 -24.546 1.00 75.94 380 GLU A CA 1
ATOM 3019 C C . GLU A 1 380 ? 36.458 -5.031 -24.940 1.00 75.94 380 GLU A C 1
ATOM 3021 O O . GLU A 1 380 ? 37.203 -5.776 -25.575 1.00 75.94 380 GLU A O 1
ATOM 3026 N N . THR A 1 381 ? 35.220 -5.405 -24.610 1.00 78.12 381 THR A N 1
ATOM 3027 C CA . THR A 1 381 ? 34.669 -6.745 -24.873 1.00 78.12 381 THR A CA 1
ATOM 3028 C C . THR A 1 381 ? 33.713 -6.773 -26.065 1.00 78.12 381 THR A C 1
ATOM 3030 O O . THR A 1 381 ? 33.170 -7.827 -26.401 1.00 78.12 381 THR A O 1
ATOM 3033 N N . ARG A 1 382 ? 33.527 -5.640 -26.756 1.00 75.94 382 ARG A N 1
ATOM 3034 C CA . ARG A 1 382 ? 32.565 -5.478 -27.859 1.00 75.94 382 ARG A CA 1
ATOM 3035 C C . ARG A 1 382 ? 32.769 -6.447 -29.021 1.00 75.94 382 ARG A C 1
ATOM 3037 O O . ARG A 1 382 ? 31.797 -6.878 -29.633 1.00 75.94 382 ARG A O 1
ATOM 3044 N N . ASN A 1 383 ? 34.021 -6.802 -29.298 1.00 81.12 383 ASN A N 1
ATOM 3045 C CA . ASN A 1 383 ? 34.381 -7.704 -30.393 1.00 81.12 383 ASN A CA 1
ATOM 3046 C C . ASN A 1 383 ? 34.455 -9.177 -29.965 1.00 81.12 383 ASN A C 1
ATOM 3048 O O . ASN A 1 383 ? 34.771 -10.033 -30.791 1.00 81.12 383 ASN A O 1
ATOM 3052 N N . MET A 1 384 ? 34.190 -9.490 -28.691 1.00 86.31 384 MET A N 1
ATOM 3053 C CA . MET A 1 384 ? 34.162 -10.878 -28.240 1.00 86.31 384 MET A CA 1
ATOM 3054 C C . MET A 1 384 ? 32.976 -11.607 -28.893 1.00 86.31 384 MET A C 1
ATOM 3056 O O . MET A 1 384 ? 31.871 -11.052 -28.931 1.00 86.31 384 MET A O 1
ATOM 3060 N N . PRO A 1 385 ? 33.167 -12.839 -29.404 1.00 85.94 385 PRO A N 1
ATOM 3061 C CA . PRO A 1 385 ? 32.100 -13.610 -30.043 1.00 85.94 385 PRO A CA 1
ATOM 3062 C C . PRO A 1 385 ? 30.836 -13.740 -29.184 1.00 85.94 385 PRO A C 1
ATOM 3064 O O . PRO A 1 385 ? 29.724 -13.713 -29.710 1.00 85.94 385 PRO A O 1
ATOM 3067 N N . GLU A 1 386 ? 30.999 -13.849 -27.866 1.00 85.31 386 GLU A N 1
ATOM 3068 C CA . GLU A 1 386 ? 29.917 -13.922 -26.889 1.00 85.31 386 GLU A CA 1
ATOM 3069 C C . GLU A 1 386 ? 29.097 -12.629 -26.859 1.00 85.31 386 GLU A C 1
ATOM 3071 O O . GLU A 1 386 ? 27.870 -12.681 -26.939 1.00 85.31 386 GLU A O 1
ATOM 3076 N N . THR A 1 387 ? 29.765 -11.472 -26.817 1.00 82.94 387 THR A N 1
ATOM 3077 C CA . THR A 1 387 ? 29.122 -10.151 -26.836 1.00 82.94 387 THR A CA 1
ATOM 3078 C C . THR A 1 387 ? 28.378 -9.920 -28.148 1.00 82.94 387 THR A C 1
ATOM 3080 O O . THR A 1 387 ? 27.241 -9.448 -28.141 1.00 82.94 387 THR A O 1
ATOM 3083 N N . ILE A 1 388 ? 28.974 -10.299 -29.284 1.00 84.94 388 ILE A N 1
ATOM 3084 C CA . ILE A 1 388 ? 28.337 -10.186 -30.605 1.00 84.94 388 ILE A CA 1
ATOM 3085 C C . ILE A 1 388 ? 27.092 -11.075 -30.681 1.00 84.94 388 ILE A C 1
ATOM 3087 O O . ILE A 1 388 ? 26.031 -10.599 -31.083 1.00 84.94 388 ILE A O 1
ATOM 3091 N N . ARG A 1 389 ? 27.193 -12.346 -30.267 1.00 87.56 389 ARG A N 1
ATOM 3092 C CA . ARG A 1 389 ? 26.049 -13.271 -30.247 1.00 87.56 389 ARG A CA 1
ATOM 3093 C C . ARG A 1 389 ? 24.918 -12.722 -29.387 1.00 87.56 389 ARG A C 1
ATOM 3095 O O . ARG A 1 389 ? 23.795 -12.612 -29.865 1.00 87.56 389 ARG A O 1
ATOM 3102 N N . TRP A 1 390 ? 25.230 -12.335 -28.157 1.00 85.06 390 TRP A N 1
ATOM 3103 C CA . TRP A 1 390 ? 24.256 -11.774 -27.230 1.00 85.06 390 TRP A CA 1
ATOM 3104 C C . TRP A 1 390 ? 23.599 -10.495 -27.775 1.00 85.06 390 TRP A C 1
ATOM 3106 O O . TRP A 1 390 ? 22.394 -10.301 -27.635 1.00 85.06 390 TRP A O 1
ATOM 3116 N N . SER A 1 391 ? 24.357 -9.648 -28.473 1.00 82.75 391 SER A N 1
ATOM 3117 C CA . SER A 1 391 ? 23.820 -8.441 -29.114 1.00 82.75 391 SER A CA 1
ATOM 3118 C C . SER A 1 391 ? 22.848 -8.774 -30.242 1.00 82.75 391 SER A C 1
ATOM 3120 O O . SER A 1 391 ? 21.806 -8.135 -30.366 1.00 82.75 391 SER A O 1
ATOM 3122 N N . MET A 1 392 ? 23.158 -9.795 -31.045 1.00 86.12 392 MET A N 1
ATOM 3123 C CA . MET A 1 392 ? 22.245 -10.294 -32.075 1.00 86.12 392 MET A CA 1
ATOM 3124 C C . MET A 1 392 ? 20.968 -10.872 -31.455 1.00 86.12 392 MET A C 1
ATOM 3126 O O . MET A 1 392 ? 19.887 -10.638 -31.986 1.00 86.12 392 MET A O 1
ATOM 3130 N N . GLU A 1 393 ? 21.059 -11.549 -30.306 1.00 86.38 393 GLU A N 1
ATOM 3131 C CA . GLU A 1 393 ? 19.879 -11.991 -29.548 1.00 86.38 393 GLU A CA 1
ATOM 3132 C C . GLU A 1 393 ? 19.014 -10.798 -29.110 1.00 86.38 393 GLU A C 1
ATOM 3134 O O . GLU A 1 393 ? 17.793 -10.853 -29.252 1.00 86.38 393 GLU A O 1
ATOM 3139 N N . GLN A 1 394 ? 19.618 -9.685 -28.667 1.00 83.44 394 GLN A N 1
ATOM 3140 C CA . GLN A 1 394 ? 18.858 -8.466 -28.352 1.00 83.44 394 GLN A CA 1
ATOM 3141 C C . GLN A 1 394 ? 18.151 -7.895 -29.590 1.00 83.44 394 GLN A C 1
ATOM 3143 O O . GLN A 1 394 ? 16.985 -7.518 -29.497 1.00 83.44 394 GLN A O 1
ATOM 3148 N N . VAL A 1 395 ? 18.808 -7.879 -30.759 1.00 86.44 395 VAL A N 1
ATOM 3149 C CA . VAL A 1 395 ? 18.195 -7.439 -32.030 1.00 86.44 395 VAL A CA 1
ATOM 3150 C C . VAL A 1 395 ? 17.025 -8.345 -32.435 1.00 86.44 395 VAL A C 1
ATOM 3152 O O . VAL A 1 395 ? 15.996 -7.855 -32.897 1.00 86.44 395 VAL A O 1
ATOM 3155 N N . VAL A 1 396 ? 17.131 -9.657 -32.216 1.00 87.69 396 VAL A N 1
ATOM 3156 C CA . VAL A 1 396 ? 16.019 -10.591 -32.447 1.00 87.69 396 VAL A CA 1
ATOM 3157 C C . VAL A 1 396 ? 14.840 -10.281 -31.521 1.00 87.69 396 VAL A C 1
ATOM 3159 O O . VAL A 1 396 ? 13.708 -10.209 -32.000 1.00 87.69 396 VAL A O 1
ATOM 3162 N N . CYS A 1 397 ? 15.088 -10.037 -30.229 1.00 83.44 397 CYS A N 1
ATOM 3163 C CA . CYS A 1 397 ? 14.052 -9.629 -29.273 1.00 83.44 397 CYS A CA 1
ATOM 3164 C C . CYS A 1 397 ? 13.357 -8.328 -29.708 1.00 83.44 397 CYS A C 1
ATOM 3166 O O . CYS A 1 397 ? 12.132 -8.254 -29.734 1.00 83.44 397 CYS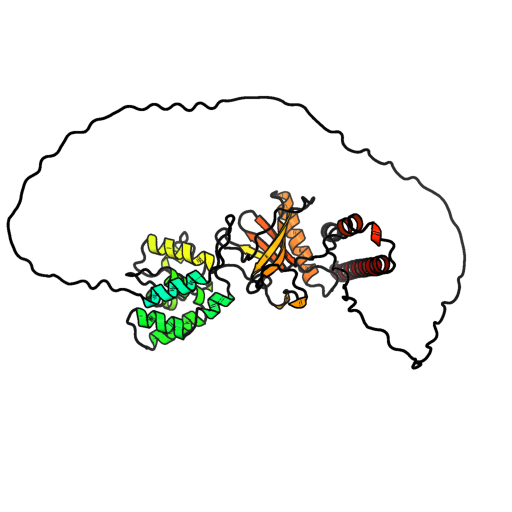 A O 1
ATOM 3168 N N . LEU A 1 398 ? 14.146 -7.330 -30.107 1.00 85.00 398 LEU A N 1
ATOM 3169 C CA . LEU A 1 398 ? 13.726 -6.049 -30.684 1.00 85.00 398 LEU A CA 1
ATOM 3170 C C . LEU A 1 398 ? 12.760 -6.227 -31.865 1.00 85.00 398 LEU A C 1
ATOM 3172 O O . LEU A 1 398 ? 11.645 -5.702 -31.866 1.00 85.00 398 LEU A O 1
ATOM 3176 N N . CYS A 1 399 ? 13.179 -6.993 -32.874 1.00 88.38 399 CYS A N 1
ATOM 3177 C CA . CYS A 1 399 ? 12.366 -7.266 -34.055 1.00 88.38 399 CYS A CA 1
ATOM 3178 C C . CYS A 1 399 ? 11.106 -8.071 -33.708 1.00 88.38 399 CYS A C 1
ATOM 3180 O O . CYS A 1 399 ? 10.047 -7.813 -34.279 1.00 88.38 399 CYS A O 1
ATOM 3182 N N . GLY A 1 400 ? 11.206 -9.013 -32.764 1.00 86.62 400 GLY A N 1
ATOM 3183 C CA . GLY A 1 400 ? 10.068 -9.756 -32.226 1.00 86.62 400 GLY A CA 1
ATOM 3184 C C . GLY A 1 400 ? 9.028 -8.825 -31.606 1.00 86.62 400 GLY A C 1
ATOM 3185 O O . GLY A 1 400 ? 7.880 -8.826 -32.038 1.00 86.62 400 GLY A O 1
ATOM 3186 N N . ALA A 1 401 ? 9.449 -7.952 -30.689 1.00 84.75 401 ALA A N 1
ATOM 3187 C CA . ALA A 1 401 ? 8.586 -6.957 -30.057 1.00 84.75 401 ALA A CA 1
ATOM 3188 C C . ALA A 1 401 ? 7.884 -6.051 -31.085 1.00 84.75 401 ALA A C 1
ATOM 3190 O O . ALA A 1 401 ? 6.675 -5.834 -31.007 1.00 84.75 401 ALA A O 1
ATOM 3191 N N . LEU A 1 402 ? 8.625 -5.546 -32.080 1.00 86.12 402 LEU A N 1
ATOM 3192 C CA . LEU A 1 402 ? 8.071 -4.700 -33.144 1.00 86.12 402 LEU A CA 1
ATOM 3193 C C . LEU A 1 402 ? 7.027 -5.432 -33.990 1.00 86.12 402 LEU A C 1
ATOM 3195 O O . LEU A 1 402 ? 5.980 -4.863 -34.302 1.00 86.12 402 LEU A O 1
ATOM 3199 N N . ARG A 1 403 ? 7.299 -6.690 -34.351 1.00 86.50 403 ARG A N 1
ATOM 3200 C CA . ARG A 1 403 ? 6.349 -7.538 -35.076 1.00 86.50 403 ARG A CA 1
ATOM 3201 C C . ARG A 1 403 ? 5.074 -7.735 -34.261 1.00 86.50 403 ARG A C 1
ATOM 3203 O O . ARG A 1 403 ? 3.993 -7.558 -34.813 1.00 86.50 403 ARG A O 1
ATOM 3210 N N . ASP A 1 404 ? 5.200 -8.060 -32.979 1.00 84.62 404 ASP A N 1
ATOM 3211 C CA . ASP A 1 404 ? 4.058 -8.348 -32.108 1.00 84.62 404 ASP A CA 1
ATOM 3212 C C . ASP A 1 404 ? 3.174 -7.093 -31.925 1.00 84.62 404 ASP A C 1
ATOM 3214 O O . ASP A 1 404 ? 1.949 -7.165 -32.040 1.00 84.62 404 ASP A O 1
ATOM 3218 N N . ILE A 1 405 ? 3.787 -5.912 -31.757 1.00 83.06 405 ILE A N 1
ATOM 3219 C CA . ILE A 1 405 ? 3.070 -4.623 -31.727 1.00 83.06 405 ILE A CA 1
ATOM 3220 C C . ILE A 1 405 ? 2.365 -4.355 -33.061 1.00 83.06 405 ILE A C 1
ATOM 3222 O O . ILE A 1 405 ? 1.206 -3.937 -33.081 1.00 83.06 405 ILE A O 1
ATOM 3226 N N . HIS A 1 406 ? 3.051 -4.567 -34.186 1.00 83.00 406 HIS A N 1
ATOM 3227 C CA . HIS A 1 406 ? 2.497 -4.286 -35.508 1.00 83.00 406 HIS A CA 1
ATOM 3228 C C . HIS A 1 406 ? 1.310 -5.196 -35.846 1.00 83.00 406 HIS A C 1
ATOM 3230 O O . HIS A 1 406 ? 0.282 -4.709 -36.312 1.00 83.00 406 HIS A O 1
ATOM 3236 N N . GLN A 1 407 ? 1.423 -6.496 -35.566 1.00 81.44 407 GLN A N 1
ATOM 3237 C CA . GLN A 1 407 ? 0.365 -7.472 -35.829 1.00 81.44 407 GLN A CA 1
ATOM 3238 C C . GLN A 1 407 ? -0.902 -7.179 -35.023 1.00 81.44 407 GLN A C 1
ATOM 3240 O O . GLN A 1 407 ? -1.999 -7.297 -35.562 1.00 81.44 407 GLN A O 1
ATOM 3245 N N . ASN A 1 408 ? -0.767 -6.739 -33.770 1.00 70.25 408 ASN A N 1
ATOM 3246 C CA . ASN A 1 408 ? -1.926 -6.427 -32.937 1.00 70.25 408 ASN A CA 1
ATOM 3247 C C . ASN A 1 408 ? -2.537 -5.049 -33.242 1.00 70.25 408 ASN A C 1
ATOM 3249 O O . ASN A 1 408 ? -3.746 -4.868 -33.131 1.00 70.25 408 ASN A O 1
ATOM 3253 N N . ASN A 1 409 ? -1.727 -4.082 -33.689 1.00 63.19 409 ASN A N 1
ATOM 3254 C CA . ASN A 1 409 ? -2.232 -2.790 -34.170 1.00 63.19 409 ASN A CA 1
ATOM 3255 C C . ASN A 1 409 ? -2.912 -2.894 -35.550 1.00 63.19 409 ASN A C 1
ATOM 3257 O O . ASN A 1 409 ? -3.675 -2.004 -35.914 1.00 63.19 409 ASN A O 1
ATOM 3261 N N . GLY A 1 410 ? -2.659 -3.963 -36.314 1.00 50.22 410 GLY A N 1
ATOM 3262 C CA . GLY A 1 410 ? -3.260 -4.212 -37.630 1.00 50.22 410 GLY A CA 1
ATOM 3263 C C . GLY A 1 410 ? -4.703 -4.737 -37.614 1.00 50.22 410 GLY A C 1
ATOM 3264 O O . GLY A 1 410 ? -5.302 -4.837 -38.679 1.00 50.22 410 GLY A O 1
ATOM 3265 N N . TYR A 1 411 ? -5.272 -5.054 -36.443 1.00 40.09 411 TYR A N 1
ATOM 3266 C CA . TYR A 1 411 ? -6.669 -5.501 -36.287 1.00 40.09 411 TYR A CA 1
ATOM 3267 C C . TYR A 1 411 ? -7.634 -4.390 -35.839 1.00 40.09 411 TYR A C 1
ATOM 3269 O O . TYR A 1 411 ? -8.818 -4.649 -35.626 1.00 40.09 411 TYR A O 1
ATOM 3277 N N . VAL A 1 412 ? -7.149 -3.151 -35.710 1.00 38.88 412 VAL A N 1
ATOM 3278 C CA . VAL A 1 412 ? -7.966 -1.976 -35.376 1.00 38.88 412 VAL A CA 1
ATOM 3279 C C . VAL A 1 412 ? -7.662 -0.863 -36.381 1.00 38.88 412 VAL A C 1
ATOM 3281 O O . VAL A 1 412 ? -6.999 0.124 -36.062 1.00 38.88 412 VAL A O 1
ATOM 3284 N N . ALA A 1 413 ? -8.108 -1.060 -37.619 1.00 30.86 413 ALA A N 1
ATOM 3285 C CA . ALA A 1 413 ? -8.219 -0.018 -38.636 1.00 30.86 413 ALA A CA 1
ATOM 3286 C C . ALA A 1 413 ? -9.592 -0.116 -39.298 1.00 30.86 413 ALA A C 1
ATOM 3288 O O . ALA A 1 413 ? -9.979 -1.254 -39.654 1.00 30.86 413 ALA A O 1
#

Radius of gyration: 33.31 Å; chains: 1; bounding box: 66×88×121 Å

pLDDT: mean 72.1, std 26.57, range [21.98, 98.69]

Foldseek 3Di:
DLVVLVVVVVQWQQDFDDDPPPPDDDDDDDDDDDDDDDDDDDDDDDDDDDDDDDDDDDDDDDDDDDDDDDDDDDDDDDDDDDDDDDDDDDDDDDDDDDDDDDDDDPPVPPLQFQVVLVVLLVVQVVQWQDDPDPFDIAHFPVVLLVSLDLVNQQSNCVSVVDDDDPLSVLLSVLCNPFASLVQSLQSNVDDGRDGRNVQSSLCSVLVPGPVNPPQDPVDPVSVVSGRPPDDPVNVVSSNLSNQRHQAAQWQPDAEAEDELSHGHQFNFDWDAFPDDDPFFGKTKTWGQQSSYDPVQADDQVSAPDPDNRTFIKIKGKGDDDPVRVVVLVSSSVSLVLLQVFPAPLDWHWRHWYDYPSITITIGGDRDRTGPVVNCVVCVPCCPPPSNVVVVVVNVVSVVRSVVSSVVSVVVPD